Protein AF-A0A1F7UKI5-F1 (afdb_monomer_lite)

Organism: NCBI:txid1802399

Radius of gyration: 34.48 Å; chains: 1; bounding box: 55×86×120 Å

pLDDT: mean 73.41, std 18.31, range [25.02, 97.25]

Structure (mmCIF, N/CA/C/O backbone):
data_AF-A0A1F7UKI5-F1
#
_entry.id   AF-A0A1F7UKI5-F1
#
loop_
_atom_site.group_PDB
_atom_site.id
_atom_site.type_symbol
_atom_site.label_atom_id
_atom_site.label_alt_id
_atom_site.label_comp_id
_atom_site.label_asym_id
_atom_site.label_entity_id
_atom_site.label_seq_id
_atom_site.pdbx_PDB_ins_code
_atom_site.Cartn_x
_atom_site.Cartn_y
_atom_site.Cartn_z
_atom_site.occupancy
_atom_site.B_iso_or_equiv
_atom_site.auth_seq_id
_atom_site.auth_comp_id
_atom_site.auth_asym_id
_atom_site.auth_atom_id
_atom_site.pdbx_PDB_model_num
ATOM 1 N N . MET A 1 1 ? 14.943 -4.005 -34.426 1.00 71.12 1 MET A N 1
ATOM 2 C CA . MET A 1 1 ? 14.860 -2.541 -34.635 1.00 71.12 1 MET A CA 1
ATOM 3 C C . MET A 1 1 ? 14.715 -1.855 -33.288 1.00 71.12 1 MET A C 1
ATOM 5 O O . MET A 1 1 ? 13.998 -2.388 -32.448 1.00 71.12 1 MET A O 1
ATOM 9 N N . HIS A 1 2 ? 15.390 -0.723 -33.065 1.00 58.00 2 HIS A N 1
ATOM 10 C CA . HIS A 1 2 ? 15.486 -0.122 -31.724 1.00 58.00 2 HIS A CA 1
ATOM 11 C C . HIS A 1 2 ? 15.055 1.348 -31.638 1.00 58.00 2 HIS A C 1
ATOM 13 O O . HIS A 1 2 ? 14.663 1.791 -30.560 1.00 58.00 2 HIS A O 1
ATOM 19 N N . CYS A 1 3 ? 15.088 2.105 -32.736 1.00 73.44 3 CYS A N 1
ATOM 20 C CA . CYS A 1 3 ? 14.712 3.517 -32.735 1.00 73.44 3 CYS A CA 1
ATOM 21 C C . CYS A 1 3 ? 14.192 3.980 -34.103 1.00 73.44 3 CYS A C 1
ATOM 23 O O . CYS A 1 3 ? 14.232 3.236 -35.082 1.00 73.44 3 CYS A O 1
ATOM 25 N N . ARG A 1 4 ? 13.748 5.239 -34.177 1.00 69.25 4 ARG A N 1
ATOM 26 C CA . ARG A 1 4 ? 13.292 5.870 -35.424 1.00 69.25 4 ARG A CA 1
ATOM 27 C C . ARG A 1 4 ? 14.392 5.989 -36.481 1.00 69.25 4 ARG A C 1
ATOM 29 O O . ARG A 1 4 ? 14.111 5.874 -37.664 1.00 69.25 4 ARG A O 1
ATOM 36 N N . SER A 1 5 ? 15.652 6.137 -36.078 1.00 71.88 5 SER A N 1
ATOM 37 C CA . SER A 1 5 ? 16.771 6.100 -37.028 1.00 71.88 5 SER A CA 1
ATOM 38 C C . SER A 1 5 ? 16.918 4.720 -37.683 1.00 71.88 5 SER A C 1
ATOM 40 O O . SER A 1 5 ? 17.309 4.639 -38.841 1.00 71.88 5 SER A O 1
ATOM 42 N N . CYS A 1 6 ? 16.554 3.639 -36.980 1.00 80.69 6 CYS A N 1
ATOM 43 C CA . CYS A 1 6 ? 16.497 2.297 -37.562 1.00 80.69 6 CYS A CA 1
ATOM 44 C C . CYS A 1 6 ? 15.371 2.153 -38.595 1.00 80.69 6 CYS A C 1
ATOM 46 O O . CYS A 1 6 ? 15.552 1.409 -39.551 1.00 80.69 6 CYS A O 1
ATOM 48 N N . GLU A 1 7 ? 14.227 2.828 -38.398 1.00 82.31 7 GLU A N 1
ATOM 49 C CA . GLU A 1 7 ? 13.142 2.858 -39.397 1.00 82.31 7 GLU A CA 1
ATOM 50 C C . GLU A 1 7 ? 13.644 3.495 -40.686 1.00 82.31 7 GLU A C 1
ATOM 52 O O . GLU A 1 7 ? 13.570 2.864 -41.730 1.00 82.31 7 GLU A O 1
ATOM 57 N N . LEU A 1 8 ? 14.243 4.685 -40.590 1.00 82.81 8 LEU A N 1
ATOM 58 C CA . LEU A 1 8 ? 14.731 5.431 -41.752 1.00 82.81 8 LEU A CA 1
ATOM 59 C C . LEU A 1 8 ? 15.821 4.674 -42.525 1.00 82.81 8 LEU A C 1
ATOM 61 O O . LEU A 1 8 ? 15.802 4.662 -43.749 1.00 82.81 8 LEU A O 1
ATOM 65 N N . LEU A 1 9 ? 16.746 4.010 -41.820 1.00 86.25 9 LEU A N 1
ATOM 66 C CA . LEU A 1 9 ? 17.783 3.173 -42.441 1.00 86.25 9 LEU A CA 1
ATOM 67 C C . LEU A 1 9 ? 17.192 1.988 -43.217 1.00 86.25 9 LEU A C 1
ATOM 69 O O . LEU A 1 9 ? 17.659 1.668 -44.307 1.00 86.25 9 LEU A O 1
ATOM 73 N N . LEU A 1 10 ? 16.171 1.335 -42.658 1.00 88.06 10 LEU A N 1
ATOM 74 C CA . LEU A 1 10 ? 15.494 0.219 -43.317 1.00 88.06 10 LEU A CA 1
ATOM 75 C C . LEU A 1 10 ? 14.593 0.687 -44.464 1.00 88.06 10 LEU A C 1
ATOM 77 O O . LEU A 1 10 ? 14.540 0.018 -45.490 1.00 88.06 10 LEU A O 1
ATOM 81 N N . GLU A 1 11 ? 13.907 1.822 -44.317 1.00 89.56 11 GLU A N 1
ATOM 82 C CA . GLU A 1 11 ? 13.121 2.435 -45.393 1.00 89.56 11 GLU A CA 1
ATOM 83 C C . GLU A 1 11 ? 14.014 2.778 -46.585 1.00 89.56 11 GLU A C 1
ATOM 85 O O . GLU A 1 11 ? 13.708 2.369 -47.703 1.00 89.56 11 GLU A O 1
ATOM 90 N N . ASP A 1 12 ? 15.153 3.433 -46.342 1.00 88.00 12 ASP A N 1
ATOM 91 C CA . ASP A 1 12 ? 16.124 3.774 -47.383 1.00 88.00 12 ASP A CA 1
ATOM 92 C C . ASP A 1 12 ? 16.694 2.520 -48.066 1.00 88.00 12 ASP A C 1
ATOM 94 O O . ASP A 1 12 ? 16.680 2.426 -49.293 1.00 88.00 12 ASP A O 1
ATOM 98 N N . GLY A 1 13 ? 17.117 1.513 -47.293 1.00 88.88 13 GLY A N 1
ATOM 99 C CA . GLY A 1 13 ? 17.657 0.265 -47.839 1.00 88.88 13 GLY A CA 1
ATOM 100 C C . GLY A 1 13 ? 16.651 -0.515 -48.692 1.00 88.88 13 GLY A C 1
ATOM 101 O O . GLY A 1 13 ? 16.979 -0.948 -49.794 1.00 88.88 13 GLY A O 1
ATOM 102 N N . ILE A 1 14 ? 15.409 -0.665 -48.218 1.00 90.94 14 ILE A N 1
ATOM 103 C CA . ILE A 1 14 ? 14.365 -1.421 -48.931 1.00 90.94 14 ILE A CA 1
ATOM 104 C C . ILE A 1 14 ? 13.842 -0.632 -50.142 1.00 90.94 14 ILE A C 1
ATOM 106 O O . ILE A 1 14 ? 13.508 -1.239 -51.156 1.00 90.94 14 ILE A O 1
ATOM 110 N N . SER A 1 15 ? 13.808 0.705 -50.083 1.00 88.62 15 SER A N 1
ATOM 111 C CA . SER A 1 15 ? 13.348 1.548 -51.201 1.00 88.62 15 SER A CA 1
ATOM 112 C C . SER A 1 15 ? 14.218 1.442 -52.459 1.00 88.62 15 SER A C 1
ATOM 114 O O . SER A 1 15 ? 13.746 1.723 -53.557 1.00 88.62 15 SER A O 1
ATOM 116 N N . LYS A 1 16 ? 15.474 1.003 -52.310 1.00 89.88 16 LYS A N 1
ATOM 117 C CA . LYS A 1 16 ? 16.432 0.808 -53.409 1.00 89.88 16 LYS A CA 1
ATOM 118 C C . LYS A 1 16 ? 16.245 -0.518 -54.152 1.00 89.88 16 LYS A C 1
ATOM 120 O O . LYS A 1 16 ? 16.885 -0.727 -55.179 1.00 89.88 16 LYS A O 1
ATOM 125 N N . VAL A 1 17 ? 15.397 -1.417 -53.646 1.00 89.62 17 VAL A N 1
ATOM 126 C CA . VAL A 1 17 ? 15.111 -2.709 -54.283 1.00 89.62 17 VAL A CA 1
ATOM 127 C C . VAL A 1 17 ? 14.168 -2.509 -55.472 1.00 89.62 17 VAL A C 1
ATOM 129 O O . VAL A 1 17 ? 13.172 -1.790 -55.388 1.00 89.62 17 VAL A O 1
ATOM 132 N N . GLN A 1 18 ? 14.465 -3.166 -56.592 1.00 86.25 18 GLN A N 1
ATOM 133 C CA . GLN A 1 18 ? 13.689 -3.025 -57.821 1.00 86.25 18 GLN A CA 1
ATOM 134 C C . GLN A 1 18 ? 12.247 -3.541 -57.634 1.00 86.25 18 GLN A C 1
ATOM 136 O O . GLN A 1 18 ? 12.027 -4.615 -57.077 1.00 86.25 18 GLN A O 1
ATOM 141 N N . GLY A 1 19 ? 11.255 -2.762 -58.082 1.00 84.69 19 GLY A N 1
ATOM 142 C CA . GLY A 1 19 ? 9.823 -3.079 -57.940 1.00 84.69 19 GLY A CA 1
ATOM 143 C C . GLY A 1 19 ? 9.155 -2.510 -56.679 1.00 84.69 19 GLY A C 1
ATOM 144 O O . GLY A 1 19 ? 7.928 -2.530 -56.566 1.00 84.69 19 GLY A O 1
ATOM 145 N N . VAL A 1 20 ? 9.925 -1.938 -55.749 1.00 88.56 20 VAL A N 1
ATOM 146 C CA . VAL A 1 20 ? 9.392 -1.270 -54.554 1.00 88.56 20 VAL A CA 1
ATOM 147 C C . VAL A 1 20 ? 8.924 0.150 -54.897 1.00 88.56 20 VAL A C 1
ATOM 149 O O . VAL A 1 20 ? 9.695 0.961 -55.395 1.00 88.56 20 VAL A O 1
ATOM 152 N N . GLN A 1 21 ? 7.655 0.466 -54.619 1.00 87.12 21 GLN A N 1
ATOM 153 C CA . GLN A 1 21 ? 7.074 1.800 -54.848 1.00 87.12 21 GLN A CA 1
ATOM 154 C C . GLN A 1 21 ? 6.972 2.627 -53.568 1.00 87.12 21 GLN A C 1
ATOM 156 O O . GLN A 1 21 ? 7.162 3.837 -53.595 1.00 87.12 21 GLN A O 1
ATOM 161 N N . ASN A 1 22 ? 6.639 1.979 -52.451 1.00 86.56 22 ASN A N 1
ATOM 162 C CA . ASN A 1 22 ? 6.548 2.618 -51.145 1.00 86.56 22 ASN A CA 1
ATOM 163 C C . ASN A 1 22 ? 6.974 1.641 -50.055 1.00 86.56 22 ASN A C 1
ATOM 165 O O . ASN A 1 22 ? 6.627 0.461 -50.094 1.00 86.56 22 ASN A O 1
ATOM 169 N N . VAL A 1 23 ? 7.677 2.147 -49.047 1.00 89.19 23 VAL A N 1
ATOM 170 C CA . VAL A 1 23 ? 8.074 1.381 -47.865 1.00 89.19 23 VAL A CA 1
ATOM 171 C C . VAL A 1 23 ? 7.635 2.146 -46.629 1.00 89.19 23 VAL A C 1
ATOM 173 O O . VAL A 1 23 ? 7.843 3.351 -46.531 1.00 89.19 23 VAL A O 1
ATOM 176 N N . CYS A 1 24 ? 7.025 1.446 -45.681 1.00 86.69 24 CYS A N 1
ATOM 177 C CA . CYS A 1 24 ? 6.773 1.969 -44.344 1.00 86.69 24 CYS A CA 1
ATOM 178 C C . CYS A 1 24 ? 7.320 0.981 -43.321 1.00 86.69 24 CYS A C 1
ATOM 180 O O . CYS A 1 24 ? 6.844 -0.156 -43.238 1.00 86.69 24 CYS A O 1
ATOM 182 N N . VAL A 1 25 ? 8.298 1.408 -42.525 1.00 85.69 25 VAL A N 1
ATOM 183 C CA . VAL A 1 25 ? 8.902 0.586 -41.471 1.00 85.69 25 VAL A CA 1
ATOM 184 C C . VAL A 1 25 ? 8.472 1.111 -40.111 1.00 85.69 25 VAL A C 1
ATOM 186 O O . VAL A 1 25 ? 8.507 2.307 -39.844 1.00 85.69 25 VAL A O 1
ATOM 189 N N . SER A 1 26 ? 8.068 0.205 -39.219 1.00 79.75 26 SER A N 1
ATOM 190 C CA . SER A 1 26 ? 7.722 0.551 -37.842 1.00 79.75 26 SER A CA 1
ATOM 191 C C . SER A 1 26 ? 8.599 -0.197 -36.841 1.00 79.75 26 SER A C 1
ATOM 193 O O . SER A 1 26 ? 8.407 -1.396 -36.618 1.00 79.75 26 SER A O 1
ATOM 195 N N . TYR A 1 27 ? 9.496 0.510 -36.145 1.00 72.31 27 TYR A N 1
ATOM 196 C CA . TYR A 1 27 ? 10.305 -0.051 -35.057 1.00 72.31 27 TYR A CA 1
ATOM 197 C C . TYR A 1 27 ? 9.422 -0.495 -33.890 1.00 72.31 27 TYR A C 1
ATOM 199 O O . TYR A 1 27 ? 9.759 -1.454 -33.203 1.00 72.31 27 TYR A O 1
ATOM 207 N N . GLN A 1 28 ? 8.285 0.179 -33.671 1.00 65.56 28 GLN A N 1
ATOM 208 C CA . GLN A 1 28 ? 7.344 -0.170 -32.603 1.00 65.56 28 GLN A CA 1
ATOM 209 C C . GLN A 1 28 ? 6.647 -1.506 -32.861 1.00 65.56 28 GLN A C 1
ATOM 211 O O . GLN A 1 28 ? 6.388 -2.251 -31.918 1.00 65.56 28 GLN A O 1
ATOM 216 N N . LYS A 1 29 ? 6.322 -1.805 -34.125 1.00 72.62 29 LYS A N 1
ATOM 217 C CA . LYS A 1 29 ? 5.669 -3.066 -34.507 1.00 72.62 29 LYS A CA 1
ATOM 218 C C . LYS A 1 29 ? 6.661 -4.168 -34.867 1.00 72.62 29 LYS A C 1
ATOM 220 O O . LYS A 1 29 ? 6.288 -5.339 -34.810 1.00 72.62 29 LYS A O 1
ATOM 225 N N . GLY A 1 30 ? 7.897 -3.797 -35.200 1.00 77.06 30 GLY A N 1
ATOM 226 C CA . GLY A 1 30 ? 8.898 -4.710 -35.736 1.00 77.06 30 GLY A CA 1
ATOM 227 C C . GLY A 1 30 ? 8.561 -5.183 -37.152 1.00 77.06 30 GLY A C 1
ATOM 228 O O . GLY A 1 30 ? 8.946 -6.284 -37.523 1.00 77.06 30 GLY A O 1
ATOM 229 N N . GLU A 1 31 ? 7.810 -4.386 -37.916 1.00 84.31 31 GLU A N 1
ATOM 230 C CA . GLU A 1 31 ? 7.215 -4.772 -39.202 1.00 84.31 31 GLU A CA 1
ATOM 231 C C . GLU A 1 31 ? 7.584 -3.747 -40.286 1.00 84.31 31 GLU A C 1
ATOM 233 O O . GLU A 1 31 ? 7.613 -2.543 -40.019 1.00 84.31 31 GLU A O 1
ATOM 238 N N . ALA A 1 32 ? 7.841 -4.228 -41.505 1.00 86.62 32 ALA A N 1
ATOM 239 C CA . ALA A 1 32 ? 8.034 -3.417 -42.705 1.00 86.62 32 ALA A CA 1
ATOM 240 C C . ALA A 1 32 ? 6.927 -3.757 -43.709 1.00 86.62 32 ALA A C 1
ATOM 242 O O . ALA A 1 32 ? 6.717 -4.925 -44.032 1.00 86.62 32 ALA A O 1
ATOM 243 N N . THR A 1 33 ? 6.197 -2.745 -44.172 1.00 88.81 33 THR A N 1
ATOM 244 C CA . THR A 1 33 ? 5.166 -2.886 -45.207 1.00 88.81 33 THR A CA 1
ATOM 245 C C . THR A 1 33 ? 5.731 -2.367 -46.519 1.00 88.81 33 THR A C 1
ATOM 247 O O . THR A 1 33 ? 6.164 -1.218 -46.582 1.00 88.81 33 THR A O 1
ATOM 250 N N . ILE A 1 34 ? 5.734 -3.214 -47.546 1.00 90.38 34 ILE A N 1
ATOM 251 C CA . ILE A 1 34 ? 6.288 -2.911 -48.867 1.00 90.38 34 ILE A CA 1
ATOM 252 C C . ILE A 1 34 ? 5.126 -2.861 -49.857 1.00 90.38 34 ILE A C 1
ATOM 254 O O . ILE A 1 34 ? 4.447 -3.865 -50.067 1.00 90.38 34 ILE A O 1
ATOM 258 N N . GLY A 1 35 ? 4.884 -1.688 -50.434 1.00 86.81 35 GLY A N 1
ATOM 259 C CA . GLY A 1 35 ? 3.983 -1.497 -51.563 1.00 86.81 35 GLY A CA 1
ATOM 260 C C . GLY A 1 35 ? 4.751 -1.660 -52.869 1.00 86.81 35 GLY A C 1
ATOM 261 O O . GLY A 1 35 ? 5.783 -1.017 -53.063 1.00 86.81 35 GLY A O 1
ATOM 262 N N . TYR A 1 36 ? 4.249 -2.509 -53.756 1.00 89.19 36 TYR A N 1
ATOM 263 C CA . TYR A 1 36 ? 4.802 -2.755 -55.086 1.00 89.19 36 TYR A CA 1
ATOM 264 C C . TYR A 1 36 ? 3.686 -2.736 -56.135 1.00 89.19 36 TYR A C 1
ATOM 266 O O . TYR A 1 36 ? 2.509 -2.885 -55.801 1.00 89.19 36 TYR A O 1
ATOM 274 N N . GLY A 1 37 ? 4.070 -2.485 -57.387 1.00 81.56 37 GLY A N 1
ATOM 275 C CA . GLY A 1 37 ? 3.161 -2.412 -58.531 1.00 81.56 37 GLY A CA 1
ATOM 276 C C . GLY A 1 37 ? 2.878 -3.787 -59.133 1.00 81.56 37 GLY A C 1
ATOM 277 O O . GLY A 1 37 ? 2.582 -4.739 -58.418 1.00 81.56 37 GLY A O 1
ATOM 278 N N . GLN A 1 38 ? 2.972 -3.901 -60.461 1.00 76.50 38 GLN A N 1
ATOM 279 C CA . GLN A 1 38 ? 2.841 -5.199 -61.136 1.00 76.50 38 GLN A CA 1
ATOM 280 C C . GLN A 1 38 ? 4.095 -6.075 -61.002 1.00 76.50 38 GLN A C 1
ATOM 282 O O . GLN A 1 38 ? 3.977 -7.298 -60.968 1.00 76.50 38 GLN A O 1
ATOM 287 N N . ASP A 1 39 ? 5.270 -5.460 -60.847 1.00 81.44 39 ASP A N 1
ATOM 288 C CA . ASP A 1 39 ? 6.529 -6.170 -60.635 1.00 81.44 39 ASP A CA 1
ATOM 289 C C . ASP A 1 39 ? 6.742 -6.446 -59.146 1.00 81.44 39 ASP A C 1
ATOM 291 O O . ASP A 1 39 ? 6.969 -5.535 -58.345 1.00 81.44 39 ASP A O 1
ATOM 295 N N . VAL A 1 40 ? 6.650 -7.722 -58.767 1.00 83.38 40 VAL A N 1
ATOM 296 C CA . VAL A 1 40 ? 6.862 -8.161 -57.386 1.00 83.38 40 VAL A CA 1
ATOM 297 C C . VAL A 1 40 ? 8.363 -8.107 -57.070 1.00 83.38 40 VAL A C 1
ATOM 299 O O . VAL A 1 40 ? 9.138 -8.793 -57.740 1.00 83.38 40 VAL A O 1
ATOM 302 N N . PRO A 1 41 ? 8.797 -7.349 -56.045 1.00 85.50 41 PRO A N 1
ATOM 303 C CA . PRO A 1 41 ? 10.204 -7.264 -55.682 1.00 85.50 41 PRO A CA 1
ATOM 304 C C . PRO A 1 41 ? 10.739 -8.633 -55.256 1.00 85.50 41 PRO A C 1
ATOM 306 O O . PRO A 1 41 ? 10.079 -9.392 -54.536 1.00 85.50 41 PRO A O 1
ATOM 309 N N . SER A 1 42 ? 11.962 -8.949 -55.685 1.00 87.25 42 SER A N 1
ATOM 310 C CA . SER A 1 42 ? 12.609 -10.218 -55.360 1.00 87.25 42 SER A CA 1
ATOM 311 C C . SER A 1 42 ? 12.798 -10.351 -53.851 1.00 87.25 42 SER A C 1
ATOM 313 O O . SER A 1 42 ? 13.486 -9.555 -53.208 1.00 87.25 42 SER A O 1
ATOM 315 N N . ARG A 1 43 ? 12.228 -11.411 -53.268 1.00 84.44 43 ARG A N 1
ATOM 316 C CA . ARG A 1 43 ? 12.339 -11.699 -51.828 1.00 84.44 43 ARG A CA 1
ATOM 317 C C . ARG A 1 43 ? 13.797 -11.777 -51.357 1.00 84.44 43 ARG A C 1
ATOM 319 O O . ARG A 1 43 ? 14.095 -11.367 -50.240 1.00 84.44 43 ARG A O 1
ATOM 326 N N . LEU A 1 44 ? 14.687 -12.279 -52.212 1.00 85.75 44 LEU A N 1
ATOM 327 C CA . LEU A 1 44 ? 16.122 -12.420 -51.945 1.00 85.75 44 LEU A CA 1
ATOM 328 C C . LEU A 1 44 ? 16.836 -11.063 -51.859 1.00 85.75 44 LEU A C 1
ATOM 330 O O . LEU A 1 44 ? 17.737 -10.892 -51.041 1.00 85.75 44 LEU A O 1
ATOM 334 N N . GLU A 1 45 ? 16.423 -10.095 -52.675 1.00 86.75 45 GLU A N 1
ATOM 335 C CA . GLU A 1 45 ? 16.997 -8.745 -52.689 1.00 86.75 45 GLU A CA 1
ATOM 336 C C . GLU A 1 45 ? 16.499 -7.913 -51.511 1.00 86.75 45 GLU A C 1
ATOM 338 O O . GLU A 1 45 ? 17.293 -7.245 -50.852 1.00 86.75 45 GLU A O 1
ATOM 343 N N . VAL A 1 46 ? 15.211 -8.036 -51.174 1.00 88.06 46 VAL A N 1
ATOM 344 C CA . VAL A 1 46 ? 14.643 -7.434 -49.960 1.00 88.06 46 VAL A CA 1
ATOM 345 C C . VAL A 1 46 ? 15.334 -7.985 -48.710 1.00 88.06 46 VAL A C 1
ATOM 347 O O . VAL A 1 46 ? 15.700 -7.222 -47.819 1.00 88.06 46 VAL A O 1
ATOM 350 N N . GLU A 1 47 ? 15.561 -9.300 -48.636 1.00 88.88 47 GLU A N 1
ATOM 351 C CA . GLU A 1 47 ? 16.272 -9.899 -47.504 1.00 88.88 47 GLU A CA 1
ATOM 352 C C . GLU A 1 47 ? 17.728 -9.428 -47.418 1.00 88.88 47 GLU A C 1
ATOM 354 O O . GLU A 1 47 ? 18.208 -9.136 -46.321 1.00 88.88 47 GLU A O 1
ATOM 359 N N . ARG A 1 48 ? 18.417 -9.290 -48.556 1.00 88.94 48 ARG A N 1
ATOM 360 C CA . ARG A 1 48 ? 19.781 -8.751 -48.600 1.00 88.94 48 ARG A CA 1
ATOM 361 C C . ARG A 1 48 ? 19.836 -7.311 -48.089 1.00 88.94 48 ARG A C 1
ATOM 363 O O . ARG A 1 48 ? 20.648 -7.035 -47.214 1.00 88.94 48 ARG A O 1
ATOM 370 N N . ALA A 1 49 ? 18.938 -6.439 -48.549 1.00 88.69 49 ALA A N 1
ATOM 371 C CA . ALA A 1 49 ? 18.867 -5.048 -48.097 1.00 88.69 49 ALA A CA 1
ATOM 372 C C . ALA A 1 49 ? 18.615 -4.939 -46.580 1.00 88.69 49 ALA A C 1
ATOM 374 O O . ALA A 1 49 ? 19.213 -4.113 -45.890 1.00 88.69 49 ALA A O 1
ATOM 375 N N . ILE A 1 50 ? 17.770 -5.817 -46.029 1.00 88.69 50 ILE A N 1
ATOM 376 C CA . ILE A 1 50 ? 17.499 -5.883 -44.586 1.00 88.69 50 ILE A CA 1
ATOM 377 C C . ILE A 1 50 ? 18.733 -6.377 -43.808 1.00 88.69 50 ILE A C 1
ATOM 379 O O . ILE A 1 50 ? 19.046 -5.823 -42.750 1.00 88.69 50 ILE A O 1
ATOM 383 N N . ARG A 1 51 ? 19.462 -7.371 -44.337 1.00 88.94 51 ARG A N 1
ATOM 384 C CA . ARG A 1 51 ? 20.712 -7.887 -43.745 1.00 88.94 51 ARG A CA 1
ATOM 385 C C . ARG A 1 51 ? 21.845 -6.867 -43.783 1.00 88.94 51 ARG A C 1
ATOM 387 O O . ARG A 1 51 ? 22.554 -6.729 -42.791 1.00 88.94 51 ARG A O 1
ATOM 394 N N . GLU A 1 52 ? 21.985 -6.119 -44.873 1.00 86.94 52 GLU A N 1
ATOM 395 C CA . GLU A 1 52 ? 22.955 -5.021 -45.003 1.00 86.94 52 GLU A CA 1
ATOM 396 C C . GLU A 1 52 ? 22.669 -3.885 -44.011 1.00 86.94 52 GLU A C 1
ATOM 398 O O . GLU A 1 52 ? 23.595 -3.299 -43.454 1.00 86.94 52 GLU A O 1
ATOM 403 N N . ALA A 1 53 ? 21.393 -3.643 -43.696 1.00 83.31 53 ALA A N 1
ATOM 404 C CA . ALA A 1 53 ? 20.983 -2.735 -42.625 1.00 83.31 53 ALA A CA 1
ATOM 405 C C . ALA A 1 53 ? 21.193 -3.307 -41.202 1.00 83.31 53 ALA A C 1
ATOM 407 O O . ALA A 1 53 ? 20.880 -2.632 -40.217 1.00 83.31 53 ALA A O 1
ATOM 408 N N . GLY A 1 54 ? 21.713 -4.534 -41.070 1.00 80.38 54 GLY A N 1
ATOM 409 C CA . GLY A 1 54 ? 22.013 -5.192 -39.795 1.00 80.38 54 GLY A CA 1
ATOM 410 C C . GLY A 1 54 ? 20.822 -5.900 -39.138 1.00 80.38 54 GLY A C 1
ATOM 411 O O . GLY A 1 54 ? 20.829 -6.098 -37.921 1.00 80.38 54 GLY A O 1
ATOM 412 N N . TYR A 1 55 ? 19.789 -6.262 -39.905 1.00 84.88 55 TYR A N 1
ATOM 413 C CA . TYR A 1 55 ? 18.577 -6.919 -39.405 1.00 84.88 55 TYR A CA 1
ATOM 414 C C . TYR A 1 55 ? 18.306 -8.262 -40.095 1.00 84.88 55 TYR A C 1
ATOM 416 O O . TYR A 1 55 ? 18.828 -8.555 -41.164 1.00 84.88 55 TYR A O 1
ATOM 424 N N . GLU A 1 56 ? 17.445 -9.085 -39.495 1.00 82.06 56 GLU A N 1
ATOM 425 C CA . GLU A 1 56 ? 16.989 -10.349 -40.084 1.00 82.06 56 GLU A CA 1
ATOM 426 C C . GLU A 1 56 ? 15.461 -10.415 -40.131 1.00 82.06 56 GLU A C 1
ATOM 428 O O . GLU A 1 56 ? 14.766 -9.876 -39.263 1.00 82.06 56 GLU A O 1
ATOM 433 N N . ILE A 1 57 ? 14.934 -11.096 -41.150 1.00 82.75 57 ILE A N 1
ATOM 434 C CA . ILE A 1 57 ? 13.498 -11.333 -41.304 1.00 82.75 57 ILE A CA 1
ATOM 435 C C . ILE A 1 57 ? 13.098 -12.500 -40.398 1.00 82.75 57 ILE A C 1
ATOM 437 O O . ILE A 1 57 ? 13.557 -13.625 -40.575 1.00 82.75 57 ILE A O 1
ATOM 441 N N . GLY A 1 58 ? 12.204 -12.244 -39.445 1.00 73.94 58 GLY A N 1
ATOM 442 C CA . GLY A 1 58 ? 11.643 -13.264 -38.562 1.00 73.94 58 GLY A CA 1
ATOM 443 C C . GLY A 1 58 ? 10.125 -13.352 -38.680 1.00 73.94 58 GLY A C 1
ATOM 444 O O . GLY A 1 58 ? 9.445 -12.352 -38.899 1.00 73.94 58 GLY A O 1
ATOM 445 N N . VAL A 1 59 ? 9.569 -14.548 -38.480 1.00 64.44 59 VAL A N 1
ATOM 446 C CA . VAL A 1 59 ? 8.129 -14.699 -38.229 1.00 64.44 59 VAL A CA 1
ATOM 447 C C . VAL A 1 59 ? 7.873 -14.277 -36.787 1.00 64.44 59 VAL A C 1
ATOM 449 O O . VAL A 1 59 ? 8.537 -14.773 -35.874 1.00 64.44 59 VAL A O 1
ATOM 452 N N . LYS A 1 60 ? 6.917 -13.368 -36.565 1.00 58.69 60 LYS A N 1
ATOM 453 C CA . LYS A 1 60 ? 6.517 -12.918 -35.225 1.00 58.69 60 LYS A CA 1
ATOM 454 C C . LYS A 1 60 ? 5.985 -14.113 -34.433 1.00 58.69 60 LYS A C 1
ATOM 456 O O . LYS A 1 60 ? 4.808 -14.455 -34.520 1.00 58.69 60 LYS A O 1
ATOM 461 N N . GLN A 1 61 ? 6.856 -14.781 -33.679 1.00 55.97 61 GLN A N 1
ATOM 462 C CA . GLN A 1 61 ? 6.432 -15.822 -32.754 1.00 55.97 61 GLN A CA 1
ATOM 463 C C . GLN A 1 61 ? 5.472 -15.178 -31.751 1.00 55.97 61 GLN A C 1
ATOM 465 O O . GLN A 1 61 ? 5.806 -14.177 -31.114 1.00 55.97 61 GLN A O 1
ATOM 470 N N . LEU A 1 62 ? 4.255 -15.718 -31.642 1.00 56.72 62 LEU A N 1
ATOM 471 C CA . LEU A 1 62 ? 3.279 -15.290 -30.642 1.00 56.72 62 LEU A CA 1
ATOM 472 C C . LEU A 1 62 ? 3.954 -15.341 -29.270 1.00 56.72 62 LEU A C 1
ATOM 474 O O . LEU A 1 62 ? 4.321 -16.420 -28.806 1.00 56.72 62 LEU A O 1
ATOM 478 N N . ALA A 1 63 ? 4.131 -14.180 -28.635 1.00 60.91 63 ALA A N 1
ATOM 479 C CA . ALA A 1 63 ? 4.762 -14.099 -27.327 1.00 60.91 63 ALA A CA 1
ATOM 480 C C . ALA A 1 63 ? 4.046 -15.052 -26.355 1.00 60.91 63 ALA A C 1
ATOM 482 O O . ALA A 1 63 ? 2.838 -14.923 -26.100 1.00 60.91 63 ALA A O 1
ATOM 483 N N . THR A 1 64 ? 4.789 -16.041 -25.855 1.00 68.56 64 THR A N 1
ATOM 484 C CA . THR A 1 64 ? 4.275 -17.041 -24.922 1.00 68.56 64 THR A CA 1
ATOM 485 C C . THR A 1 64 ? 3.945 -16.379 -23.584 1.00 68.56 64 THR A C 1
ATOM 487 O O . THR A 1 64 ? 4.555 -15.384 -23.185 1.00 68.56 64 THR A O 1
ATOM 490 N N . TRP A 1 65 ? 2.944 -16.915 -22.878 1.00 69.69 65 TRP A N 1
ATOM 491 C CA . TRP A 1 65 ? 2.550 -16.409 -21.556 1.00 69.69 65 TRP A CA 1
ATOM 492 C C . TRP A 1 65 ? 3.660 -16.560 -20.513 1.00 69.69 65 TRP A C 1
ATOM 494 O O . TRP A 1 65 ? 3.795 -15.698 -19.647 1.00 69.69 65 TRP A O 1
ATOM 504 N N . PHE A 1 66 ? 4.476 -17.604 -20.644 1.00 79.88 66 PHE A N 1
ATOM 505 C CA . PHE A 1 66 ? 5.642 -17.873 -19.811 1.00 79.88 66 PHE A CA 1
ATOM 506 C C . PHE A 1 66 ? 6.893 -17.979 -20.685 1.00 79.88 66 PHE A C 1
ATOM 508 O O . PHE A 1 66 ? 6.836 -18.506 -21.803 1.00 79.88 66 PHE A O 1
ATOM 515 N N . SER A 1 67 ? 8.007 -17.444 -20.193 1.00 77.81 67 SER A N 1
ATOM 516 C CA . SER A 1 67 ? 9.312 -17.547 -20.837 1.00 77.81 67 SER A CA 1
ATOM 517 C C . SER A 1 67 ? 9.738 -19.009 -20.905 1.00 77.81 67 SER A C 1
ATOM 519 O O . SER A 1 67 ? 9.481 -19.783 -19.992 1.00 77.81 67 SER A O 1
ATOM 521 N N . ARG A 1 68 ? 10.396 -19.399 -21.995 1.00 77.81 68 ARG A N 1
ATOM 522 C CA . ARG A 1 68 ? 11.028 -20.722 -22.123 1.00 77.81 68 ARG A CA 1
ATOM 523 C C . ARG A 1 68 ? 12.511 -20.694 -21.752 1.00 77.81 68 ARG A C 1
ATOM 525 O O . ARG A 1 68 ? 13.170 -21.725 -21.808 1.00 77.81 68 ARG A O 1
ATOM 532 N N . ASN A 1 69 ? 13.046 -19.525 -21.396 1.00 78.31 69 ASN A N 1
ATOM 533 C CA . ASN A 1 69 ? 14.460 -19.367 -21.100 1.00 78.31 69 ASN A CA 1
ATOM 534 C C . ASN A 1 69 ? 14.762 -19.784 -19.645 1.00 78.31 69 ASN A C 1
ATOM 536 O O . ASN A 1 69 ? 14.269 -19.132 -18.720 1.00 78.31 69 ASN A O 1
ATOM 540 N N . PRO A 1 70 ? 15.598 -20.813 -19.405 1.00 82.38 70 PRO A N 1
ATOM 541 C CA . PRO A 1 70 ? 15.957 -21.242 -18.051 1.00 82.38 70 PRO A CA 1
ATOM 542 C C . PRO A 1 70 ? 16.671 -20.146 -17.244 1.00 82.38 70 PRO A C 1
ATOM 544 O O . PRO A 1 70 ? 16.608 -20.141 -16.014 1.00 82.38 70 PRO A O 1
ATOM 547 N N . HIS A 1 71 ? 17.298 -19.173 -17.914 1.00 79.62 71 HIS A N 1
ATOM 548 C CA . HIS A 1 71 ? 17.925 -18.032 -17.253 1.00 79.62 71 HIS A CA 1
ATOM 549 C C . HIS A 1 71 ? 16.911 -17.171 -16.479 1.00 79.62 71 HIS A C 1
ATOM 551 O O . HIS A 1 71 ? 17.238 -16.673 -15.403 1.00 79.62 71 HIS A O 1
ATOM 557 N N . ASP A 1 72 ? 15.683 -17.007 -16.979 1.00 81.31 72 ASP A N 1
ATOM 558 C CA . ASP A 1 72 ? 14.674 -16.157 -16.328 1.00 81.31 72 ASP A CA 1
ATOM 559 C C . ASP A 1 72 ? 14.194 -16.778 -15.006 1.00 81.31 72 ASP A C 1
ATOM 561 O O . ASP A 1 72 ? 14.037 -16.088 -14.000 1.00 81.31 72 ASP A O 1
ATOM 565 N N . TYR A 1 73 ? 14.054 -18.105 -14.971 1.00 86.62 73 TYR A N 1
ATOM 566 C CA . TYR A 1 73 ? 13.693 -18.842 -13.757 1.00 86.62 73 TYR A CA 1
ATOM 567 C C . TYR A 1 73 ? 14.830 -18.892 -12.736 1.00 86.62 73 TYR A C 1
ATOM 569 O O . TYR A 1 73 ? 14.573 -18.847 -11.534 1.00 86.62 73 TYR A O 1
ATOM 577 N N . ARG A 1 74 ? 16.089 -18.933 -13.191 1.00 87.44 74 ARG A N 1
ATOM 578 C CA . ARG A 1 74 ? 17.253 -18.828 -12.300 1.00 87.44 74 ARG A CA 1
ATOM 579 C C . ARG A 1 74 ? 17.300 -17.467 -11.603 1.00 87.44 74 ARG A C 1
ATOM 581 O O . ARG A 1 74 ? 17.539 -17.411 -10.399 1.00 87.44 74 ARG A O 1
ATOM 588 N N . GLU A 1 75 ? 17.047 -16.389 -12.342 1.00 85.88 75 GLU A N 1
ATOM 589 C CA . GLU A 1 75 ? 16.962 -15.034 -11.782 1.00 85.88 75 GLU A CA 1
ATOM 590 C C . GLU A 1 75 ? 15.791 -14.903 -10.797 1.00 85.88 75 GLU A C 1
ATOM 592 O O . GLU A 1 75 ? 15.954 -14.328 -9.722 1.00 85.88 75 GLU A O 1
ATOM 597 N N . LEU A 1 76 ? 14.639 -15.511 -11.103 1.00 88.75 76 LEU A N 1
ATOM 598 C CA . LEU A 1 76 ? 13.493 -15.553 -10.192 1.00 88.75 76 LEU A CA 1
ATOM 599 C C . LEU A 1 76 ? 13.792 -16.336 -8.901 1.00 88.75 76 LEU A C 1
ATOM 601 O O . LEU A 1 76 ? 13.423 -15.900 -7.811 1.00 88.75 76 LEU A O 1
ATOM 605 N N . GLY A 1 77 ? 14.479 -17.476 -9.008 1.00 91.06 77 GLY A N 1
ATOM 606 C CA . GLY A 1 77 ? 14.907 -18.263 -7.851 1.00 91.06 77 GLY A CA 1
ATOM 607 C C . GLY A 1 77 ? 15.872 -17.484 -6.956 1.00 91.06 77 GLY A C 1
ATOM 608 O O . GLY A 1 77 ? 15.703 -17.452 -5.738 1.00 91.06 77 GLY A O 1
ATOM 609 N N . LEU A 1 78 ? 16.836 -16.780 -7.554 1.00 91.50 78 LEU A N 1
ATOM 610 C CA . LEU A 1 78 ? 17.759 -15.912 -6.821 1.00 91.50 78 LEU A CA 1
ATOM 611 C C . LEU A 1 78 ? 17.024 -14.743 -6.145 1.00 91.50 78 LEU A C 1
ATOM 613 O O . LEU A 1 78 ? 17.268 -14.461 -4.974 1.00 91.50 78 LEU A O 1
ATOM 617 N N . ALA A 1 79 ? 16.086 -14.107 -6.851 1.00 88.69 79 ALA A N 1
ATOM 618 C CA . ALA A 1 79 ? 15.221 -13.065 -6.305 1.00 88.69 79 ALA A CA 1
ATOM 619 C C . ALA A 1 79 ? 14.440 -13.545 -5.070 1.00 88.69 79 ALA A C 1
ATOM 621 O O . ALA A 1 79 ? 14.354 -12.823 -4.077 1.00 88.69 79 ALA A O 1
ATOM 622 N N . PHE A 1 80 ? 13.912 -14.772 -5.098 1.00 92.50 80 PHE A N 1
ATOM 623 C CA . PHE A 1 80 ? 13.216 -15.367 -3.956 1.00 92.50 80 PHE A CA 1
ATOM 624 C C . PHE A 1 80 ? 14.142 -15.572 -2.747 1.00 92.50 80 PHE A C 1
ATOM 626 O O . PHE A 1 80 ? 13.775 -15.220 -1.626 1.00 92.50 80 PHE A O 1
ATOM 633 N N . VAL A 1 81 ? 15.363 -16.071 -2.970 1.00 93.94 81 VAL A N 1
ATOM 634 C CA . VAL A 1 81 ? 16.370 -16.244 -1.907 1.00 93.94 81 VAL A CA 1
ATOM 635 C C . VAL A 1 81 ? 16.776 -14.901 -1.297 1.00 93.94 81 VAL A C 1
ATOM 637 O O . VAL A 1 81 ? 16.829 -14.780 -0.075 1.00 93.94 81 VAL A O 1
ATOM 640 N N . ILE A 1 82 ? 17.004 -13.874 -2.125 1.00 91.00 82 ILE A N 1
ATOM 641 C CA . ILE A 1 82 ? 17.309 -12.514 -1.652 1.00 91.00 82 ILE A CA 1
ATOM 642 C C . ILE A 1 82 ? 16.160 -11.983 -0.793 1.00 91.00 82 ILE A C 1
ATOM 644 O O . ILE A 1 82 ? 16.393 -11.444 0.286 1.00 91.00 82 ILE A O 1
ATOM 648 N N . LEU A 1 83 ? 14.916 -12.159 -1.240 1.00 88.19 83 LEU A N 1
ATOM 649 C CA . LEU A 1 83 ? 13.742 -11.689 -0.511 1.00 88.19 83 LEU A CA 1
ATOM 650 C C . LEU A 1 83 ? 13.581 -12.397 0.842 1.00 88.19 83 LEU A C 1
ATOM 652 O O . LEU A 1 83 ? 13.283 -11.738 1.838 1.00 88.19 83 LEU A O 1
ATOM 656 N N . LEU A 1 84 ? 13.838 -13.708 0.906 1.00 90.69 84 LEU A N 1
ATOM 657 C CA . LEU A 1 84 ? 13.873 -14.455 2.166 1.00 90.69 84 LEU A CA 1
ATOM 658 C C . LEU A 1 84 ? 14.983 -13.958 3.098 1.00 90.69 84 LEU A C 1
ATOM 660 O O . LEU A 1 84 ? 14.723 -13.730 4.278 1.00 90.69 84 LEU A O 1
ATOM 664 N N . ALA A 1 85 ? 16.196 -13.747 2.583 1.00 91.69 85 ALA A N 1
ATOM 665 C CA . ALA A 1 85 ? 17.310 -13.231 3.375 1.00 91.69 85 ALA A CA 1
ATOM 666 C C . ALA A 1 85 ? 16.994 -11.844 3.960 1.00 91.69 85 ALA A C 1
ATOM 668 O O . ALA A 1 85 ? 17.196 -11.618 5.152 1.00 91.69 85 ALA A O 1
ATOM 669 N N . LEU A 1 86 ? 16.421 -10.944 3.151 1.00 85.88 86 LEU A N 1
ATOM 670 C CA . LEU A 1 86 ? 15.973 -9.625 3.602 1.00 85.88 86 LEU A CA 1
ATOM 671 C C . LEU A 1 86 ? 14.870 -9.721 4.661 1.00 85.88 86 LEU A C 1
ATOM 673 O O . LEU A 1 86 ? 14.905 -8.980 5.640 1.00 85.88 86 LEU A O 1
ATOM 677 N N . TYR A 1 87 ? 13.915 -10.641 4.500 1.00 86.12 87 TYR A N 1
ATOM 678 C CA . TYR A 1 87 ? 12.859 -10.873 5.486 1.00 86.12 87 TYR A CA 1
ATOM 679 C C . TYR A 1 87 ? 13.428 -11.324 6.839 1.00 86.12 87 TYR A C 1
ATOM 681 O O . TYR A 1 87 ? 13.086 -10.747 7.873 1.00 86.12 87 TYR A O 1
ATOM 689 N N . PHE A 1 88 ? 14.324 -12.315 6.846 1.00 87.88 88 PHE A N 1
ATOM 690 C CA . PHE A 1 88 ? 14.953 -12.789 8.080 1.00 87.88 88 PHE A CA 1
ATOM 691 C C . PHE A 1 88 ? 15.856 -11.728 8.717 1.00 87.88 88 PHE A C 1
ATOM 693 O O . PHE A 1 88 ? 15.828 -11.580 9.937 1.00 87.88 88 PHE A O 1
ATOM 700 N N . ALA A 1 89 ? 16.588 -10.943 7.921 1.00 86.81 89 ALA A N 1
ATOM 701 C CA . ALA A 1 89 ? 17.389 -9.828 8.422 1.00 86.81 89 ALA A CA 1
ATOM 702 C C . ALA A 1 89 ? 16.515 -8.735 9.061 1.00 86.81 89 ALA A C 1
ATOM 704 O O . ALA A 1 89 ? 16.783 -8.308 10.181 1.00 86.81 89 ALA A O 1
ATOM 705 N N . ALA A 1 90 ? 15.428 -8.328 8.397 1.00 79.44 90 ALA A N 1
ATOM 706 C CA . ALA A 1 90 ? 14.491 -7.339 8.930 1.00 79.44 90 ALA A CA 1
ATOM 707 C C . ALA A 1 90 ? 13.824 -7.814 10.230 1.00 79.44 90 ALA A C 1
ATOM 709 O O . ALA A 1 90 ? 13.642 -7.021 11.154 1.00 79.44 90 ALA A O 1
ATOM 710 N N . ARG A 1 91 ? 13.497 -9.112 10.316 1.00 81.62 91 ARG A N 1
ATOM 711 C CA . ARG A 1 91 ? 12.975 -9.740 11.535 1.00 81.62 91 ARG A CA 1
ATOM 712 C C . ARG A 1 91 ? 14.023 -9.781 12.651 1.00 81.62 91 ARG A C 1
ATOM 714 O O . ARG A 1 91 ? 13.693 -9.463 13.784 1.00 81.62 91 ARG A O 1
ATOM 721 N N . GLY A 1 92 ? 15.272 -10.134 12.339 1.00 82.12 92 GLY A N 1
ATOM 722 C CA . GLY A 1 92 ? 16.372 -10.168 13.310 1.00 82.12 92 GLY A CA 1
ATOM 723 C C . GLY A 1 92 ? 16.734 -8.791 13.874 1.00 82.12 92 GLY A C 1
ATOM 724 O O . GLY A 1 92 ? 17.109 -8.686 15.034 1.00 82.12 92 GLY A O 1
ATOM 725 N N . LEU A 1 93 ? 16.563 -7.732 13.078 1.00 82.38 93 LEU A N 1
ATOM 726 C CA . LEU A 1 93 ? 16.768 -6.341 13.495 1.00 82.38 93 LEU A CA 1
ATOM 727 C C . LEU A 1 93 ? 15.559 -5.730 14.232 1.00 82.38 93 LEU A C 1
ATOM 729 O O . LEU A 1 93 ? 15.616 -4.564 14.610 1.00 82.38 93 LEU A O 1
ATOM 733 N N . GLY A 1 94 ? 14.448 -6.463 14.393 1.00 71.12 94 GLY A N 1
ATOM 734 C CA . GLY A 1 94 ? 13.235 -5.963 15.056 1.00 71.12 94 GLY A CA 1
ATOM 735 C C . GLY A 1 94 ? 12.498 -4.843 14.304 1.00 71.12 94 GLY A C 1
ATOM 736 O O . GLY A 1 94 ? 11.568 -4.247 14.840 1.00 71.12 94 GLY A O 1
ATOM 737 N N . ILE A 1 95 ? 12.863 -4.557 13.046 1.00 69.25 95 ILE A N 1
ATOM 738 C CA . ILE A 1 95 ? 12.263 -3.475 12.238 1.00 69.25 95 ILE A CA 1
ATOM 739 C C . ILE A 1 95 ? 10.771 -3.739 11.976 1.00 69.25 95 ILE A C 1
ATOM 741 O O . ILE A 1 95 ? 9.982 -2.807 11.832 1.00 69.25 95 ILE A O 1
ATOM 745 N N . LEU A 1 96 ? 10.381 -5.016 11.927 1.00 63.88 96 LEU A N 1
ATOM 746 C CA . LEU A 1 96 ? 9.002 -5.445 11.686 1.00 63.88 96 LEU A CA 1
ATOM 747 C C . LEU A 1 96 ? 8.076 -5.251 12.901 1.00 63.88 96 LEU A C 1
ATOM 749 O O . LEU A 1 96 ? 6.861 -5.234 12.713 1.00 63.88 96 LEU A O 1
ATOM 753 N N . ASP A 1 97 ? 8.629 -5.068 14.104 1.00 59.16 97 ASP A N 1
ATOM 754 C CA . ASP A 1 97 ? 7.875 -4.968 15.363 1.00 59.16 97 ASP A CA 1
ATOM 755 C C . ASP A 1 97 ? 7.744 -3.521 15.881 1.00 59.16 97 ASP A C 1
ATOM 757 O O . ASP A 1 97 ? 7.111 -3.277 16.910 1.00 59.16 97 ASP A O 1
ATOM 761 N N . LEU A 1 98 ? 8.298 -2.536 15.161 1.00 58.53 98 LEU A N 1
ATOM 762 C CA . LEU A 1 98 ? 8.215 -1.111 15.499 1.00 58.53 98 LEU A CA 1
ATOM 763 C C . LEU A 1 98 ? 6.765 -0.601 15.403 1.00 58.53 98 LEU A C 1
ATOM 765 O O . LEU A 1 98 ? 6.315 -0.122 14.361 1.00 58.53 98 LEU A O 1
ATOM 769 N N . SER A 1 99 ? 6.030 -0.675 16.511 1.00 53.44 99 SER A N 1
ATOM 770 C CA . SER A 1 99 ? 4.728 -0.023 16.674 1.00 53.44 99 SER A CA 1
ATOM 771 C C . SER A 1 99 ? 4.913 1.346 17.320 1.00 53.44 99 SER A C 1
ATOM 773 O O . SER A 1 99 ? 5.285 1.457 18.483 1.00 53.44 99 SER A O 1
ATOM 775 N N . LEU A 1 100 ? 4.656 2.410 16.556 1.00 57.53 100 LEU A N 1
ATOM 776 C CA . LEU A 1 100 ? 4.629 3.774 17.080 1.00 57.53 100 LEU A CA 1
ATOM 777 C C . LEU A 1 100 ? 3.294 4.013 17.798 1.00 57.53 100 LEU A C 1
ATOM 779 O O . LEU A 1 100 ? 2.273 4.308 17.175 1.00 57.53 100 LEU A O 1
ATOM 783 N N . GLU A 1 101 ? 3.309 3.851 19.116 1.00 52.44 101 GLU A N 1
ATOM 784 C CA . GLU A 1 101 ? 2.144 3.969 19.989 1.00 52.44 101 GLU A CA 1
ATOM 785 C C . GLU A 1 101 ? 2.080 5.385 20.579 1.00 52.44 101 GLU A C 1
ATOM 787 O O . GLU A 1 101 ? 2.571 5.658 21.670 1.00 52.44 101 GLU A O 1
ATOM 792 N N . THR A 1 102 ? 1.530 6.344 19.823 1.00 54.78 102 THR A N 1
ATOM 793 C CA . THR A 1 102 ? 1.281 7.699 20.343 1.00 54.78 102 THR A CA 1
ATOM 794 C C . THR A 1 102 ? -0.188 8.098 20.190 1.00 54.78 102 THR A C 1
ATOM 796 O O . THR A 1 102 ? -0.860 7.796 19.207 1.00 54.78 102 THR A O 1
ATOM 799 N N . GLN A 1 103 ? -0.730 8.759 21.213 1.00 53.38 103 GLN A N 1
ATOM 800 C CA . GLN A 1 103 ? -2.156 9.107 21.311 1.00 53.38 103 GLN A CA 1
ATOM 801 C C . GLN A 1 103 ? -2.509 10.414 20.567 1.00 53.38 103 GLN A C 1
ATOM 803 O O . GLN A 1 103 ? -3.682 10.707 20.349 1.00 53.38 103 GLN A O 1
ATOM 808 N N . LYS A 1 104 ? -1.510 11.209 20.150 1.00 61.50 104 LYS A N 1
ATOM 809 C CA . LYS A 1 104 ? -1.688 12.456 19.385 1.00 61.50 104 LYS A CA 1
ATOM 810 C C . LYS A 1 104 ? -0.603 12.582 18.314 1.00 61.50 104 LYS A C 1
ATOM 812 O O . LYS A 1 104 ? 0.582 12.555 18.637 1.00 61.50 104 LYS A O 1
ATOM 817 N N . VAL A 1 105 ? -1.000 12.762 17.050 1.00 64.75 105 VAL A N 1
ATOM 818 C CA . VAL A 1 105 ? -0.057 13.100 15.970 1.00 64.75 105 VAL A CA 1
ATOM 819 C C . VAL A 1 105 ? 0.286 14.576 16.088 1.00 64.75 105 VAL A C 1
ATOM 821 O O . VAL A 1 105 ? -0.511 15.443 15.748 1.00 64.75 105 VAL A O 1
ATOM 824 N N . THR A 1 106 ? 1.480 14.884 16.569 1.00 82.25 106 THR A N 1
ATOM 825 C CA . THR A 1 106 ? 2.084 16.196 16.327 1.00 82.25 106 THR A CA 1
ATOM 826 C C . THR A 1 106 ? 2.650 16.241 14.904 1.00 82.25 106 THR A C 1
ATOM 828 O O . THR A 1 106 ? 2.931 15.205 14.303 1.00 82.25 106 THR A O 1
ATOM 831 N N . TYR A 1 107 ? 2.849 17.429 14.332 1.00 88.25 107 TYR A N 1
ATOM 832 C CA . TYR A 1 107 ? 3.408 17.565 12.978 1.00 88.25 107 TYR A CA 1
ATOM 833 C C . TYR A 1 107 ? 4.738 16.806 12.757 1.00 88.25 107 TYR A C 1
ATOM 835 O O . TYR A 1 107 ? 4.861 16.131 11.731 1.00 88.25 107 TYR A O 1
ATOM 843 N N . PRO A 1 108 ? 5.701 16.799 13.706 1.00 87.06 108 PRO A N 1
ATOM 844 C CA . PRO A 1 108 ? 6.903 15.970 13.588 1.00 87.06 108 PRO A CA 1
ATOM 845 C C . PRO A 1 108 ? 6.593 14.471 13.546 1.00 87.06 108 PRO A C 1
ATOM 847 O O . PRO A 1 108 ? 7.268 13.717 12.853 1.00 87.06 108 PRO A O 1
ATOM 850 N N . MET A 1 109 ? 5.536 14.032 14.232 1.00 83.88 109 MET A N 1
ATOM 851 C CA . MET A 1 109 ? 5.113 12.637 14.209 1.00 83.88 109 MET A CA 1
ATOM 852 C C . MET A 1 109 ? 4.601 12.224 12.826 1.00 83.88 109 MET A C 1
ATOM 854 O O . MET A 1 109 ? 4.921 11.133 12.370 1.00 83.88 109 MET A O 1
ATOM 858 N N . ALA A 1 110 ? 3.875 13.095 12.115 1.00 87.81 110 ALA A N 1
ATOM 859 C CA . ALA A 1 110 ? 3.457 12.820 10.736 1.00 87.81 110 ALA A CA 1
ATOM 860 C C . ALA A 1 110 ? 4.666 12.604 9.805 1.00 87.81 110 ALA A C 1
ATOM 862 O O . ALA A 1 110 ? 4.660 11.686 8.983 1.00 87.81 110 ALA A O 1
ATOM 863 N N . LEU A 1 111 ? 5.730 13.396 9.985 1.00 91.50 111 LEU A N 1
ATOM 864 C CA . LEU A 1 111 ? 6.994 13.244 9.259 1.00 91.50 111 LEU A CA 1
ATOM 865 C C . LEU A 1 111 ? 7.699 11.919 9.599 1.00 91.50 111 LEU A C 1
ATOM 867 O O . LEU A 1 111 ? 8.117 11.202 8.692 1.00 91.50 111 LEU A O 1
ATOM 871 N N . ILE A 1 112 ? 7.792 11.565 10.887 1.00 88.38 112 ILE A N 1
ATOM 872 C CA . ILE A 1 112 ? 8.407 10.309 11.355 1.00 88.38 112 ILE A CA 1
ATOM 873 C C . ILE A 1 112 ? 7.627 9.098 10.844 1.00 88.38 112 ILE A C 1
ATOM 875 O O . ILE A 1 112 ? 8.218 8.159 10.316 1.00 88.38 112 ILE A O 1
ATOM 879 N N . VAL A 1 113 ? 6.296 9.125 10.939 1.00 85.38 113 VAL A N 1
ATOM 880 C CA . VAL A 1 113 ? 5.446 8.068 10.383 1.00 85.38 113 VAL A CA 1
ATOM 881 C C . VAL A 1 113 ? 5.634 7.976 8.869 1.00 85.38 113 VAL A C 1
ATOM 883 O O . VAL A 1 113 ? 5.675 6.872 8.338 1.00 85.38 113 VAL A O 1
ATOM 886 N N . GLY A 1 114 ? 5.819 9.102 8.174 1.00 89.06 114 GLY A N 1
ATOM 887 C CA . GLY A 1 114 ? 6.209 9.123 6.765 1.00 89.06 114 GLY A CA 1
ATOM 888 C C . GLY A 1 114 ? 7.551 8.432 6.504 1.00 89.06 114 GLY A C 1
ATOM 889 O O . GLY A 1 114 ? 7.650 7.611 5.594 1.00 89.06 114 GLY A O 1
ATOM 890 N N . LEU A 1 115 ? 8.572 8.702 7.319 1.00 89.31 115 LEU A N 1
ATOM 891 C CA . LEU A 1 115 ? 9.890 8.069 7.203 1.00 89.31 115 LEU A CA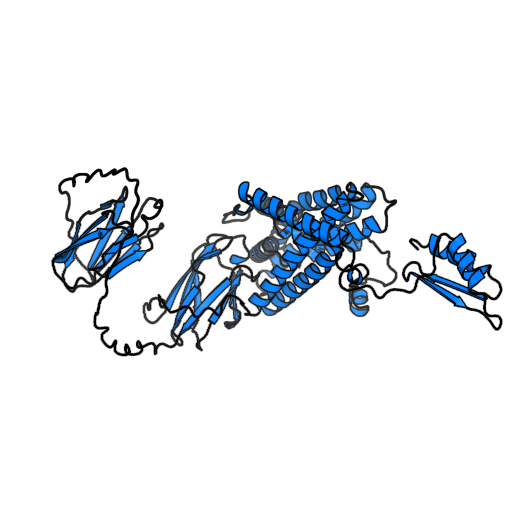 1
ATOM 892 C C . LEU A 1 115 ? 9.809 6.550 7.402 1.00 89.31 115 LEU A C 1
ATOM 894 O O . LEU A 1 115 ? 10.303 5.790 6.570 1.00 89.31 115 LEU A O 1
ATOM 898 N N . VAL A 1 116 ? 9.114 6.106 8.453 1.00 84.12 116 VAL A N 1
ATOM 899 C CA . VAL A 1 116 ? 8.881 4.680 8.731 1.00 84.12 116 VAL A CA 1
ATOM 900 C C . VAL A 1 116 ? 8.061 4.037 7.612 1.00 84.12 116 VAL A C 1
ATOM 902 O O . VAL A 1 116 ? 8.422 2.975 7.104 1.00 84.12 116 VAL A O 1
ATOM 905 N N . ALA A 1 117 ? 7.002 4.703 7.145 1.00 83.00 117 ALA A N 1
ATOM 906 C CA . ALA A 1 117 ? 6.196 4.231 6.024 1.00 83.00 117 ALA A CA 1
ATOM 907 C C . ALA A 1 117 ? 7.030 4.083 4.741 1.00 83.00 117 ALA A C 1
ATOM 909 O O . ALA A 1 117 ? 6.816 3.127 3.992 1.00 83.00 117 ALA A O 1
ATOM 910 N N . GLY A 1 118 ? 7.999 4.978 4.521 1.00 82.94 118 GLY A N 1
ATOM 911 C CA . GLY A 1 118 ? 8.953 4.937 3.413 1.00 82.94 118 GLY A CA 1
ATOM 912 C C . GLY A 1 118 ? 9.930 3.757 3.456 1.00 82.94 118 GLY A C 1
ATOM 913 O O . GLY A 1 118 ? 10.488 3.415 2.423 1.00 82.94 118 GLY A O 1
ATOM 914 N N . ILE A 1 119 ? 10.110 3.103 4.606 1.00 81.06 119 ILE A N 1
ATOM 915 C CA . ILE A 1 119 ? 10.952 1.899 4.760 1.00 81.06 119 ILE A CA 1
ATOM 916 C C . ILE A 1 119 ? 10.084 0.625 4.874 1.00 81.06 119 ILE A C 1
ATOM 918 O O . ILE A 1 119 ? 10.563 -0.495 4.715 1.00 81.06 119 ILE A O 1
ATOM 922 N N . SER A 1 120 ? 8.778 0.788 5.101 1.00 77.38 120 SER A N 1
ATOM 923 C CA . SER A 1 120 ? 7.811 -0.300 5.271 1.00 77.38 120 SER A CA 1
ATOM 924 C C . SER A 1 120 ? 7.353 -0.952 3.953 1.00 77.38 120 SER A C 1
ATOM 926 O O . SER A 1 120 ? 7.749 -0.583 2.847 1.00 77.38 120 SER A O 1
ATOM 928 N N . THR A 1 121 ? 6.391 -1.872 4.052 1.00 71.75 121 THR A N 1
ATOM 929 C CA . THR A 1 121 ? 5.694 -2.488 2.909 1.00 71.75 121 THR A CA 1
ATOM 930 C C . THR A 1 121 ? 4.960 -1.487 2.009 1.00 71.75 121 THR A C 1
ATOM 932 O O . THR A 1 121 ? 4.767 -1.757 0.823 1.00 71.75 121 THR A O 1
ATOM 935 N N . CYS A 1 122 ? 4.607 -0.298 2.514 1.00 72.81 122 CYS A N 1
ATOM 936 C CA . CYS A 1 122 ? 4.039 0.779 1.693 1.00 72.81 122 CYS A CA 1
ATOM 937 C C . CYS A 1 122 ? 5.018 1.249 0.614 1.00 72.81 122 CYS A C 1
ATOM 939 O O . CYS A 1 122 ? 4.606 1.759 -0.430 1.00 72.81 122 CYS A O 1
ATOM 941 N N . MET A 1 123 ? 6.310 1.022 0.841 1.00 74.00 123 MET A N 1
ATOM 942 C CA . MET A 1 123 ? 7.336 1.311 -0.131 1.00 74.00 123 MET A CA 1
ATOM 943 C C . MET A 1 123 ? 7.429 0.279 -1.243 1.00 74.00 123 MET A C 1
ATOM 945 O O . MET A 1 123 ? 7.716 0.646 -2.376 1.00 74.00 123 MET A O 1
ATOM 949 N N . ALA A 1 124 ? 7.103 -0.987 -0.979 1.00 67.75 124 ALA A N 1
ATOM 950 C CA . ALA A 1 124 ? 6.998 -1.978 -2.046 1.00 67.75 124 ALA A CA 1
ATOM 951 C C . ALA A 1 124 ? 5.923 -1.566 -3.070 1.00 67.75 124 ALA A C 1
ATOM 953 O O . ALA A 1 124 ? 6.126 -1.711 -4.273 1.00 67.75 124 ALA A O 1
ATOM 954 N N . LEU A 1 125 ? 4.822 -0.959 -2.604 1.00 70.94 125 LEU A N 1
ATOM 955 C CA . LEU A 1 125 ? 3.764 -0.398 -3.452 1.00 70.94 125 LEU A CA 1
ATOM 956 C C . LEU A 1 125 ? 4.238 0.789 -4.293 1.00 70.94 125 LEU A C 1
ATOM 958 O O . LEU A 1 125 ? 4.260 0.735 -5.524 1.00 70.94 125 LEU A O 1
ATOM 962 N N . VAL A 1 126 ? 4.570 1.892 -3.617 1.00 79.81 126 VAL A N 1
ATOM 963 C CA . VAL A 1 126 ? 4.840 3.177 -4.274 1.00 79.81 126 VAL A CA 1
ATOM 964 C C . VAL A 1 126 ? 6.200 3.140 -4.971 1.00 79.81 126 VAL A C 1
ATOM 966 O O . VAL A 1 126 ? 6.328 3.633 -6.089 1.00 79.81 126 VAL A O 1
ATOM 969 N N . GLY A 1 127 ? 7.180 2.481 -4.349 1.00 75.94 127 GLY A N 1
ATOM 970 C CA . GLY A 1 127 ? 8.485 2.151 -4.912 1.00 75.94 127 GLY A CA 1
ATOM 971 C C . GLY A 1 127 ? 8.376 1.245 -6.138 1.00 75.94 127 GLY A C 1
ATOM 972 O O . GLY A 1 127 ? 8.975 1.543 -7.161 1.00 75.94 127 GLY A O 1
ATOM 973 N N . GLY A 1 128 ? 7.556 0.190 -6.104 1.00 69.81 128 GLY A N 1
ATOM 974 C CA . GLY A 1 128 ? 7.322 -0.669 -7.270 1.00 69.81 128 GLY A CA 1
ATOM 975 C C . GLY A 1 128 ? 6.685 0.072 -8.451 1.00 69.81 128 GLY A C 1
ATOM 976 O O . GLY A 1 128 ? 7.095 -0.117 -9.596 1.00 69.81 128 GLY A O 1
ATOM 977 N N . LEU A 1 129 ? 5.725 0.963 -8.180 1.00 71.31 129 LEU A N 1
ATOM 978 C CA . LEU A 1 129 ? 5.078 1.787 -9.205 1.00 71.31 129 LEU A CA 1
ATOM 979 C C . LEU A 1 129 ? 6.047 2.800 -9.829 1.00 71.31 129 LEU A C 1
ATOM 981 O O . LEU A 1 129 ? 6.142 2.876 -11.056 1.00 71.31 129 LEU A O 1
ATOM 985 N N . ILE A 1 130 ? 6.776 3.563 -9.003 1.00 76.44 130 ILE A N 1
ATOM 986 C CA . ILE A 1 130 ? 7.748 4.547 -9.498 1.00 76.44 130 ILE A CA 1
ATOM 987 C C . ILE A 1 130 ? 8.868 3.850 -10.272 1.00 76.44 130 ILE A C 1
ATOM 989 O O . ILE A 1 130 ? 9.236 4.333 -11.337 1.00 76.44 130 ILE A O 1
ATOM 993 N N . LEU A 1 131 ? 9.325 2.685 -9.797 1.00 68.38 131 LEU A N 1
ATOM 994 C CA . LEU A 1 131 ? 10.318 1.847 -10.464 1.00 68.38 131 LEU A CA 1
ATOM 995 C C . LEU A 1 131 ? 9.814 1.294 -11.790 1.00 68.38 131 LEU A C 1
ATOM 997 O O . LEU A 1 131 ? 10.546 1.316 -12.764 1.00 68.38 131 LEU A O 1
ATOM 1001 N N . GLY A 1 132 ? 8.570 0.825 -11.871 1.00 64.81 132 GLY A N 1
ATOM 1002 C CA . GLY A 1 132 ? 8.011 0.330 -13.129 1.00 64.81 132 GLY A CA 1
ATOM 1003 C C . GLY A 1 132 ? 7.935 1.412 -14.208 1.00 64.81 132 GLY A C 1
ATOM 1004 O O . GLY A 1 132 ? 8.223 1.155 -15.378 1.00 64.81 132 GLY A O 1
ATOM 1005 N N . VAL A 1 133 ? 7.586 2.640 -13.816 1.00 65.94 133 VAL A N 1
ATOM 1006 C CA . VAL A 1 133 ? 7.553 3.791 -14.728 1.00 65.94 133 VAL A CA 1
ATOM 1007 C C . VAL A 1 133 ? 8.971 4.258 -15.080 1.00 65.94 133 VAL A C 1
ATOM 1009 O O . VAL A 1 133 ? 9.244 4.544 -16.247 1.00 65.94 133 VAL A O 1
ATOM 1012 N N . SER A 1 134 ? 9.885 4.311 -14.108 1.00 65.38 134 SER A N 1
ATOM 1013 C CA . SER A 1 134 ? 11.247 4.809 -14.313 1.00 65.38 134 SER A CA 1
ATOM 1014 C C . SER A 1 134 ? 12.158 3.810 -15.017 1.00 65.38 134 SER A C 1
ATOM 1016 O O . SER A 1 134 ? 12.912 4.220 -15.892 1.00 65.38 134 SER A O 1
ATOM 1018 N N . ALA A 1 135 ? 12.053 2.513 -14.723 1.00 62.06 135 ALA A N 1
ATOM 1019 C CA . ALA A 1 135 ? 12.774 1.448 -15.417 1.00 62.06 135 ALA A CA 1
ATOM 1020 C C . ALA A 1 135 ? 12.430 1.462 -16.904 1.00 62.06 135 ALA A C 1
ATOM 1022 O O . ALA A 1 135 ? 13.323 1.486 -17.742 1.00 62.06 135 ALA A O 1
ATOM 1023 N N . ARG A 1 136 ? 11.140 1.590 -17.241 1.00 62.97 136 ARG A N 1
ATOM 1024 C CA . ARG A 1 136 ? 10.691 1.719 -18.631 1.00 62.97 136 ARG A CA 1
ATOM 1025 C C . ARG A 1 136 ? 11.232 2.981 -19.305 1.00 62.97 136 ARG A C 1
ATOM 1027 O O . ARG A 1 136 ? 11.557 2.959 -20.490 1.00 62.97 136 ARG A O 1
ATOM 1034 N N . HIS A 1 137 ? 11.324 4.087 -18.566 1.00 66.31 137 HIS A N 1
ATOM 1035 C CA . HIS A 1 137 ? 11.919 5.321 -19.073 1.00 66.31 137 HIS A CA 1
ATOM 1036 C C . HIS A 1 137 ? 13.434 5.173 -19.295 1.00 66.31 137 HIS A C 1
ATOM 1038 O O . HIS A 1 137 ? 13.930 5.580 -20.343 1.00 66.31 137 HIS A O 1
ATOM 1044 N N . ALA A 1 138 ? 14.147 4.547 -18.356 1.00 64.62 138 ALA A N 1
ATOM 1045 C CA . ALA A 1 138 ? 15.588 4.324 -18.402 1.00 64.62 138 ALA A CA 1
ATOM 1046 C C . ALA A 1 138 ? 16.001 3.299 -19.473 1.00 64.62 138 ALA A C 1
ATOM 1048 O O . ALA A 1 138 ? 17.000 3.518 -20.152 1.00 64.62 138 ALA A O 1
ATOM 1049 N N . GLU A 1 139 ? 15.223 2.229 -19.666 1.00 60.50 139 GLU A N 1
ATOM 1050 C CA . GLU A 1 139 ? 15.426 1.222 -20.720 1.00 60.50 139 GLU A CA 1
ATOM 1051 C C . GLU A 1 139 ? 15.257 1.813 -22.121 1.00 60.50 139 GLU A C 1
ATOM 1053 O O . GLU A 1 139 ? 15.990 1.450 -23.037 1.00 60.50 139 GLU A O 1
ATOM 1058 N N . ARG A 1 140 ? 14.310 2.743 -22.297 1.00 59.12 140 ARG A N 1
ATOM 1059 C CA . ARG A 1 140 ? 14.049 3.392 -23.592 1.00 59.12 140 ARG A CA 1
ATOM 1060 C C . ARG A 1 140 ? 14.963 4.579 -23.893 1.00 59.12 140 ARG A C 1
ATOM 1062 O O . ARG A 1 140 ? 15.048 4.984 -25.046 1.00 59.12 140 ARG A O 1
ATOM 1069 N N . HIS A 1 141 ? 15.648 5.115 -22.882 1.00 65.94 141 HIS A N 1
ATOM 1070 C CA . HIS A 1 141 ? 16.623 6.200 -23.027 1.00 65.94 141 HIS A CA 1
ATOM 1071 C C . HIS A 1 141 ? 17.989 5.771 -22.457 1.00 65.94 141 HIS A C 1
ATOM 1073 O O . HIS A 1 141 ? 18.456 6.346 -21.465 1.00 65.94 141 HIS A O 1
ATOM 1079 N N . PRO A 1 142 ? 18.647 4.753 -23.052 1.00 59.28 142 PRO A N 1
ATOM 1080 C CA . PRO A 1 142 ? 19.927 4.244 -22.560 1.00 59.28 142 PRO A CA 1
ATOM 1081 C C . PRO A 1 142 ? 21.017 5.330 -22.547 1.00 59.28 142 PRO A C 1
ATOM 1083 O O . PRO A 1 142 ? 21.774 5.393 -21.575 1.00 59.28 142 PRO A O 1
ATOM 1086 N N . GLU A 1 143 ? 20.987 6.243 -23.524 1.00 63.44 143 GLU A N 1
ATOM 1087 C CA . GLU A 1 143 ? 21.903 7.385 -23.715 1.00 63.44 143 GLU A CA 1
ATOM 1088 C C . GLU A 1 143 ? 21.752 8.513 -22.669 1.00 63.44 143 GLU A C 1
ATOM 1090 O O . GLU A 1 143 ? 22.598 9.400 -22.575 1.00 63.44 143 GLU A O 1
ATOM 1095 N N . ALA A 1 144 ? 20.664 8.531 -21.887 1.00 66.81 144 ALA A N 1
ATOM 1096 C CA . ALA A 1 144 ? 20.390 9.636 -20.968 1.00 66.81 144 ALA A CA 1
ATOM 1097 C C . ALA A 1 144 ? 21.348 9.638 -19.761 1.00 66.81 144 ALA A C 1
ATOM 1099 O O . ALA A 1 144 ? 21.654 8.588 -19.177 1.00 66.81 144 ALA A O 1
ATOM 1100 N N . THR A 1 145 ? 21.782 10.833 -19.348 1.00 77.25 145 THR A N 1
ATOM 1101 C CA . THR A 1 145 ? 22.664 11.013 -18.184 1.00 77.25 145 THR A CA 1
ATOM 1102 C C . THR A 1 145 ? 21.967 10.588 -16.889 1.00 77.25 145 THR A C 1
ATOM 1104 O O . THR A 1 145 ? 20.736 10.616 -16.790 1.00 77.25 145 THR A O 1
ATOM 1107 N N . SER A 1 146 ? 22.735 10.222 -15.856 1.00 73.94 146 SER A N 1
ATOM 1108 C CA . SER A 1 146 ? 22.177 9.806 -14.556 1.00 73.94 146 SER A CA 1
ATOM 1109 C C . SER A 1 146 ? 21.209 10.849 -13.977 1.00 73.94 146 SER A C 1
ATOM 1111 O O . SER A 1 146 ? 20.170 10.493 -13.426 1.00 73.94 146 SER A O 1
ATOM 1113 N N . TRP A 1 147 ? 21.483 12.141 -14.195 1.00 78.25 147 TRP A N 1
ATOM 1114 C CA . TRP A 1 147 ? 20.603 13.239 -13.784 1.00 78.25 147 TRP A CA 1
ATOM 1115 C C . TRP A 1 147 ? 19.281 13.287 -14.562 1.00 78.25 147 TRP A C 1
ATOM 1117 O O . TRP A 1 147 ? 18.214 13.481 -13.977 1.00 78.25 147 TRP A O 1
ATOM 1127 N N . GLN A 1 148 ? 19.317 13.060 -15.879 1.00 77.94 148 GLN A N 1
ATOM 1128 C CA . GLN A 1 148 ? 18.106 12.989 -16.702 1.00 77.94 148 GLN A CA 1
ATOM 1129 C C . GLN A 1 148 ? 17.229 11.796 -16.307 1.00 77.94 148 GLN A C 1
ATOM 1131 O O . GLN A 1 148 ? 16.010 11.942 -16.232 1.00 77.94 148 GLN A O 1
ATOM 1136 N N . LYS A 1 149 ? 17.848 10.658 -15.968 1.00 75.12 149 LYS A N 1
ATOM 1137 C CA . LYS A 1 149 ? 17.158 9.466 -15.449 1.00 75.12 149 LYS A CA 1
ATOM 1138 C C . LYS A 1 149 ? 16.581 9.685 -14.045 1.00 75.12 149 LYS A C 1
ATOM 1140 O O . LYS A 1 149 ? 15.552 9.102 -13.719 1.00 75.12 149 LYS A O 1
ATOM 1145 N N . PHE A 1 150 ? 17.183 10.563 -13.239 1.00 82.06 150 PHE A N 1
ATOM 1146 C CA . PHE A 1 150 ? 16.706 10.902 -11.895 1.00 82.06 150 PHE A CA 1
ATOM 1147 C C . PHE A 1 150 ? 15.564 11.933 -11.880 1.00 82.06 150 PHE A C 1
ATOM 1149 O O . PHE A 1 150 ? 14.669 11.867 -11.036 1.00 82.06 150 PHE A O 1
ATOM 1156 N N . ARG A 1 151 ? 15.539 12.863 -12.843 1.00 83.88 151 ARG A N 1
ATOM 1157 C CA . ARG A 1 151 ? 14.545 13.949 -12.940 1.00 83.88 151 ARG A CA 1
ATOM 1158 C C . ARG A 1 151 ? 13.074 13.489 -12.794 1.00 83.88 151 ARG A C 1
ATOM 1160 O O . ARG A 1 151 ? 12.348 14.155 -12.054 1.00 83.88 151 ARG A O 1
ATOM 1167 N N . PRO A 1 152 ? 12.609 12.371 -13.394 1.00 80.06 152 PRO A N 1
ATOM 1168 C CA . PRO A 1 152 ? 11.270 11.814 -13.153 1.00 80.06 152 PRO A CA 1
ATOM 1169 C C . PRO A 1 152 ? 10.917 11.602 -11.680 1.00 80.06 152 PRO A C 1
ATOM 1171 O O . PRO A 1 152 ? 9.795 11.900 -11.271 1.00 80.06 152 PRO A O 1
ATOM 1174 N N . HIS A 1 153 ? 11.872 11.137 -10.874 1.00 83.50 153 HIS A N 1
ATOM 1175 C CA . HIS A 1 153 ? 11.660 10.846 -9.459 1.00 83.50 153 HIS A CA 1
ATOM 1176 C C . HIS A 1 153 ? 11.450 12.118 -8.639 1.00 83.50 153 HIS A C 1
ATOM 1178 O O . HIS A 1 153 ? 10.633 12.130 -7.716 1.00 83.50 153 HIS A O 1
ATOM 1184 N N . LEU A 1 154 ? 12.136 13.203 -9.005 1.00 88.94 154 LEU A N 1
ATOM 1185 C CA . LEU A 1 154 ? 11.976 14.492 -8.343 1.00 88.94 154 LEU A CA 1
ATOM 1186 C C . LEU A 1 154 ? 10.580 15.070 -8.601 1.00 88.94 154 LEU A C 1
ATOM 1188 O O . LEU A 1 154 ? 9.858 15.368 -7.654 1.00 88.94 154 LEU A O 1
ATOM 1192 N N . TYR A 1 155 ? 10.157 15.150 -9.868 1.00 89.50 155 TYR A N 1
ATOM 1193 C CA . TYR A 1 155 ? 8.819 15.648 -10.215 1.00 89.50 155 TYR A CA 1
ATOM 1194 C C . TYR A 1 155 ? 7.707 14.771 -9.637 1.00 89.50 155 TYR A C 1
ATOM 1196 O O . TYR A 1 155 ? 6.694 15.296 -9.180 1.00 89.50 155 TYR A O 1
ATOM 1204 N N . PHE A 1 156 ? 7.899 13.451 -9.599 1.00 89.56 156 PHE A N 1
ATOM 1205 C CA . PHE A 1 156 ? 6.967 12.544 -8.938 1.00 89.56 156 PHE A CA 1
ATOM 1206 C C . PHE A 1 156 ? 6.801 12.877 -7.450 1.00 89.56 156 PHE A C 1
ATOM 1208 O O . PHE A 1 156 ? 5.674 13.038 -6.987 1.00 89.56 156 PHE A O 1
ATOM 1215 N N . ASN A 1 157 ? 7.899 13.027 -6.701 1.00 92.50 157 ASN A N 1
ATOM 1216 C CA . ASN A 1 157 ? 7.830 13.326 -5.268 1.00 92.50 157 ASN A CA 1
ATOM 1217 C C . ASN A 1 157 ? 7.293 14.734 -4.990 1.00 92.50 157 ASN A C 1
ATOM 1219 O O . ASN A 1 157 ? 6.490 14.897 -4.077 1.00 92.50 157 ASN A O 1
ATOM 1223 N N . VAL A 1 158 ? 7.644 15.733 -5.806 1.00 94.12 158 VAL A N 1
ATOM 1224 C CA . VAL A 1 158 ? 7.066 17.084 -5.700 1.00 94.12 158 VAL A CA 1
ATOM 1225 C C . VAL A 1 158 ? 5.554 17.039 -5.920 1.00 94.12 158 VAL A C 1
ATOM 1227 O O . VAL A 1 158 ? 4.795 17.563 -5.107 1.00 94.12 158 VAL A O 1
ATOM 1230 N N . GLY A 1 159 ? 5.099 16.364 -6.979 1.00 93.44 159 GLY A N 1
ATOM 1231 C CA . GLY A 1 159 ? 3.671 16.180 -7.232 1.00 93.44 159 GLY A CA 1
ATOM 1232 C C . GLY A 1 159 ? 2.970 15.407 -6.117 1.00 93.44 159 GLY A C 1
ATOM 1233 O O . GLY A 1 159 ? 1.853 15.751 -5.744 1.00 93.44 159 GLY A O 1
ATOM 1234 N N . ARG A 1 160 ? 3.642 14.414 -5.527 1.00 93.88 160 ARG A N 1
ATOM 1235 C CA . ARG A 1 160 ? 3.137 13.657 -4.379 1.00 93.88 160 ARG A CA 1
ATOM 1236 C C . ARG A 1 160 ? 2.974 14.532 -3.140 1.00 93.88 160 ARG A C 1
ATOM 1238 O O . ARG A 1 160 ? 1.902 14.515 -2.555 1.00 93.88 160 ARG A O 1
ATOM 1245 N N . ILE A 1 161 ? 3.978 15.324 -2.766 1.00 96.81 161 ILE A N 1
ATOM 1246 C CA . ILE A 1 161 ? 3.919 16.199 -1.583 1.00 96.81 161 ILE A CA 1
ATOM 1247 C C . ILE A 1 161 ? 2.815 17.248 -1.743 1.00 96.81 161 ILE A C 1
ATOM 1249 O O . ILE A 1 161 ? 1.955 17.372 -0.873 1.00 96.81 161 ILE A O 1
ATOM 1253 N N . LEU A 1 162 ? 2.790 17.953 -2.879 1.00 96.88 162 LEU A N 1
ATOM 1254 C CA . LEU A 1 162 ? 1.779 18.979 -3.149 1.00 96.88 162 LEU A CA 1
ATOM 1255 C C . LEU A 1 162 ? 0.373 18.379 -3.272 1.00 96.88 162 LEU A C 1
ATOM 1257 O O . LEU A 1 162 ? -0.583 18.926 -2.729 1.00 96.88 162 LEU A O 1
ATOM 1261 N N . GLY A 1 163 ? 0.246 17.232 -3.944 1.00 96.06 163 GLY A N 1
ATOM 1262 C CA . GLY A 1 163 ? -1.019 16.519 -4.088 1.00 96.06 163 GLY A CA 1
ATOM 1263 C C . GLY A 1 163 ? -1.560 16.017 -2.753 1.00 96.06 163 GLY A C 1
ATOM 1264 O O . GLY A 1 163 ? -2.739 16.201 -2.469 1.00 96.06 163 GLY A O 1
ATOM 1265 N N . TYR A 1 164 ? -0.706 15.442 -1.903 1.00 96.19 164 TYR A N 1
ATOM 1266 C CA . TYR A 1 164 ? -1.095 14.982 -0.571 1.00 96.19 164 TYR A CA 1
ATOM 1267 C C . TYR A 1 164 ? -1.486 16.143 0.336 1.00 96.19 164 TYR A C 1
ATOM 1269 O O . TYR A 1 164 ? -2.470 16.018 1.056 1.00 96.19 164 TYR A O 1
ATOM 1277 N N . ALA A 1 165 ? -0.774 17.271 0.281 1.00 97.25 165 ALA A N 1
ATOM 1278 C CA . ALA A 1 165 ? -1.154 18.464 1.029 1.00 97.25 165 ALA A CA 1
ATOM 1279 C C . ALA A 1 165 ? -2.521 19.003 0.567 1.00 97.25 165 ALA A C 1
ATOM 1281 O O . ALA A 1 165 ? -3.416 19.198 1.383 1.00 97.25 165 ALA A O 1
ATOM 1282 N N . ALA A 1 166 ? -2.732 19.171 -0.741 1.00 96.81 166 ALA A N 1
ATOM 1283 C CA . ALA A 1 166 ? -3.995 19.682 -1.271 1.00 96.81 166 ALA A CA 1
ATOM 1284 C C . ALA A 1 166 ? -5.183 18.745 -0.977 1.00 96.81 166 ALA A C 1
ATOM 1286 O O . ALA A 1 166 ? -6.210 19.180 -0.457 1.00 96.81 166 ALA A O 1
ATOM 1287 N N . LEU A 1 167 ? -5.037 17.446 -1.268 1.00 94.62 167 LEU A N 1
ATOM 1288 C CA . LEU A 1 167 ? -6.085 16.447 -1.033 1.00 94.62 167 LEU A CA 1
ATOM 1289 C C . LEU A 1 167 ? -6.302 16.186 0.463 1.00 94.62 167 LEU A C 1
ATOM 1291 O O . LEU A 1 167 ? -7.434 15.980 0.889 1.00 94.62 167 LEU A O 1
ATOM 1295 N N . GLY A 1 168 ? -5.243 16.237 1.273 1.00 94.31 168 GLY A N 1
ATOM 1296 C CA . GLY A 1 168 ? -5.320 16.139 2.729 1.00 94.31 168 GLY A CA 1
ATOM 1297 C C . GLY A 1 168 ? -6.065 17.310 3.356 1.00 94.31 168 GLY A C 1
ATOM 1298 O O . GLY A 1 168 ? -6.904 17.100 4.228 1.00 94.31 168 GLY A O 1
ATOM 1299 N N . GLY A 1 169 ? -5.828 18.532 2.874 1.00 94.38 169 GLY A N 1
ATOM 1300 C CA . GLY A 1 169 ? -6.597 19.694 3.307 1.00 94.38 169 GLY A CA 1
ATOM 1301 C C . GLY A 1 169 ? -8.063 19.597 2.902 1.00 94.38 169 GLY A C 1
ATOM 1302 O O . GLY A 1 169 ? -8.948 19.857 3.717 1.00 94.38 169 GLY A O 1
ATOM 1303 N N . LEU A 1 170 ? -8.342 19.131 1.681 1.00 93.62 170 LEU A N 1
ATOM 1304 C CA . LEU A 1 170 ? -9.712 18.875 1.243 1.00 93.62 170 LEU A CA 1
ATOM 1305 C C . LEU A 1 170 ? -10.409 17.848 2.152 1.00 93.62 170 LEU A C 1
ATOM 1307 O O . LEU A 1 170 ? -11.531 18.090 2.589 1.00 93.62 170 LEU A O 1
ATOM 1311 N N . LEU A 1 171 ? -9.736 16.746 2.501 1.00 90.69 171 LEU A N 1
ATOM 1312 C CA . LEU A 1 171 ? -10.254 15.772 3.468 1.00 90.69 171 LEU A CA 1
ATOM 1313 C C . LEU A 1 171 ? -10.488 16.377 4.859 1.00 90.69 171 LEU A C 1
ATOM 1315 O O . LEU A 1 171 ? -11.474 16.022 5.498 1.00 90.69 171 LEU A O 1
ATOM 1319 N N . GLY A 1 172 ? -9.624 17.293 5.306 1.00 90.19 172 GLY A N 1
ATOM 1320 C CA . GLY A 1 172 ? -9.784 18.001 6.576 1.00 90.19 172 GLY A CA 1
ATOM 1321 C C . GLY A 1 172 ? -11.061 18.840 6.635 1.00 90.19 172 GLY A C 1
ATOM 1322 O O . GLY A 1 172 ? -11.765 18.791 7.638 1.00 90.19 172 GLY A O 1
ATOM 1323 N N . ILE A 1 173 ? -11.422 19.541 5.551 1.00 90.44 173 ILE A N 1
ATOM 1324 C CA . ILE A 1 173 ? -12.709 20.264 5.464 1.00 90.44 173 ILE A CA 1
ATOM 1325 C C . ILE A 1 173 ? -13.884 19.281 5.365 1.00 90.44 173 ILE A C 1
ATOM 1327 O O . ILE A 1 173 ? -14.923 19.473 5.992 1.00 90.44 173 ILE A O 1
ATOM 1331 N N . LEU A 1 174 ? -13.734 18.209 4.582 1.00 86.00 174 LEU A N 1
ATOM 1332 C CA . LEU A 1 174 ? -14.788 17.215 4.348 1.00 86.00 174 LEU A CA 1
ATOM 1333 C C . LEU A 1 174 ? -15.009 16.255 5.535 1.00 86.00 174 LEU A C 1
ATOM 1335 O O . LEU A 1 174 ? -15.848 15.354 5.439 1.00 86.00 174 LEU A O 1
ATOM 1339 N N . GLY A 1 175 ? -14.296 16.474 6.647 1.00 66.88 175 GLY A N 1
ATOM 1340 C CA . GLY A 1 175 ? -14.143 15.620 7.828 1.00 66.88 175 GLY A CA 1
ATOM 1341 C C . GLY A 1 175 ? -15.413 15.103 8.521 1.00 66.88 175 GLY A C 1
ATOM 1342 O O . GLY A 1 175 ? -15.326 14.230 9.382 1.00 66.88 175 GLY A O 1
ATOM 1343 N N . GLY A 1 176 ? -16.597 15.593 8.140 1.00 61.28 176 GLY A N 1
ATOM 1344 C CA . GLY A 1 176 ? -17.903 15.153 8.649 1.00 61.28 176 GLY A CA 1
ATOM 1345 C C . GLY A 1 176 ? -18.804 14.411 7.648 1.00 61.28 176 GLY A C 1
ATOM 1346 O O . GLY A 1 176 ? -19.766 13.774 8.073 1.00 61.28 176 GLY A O 1
ATOM 1347 N N . PHE A 1 177 ? -18.515 14.449 6.340 1.00 58.34 177 PHE A N 1
ATOM 1348 C CA . PHE A 1 177 ? -19.455 14.006 5.290 1.00 58.34 177 PHE A CA 1
ATOM 1349 C C . PHE A 1 177 ? -18.997 12.776 4.492 1.00 58.34 177 PHE A C 1
ATOM 1351 O O . PHE A 1 177 ? -19.823 12.076 3.905 1.00 58.34 177 PHE A O 1
ATOM 1358 N N . LEU A 1 178 ? -17.697 12.467 4.474 1.00 61.09 178 LEU A N 1
ATOM 1359 C CA . LEU A 1 178 ? -17.155 11.356 3.687 1.00 61.09 178 LEU A CA 1
ATOM 1360 C C . LEU A 1 178 ? -17.139 10.041 4.478 1.00 61.09 178 LEU A C 1
ATOM 1362 O O . LEU A 1 178 ? -16.146 9.681 5.107 1.00 61.09 178 LEU A O 1
ATOM 1366 N N . LYS A 1 179 ? -18.227 9.270 4.388 1.00 60.41 179 LYS A N 1
ATOM 1367 C CA . LYS A 1 179 ? -18.196 7.830 4.686 1.00 60.41 179 LYS A CA 1
ATOM 1368 C C . LYS A 1 179 ? -17.862 7.077 3.399 1.00 60.41 179 LYS A C 1
ATOM 1370 O O . LYS A 1 179 ? -18.737 6.869 2.562 1.00 60.41 179 LYS A O 1
ATOM 1375 N N . LEU A 1 180 ? -16.601 6.680 3.221 1.00 65.44 180 LEU A N 1
ATOM 1376 C CA . LEU A 1 180 ? -16.227 5.777 2.127 1.00 65.44 180 LEU A CA 1
ATOM 1377 C C . LEU A 1 180 ? -16.949 4.440 2.326 1.00 65.44 180 LEU A C 1
ATOM 1379 O O . LEU A 1 180 ? -16.829 3.817 3.381 1.00 65.44 180 LEU A O 1
ATOM 1383 N N . SER A 1 181 ? -17.724 4.011 1.328 1.00 73.50 181 SER A N 1
ATOM 1384 C CA . SER A 1 181 ? -18.433 2.736 1.410 1.00 73.50 181 SER A CA 1
ATOM 1385 C C . SER A 1 181 ? -17.442 1.573 1.349 1.00 73.50 181 SER A C 1
ATOM 1387 O O . SER A 1 181 ? -16.440 1.616 0.629 1.00 73.50 181 SER A O 1
ATOM 1389 N N . ASN A 1 182 ? -17.746 0.492 2.069 1.00 72.00 182 ASN A N 1
ATOM 1390 C CA . ASN A 1 182 ? -16.927 -0.724 2.040 1.00 72.00 182 ASN A CA 1
ATOM 1391 C C . ASN A 1 182 ? -16.822 -1.290 0.612 1.00 72.00 182 ASN A C 1
ATOM 1393 O O . ASN A 1 182 ? -15.771 -1.785 0.215 1.00 72.00 182 ASN A O 1
ATOM 1397 N N . THR A 1 183 ? -17.880 -1.140 -0.190 1.00 79.44 183 THR A N 1
ATOM 1398 C CA . THR A 1 183 ? -17.913 -1.523 -1.605 1.00 79.44 183 THR A CA 1
ATOM 1399 C C . THR A 1 183 ? -16.900 -0.736 -2.438 1.00 79.44 183 THR A C 1
ATOM 1401 O O . THR A 1 183 ? -16.175 -1.322 -3.240 1.00 79.44 183 THR A O 1
ATOM 1404 N N . MET A 1 184 ? -16.794 0.581 -2.233 1.00 77.56 184 MET A N 1
ATOM 1405 C CA . MET A 1 184 ? -15.813 1.411 -2.938 1.00 77.56 184 MET A CA 1
ATOM 1406 C C . MET A 1 184 ? -14.379 1.037 -2.544 1.00 77.56 184 MET A C 1
ATOM 1408 O O . MET A 1 184 ? -13.518 0.910 -3.415 1.00 77.56 184 MET A O 1
ATOM 1412 N N . LEU A 1 185 ? -14.129 0.797 -1.251 1.00 74.94 185 LEU A N 1
ATOM 1413 C CA . LEU A 1 185 ? -12.825 0.342 -0.758 1.00 74.94 185 LEU A CA 1
ATOM 1414 C C . LEU A 1 185 ? -12.443 -1.033 -1.322 1.00 74.94 185 LEU A C 1
ATOM 1416 O O . LEU A 1 185 ? -11.287 -1.238 -1.694 1.00 74.94 185 LEU A O 1
ATOM 1420 N N . MET A 1 186 ? -13.405 -1.951 -1.439 1.00 82.56 186 MET A N 1
ATOM 1421 C CA . MET A 1 186 ? -13.214 -3.267 -2.049 1.00 82.56 186 MET A CA 1
ATOM 1422 C C . MET A 1 186 ? -12.777 -3.145 -3.514 1.00 82.56 186 MET A C 1
ATOM 1424 O O . MET A 1 186 ? -11.735 -3.689 -3.880 1.00 82.56 186 MET A O 1
ATOM 1428 N N . PHE A 1 187 ? -13.527 -2.411 -4.347 1.00 85.06 187 PHE A N 1
ATOM 1429 C CA . PHE A 1 187 ? -13.192 -2.239 -5.766 1.00 85.06 187 PHE A CA 1
ATOM 1430 C C . PHE A 1 187 ? -11.849 -1.537 -5.964 1.00 85.06 187 PHE A C 1
ATOM 1432 O O . PHE A 1 187 ? -11.054 -1.964 -6.799 1.00 85.06 187 PHE A O 1
ATOM 1439 N N . LEU A 1 188 ? -11.565 -0.499 -5.174 1.00 79.19 188 LEU A N 1
ATOM 1440 C CA . LEU A 1 188 ? -10.298 0.224 -5.241 1.00 79.19 188 LEU A CA 1
ATOM 1441 C C . LEU A 1 188 ? -9.112 -0.669 -4.844 1.00 79.19 188 LEU A C 1
ATOM 1443 O O . LEU A 1 188 ? -8.104 -0.707 -5.549 1.00 79.19 188 LEU A O 1
ATOM 1447 N N . THR A 1 189 ? -9.243 -1.432 -3.754 1.00 80.31 189 THR A N 1
ATOM 1448 C CA . THR A 1 189 ? -8.197 -2.361 -3.290 1.00 80.31 189 THR A CA 1
ATOM 1449 C C . THR A 1 189 ? -7.972 -3.492 -4.289 1.00 80.31 189 THR A C 1
ATOM 1451 O O . THR A 1 189 ? -6.823 -3.834 -4.574 1.00 80.31 189 THR A O 1
ATOM 1454 N N . LEU A 1 190 ? -9.045 -4.021 -4.887 1.00 89.00 190 LEU A N 1
ATOM 1455 C CA . LEU A 1 190 ? -8.958 -5.030 -5.940 1.00 89.00 190 LEU A CA 1
ATOM 1456 C C . LEU A 1 190 ? -8.252 -4.480 -7.183 1.00 89.00 190 LEU A C 1
ATOM 1458 O O . LEU A 1 190 ? -7.328 -5.114 -7.688 1.00 89.00 190 LEU A O 1
ATOM 1462 N N . ALA A 1 191 ? -8.647 -3.294 -7.652 1.00 83.94 191 ALA A N 1
ATOM 1463 C CA . ALA A 1 191 ? -8.054 -2.663 -8.826 1.00 83.94 191 ALA A CA 1
ATOM 1464 C C . ALA A 1 191 ? -6.546 -2.440 -8.641 1.00 83.94 191 ALA A C 1
ATOM 1466 O O . ALA A 1 191 ? -5.754 -2.805 -9.511 1.00 83.94 191 ALA A O 1
ATOM 1467 N N . VAL A 1 192 ? -6.132 -1.913 -7.483 1.00 79.75 192 VAL A N 1
ATOM 1468 C CA . VAL A 1 192 ? -4.710 -1.714 -7.167 1.00 79.75 192 VAL A CA 1
ATOM 1469 C C . VAL A 1 192 ? -3.976 -3.051 -7.063 1.00 79.75 192 VAL A C 1
ATOM 1471 O O . VAL A 1 192 ? -2.906 -3.193 -7.652 1.00 79.75 192 VAL A O 1
ATOM 1474 N N . GLY A 1 193 ? -4.558 -4.052 -6.395 1.00 84.31 193 GLY A N 1
ATOM 1475 C CA . GLY A 1 193 ? -3.990 -5.400 -6.309 1.00 84.31 193 GLY A CA 1
ATOM 1476 C C . GLY A 1 193 ? -3.756 -6.037 -7.683 1.00 84.31 193 GLY A C 1
ATOM 1477 O O . GLY A 1 193 ? -2.677 -6.564 -7.941 1.00 84.31 193 GLY A O 1
ATOM 1478 N N . VAL A 1 194 ? -4.712 -5.919 -8.609 1.00 87.19 194 VAL A N 1
ATOM 1479 C CA . VAL A 1 194 ? -4.581 -6.439 -9.982 1.00 87.19 194 VAL A CA 1
ATOM 1480 C C . VAL A 1 194 ? -3.488 -5.705 -10.759 1.00 87.19 194 VAL A C 1
ATOM 1482 O O . VAL A 1 194 ? -2.636 -6.349 -11.374 1.00 87.19 194 VAL A O 1
ATOM 1485 N N . VAL A 1 195 ? -3.461 -4.367 -10.710 1.00 81.31 195 VAL A N 1
ATOM 1486 C CA . VAL A 1 195 ? -2.419 -3.567 -11.382 1.00 81.31 195 VAL A CA 1
ATOM 1487 C C . VAL A 1 195 ? -1.029 -3.956 -10.883 1.00 81.31 195 VAL A C 1
ATOM 1489 O O . VAL A 1 195 ? -0.104 -4.110 -11.680 1.00 81.31 195 VAL A O 1
ATOM 1492 N N . MET A 1 196 ? -0.886 -4.171 -9.578 1.00 81.44 196 MET A N 1
ATOM 1493 C CA . MET A 1 196 ? 0.356 -4.630 -8.974 1.00 81.44 196 MET A CA 1
ATOM 1494 C C . MET A 1 196 ? 0.779 -6.023 -9.413 1.00 81.44 196 MET A C 1
ATOM 1496 O O . MET A 1 196 ? 1.950 -6.222 -9.713 1.00 81.44 196 MET A O 1
ATOM 1500 N N . VAL A 1 197 ? -0.147 -6.982 -9.459 1.00 86.12 197 VAL A N 1
ATOM 1501 C CA . VAL A 1 197 ? 0.147 -8.338 -9.940 1.00 86.12 197 VAL A CA 1
ATOM 1502 C C . VAL A 1 197 ? 0.677 -8.272 -11.372 1.00 86.12 197 VAL A C 1
ATOM 1504 O O . VAL A 1 197 ? 1.710 -8.863 -11.679 1.00 86.12 197 VAL A O 1
ATOM 1507 N N . VAL A 1 198 ? 0.026 -7.483 -12.231 1.00 83.44 198 VAL A N 1
ATOM 1508 C CA . VAL A 1 198 ? 0.451 -7.289 -13.623 1.00 83.44 198 VAL A CA 1
ATOM 1509 C C . VAL A 1 198 ? 1.817 -6.601 -13.705 1.00 83.44 198 VAL A C 1
ATOM 1511 O O . VAL A 1 198 ? 2.665 -7.025 -14.490 1.00 83.44 198 VAL A O 1
ATOM 1514 N N . LEU A 1 199 ? 2.054 -5.548 -12.916 1.00 77.88 199 LEU A N 1
ATOM 1515 C CA . LEU A 1 199 ? 3.323 -4.816 -12.925 1.00 77.88 199 LEU A CA 1
ATOM 1516 C C . LEU A 1 199 ? 4.475 -5.658 -12.366 1.00 77.88 199 LEU A C 1
ATOM 1518 O O . LEU A 1 199 ? 5.545 -5.700 -12.967 1.00 77.88 199 LEU A O 1
ATOM 1522 N N . GLY A 1 200 ? 4.246 -6.367 -11.262 1.00 82.81 200 GLY A N 1
ATOM 1523 C CA . GLY A 1 200 ? 5.208 -7.288 -10.669 1.00 82.81 200 GLY A CA 1
ATOM 1524 C C . GLY A 1 200 ? 5.593 -8.389 -11.652 1.00 82.81 200 GLY A C 1
ATOM 1525 O O . GLY A 1 200 ? 6.775 -8.583 -11.922 1.00 82.81 200 GLY A O 1
ATOM 1526 N N . LEU A 1 201 ? 4.606 -9.020 -12.299 1.00 86.12 201 LEU A N 1
ATOM 1527 C CA . LEU A 1 201 ? 4.856 -10.056 -13.302 1.00 86.12 201 LEU A CA 1
ATOM 1528 C C . LEU A 1 201 ? 5.660 -9.531 -14.505 1.00 86.12 201 LEU A C 1
ATOM 1530 O O . LEU A 1 201 ? 6.545 -10.230 -14.995 1.00 86.12 201 LEU A O 1
ATOM 1534 N N . LYS A 1 202 ? 5.440 -8.283 -14.940 1.00 81.38 202 LYS A N 1
ATOM 1535 C CA . LYS A 1 202 ? 6.285 -7.642 -15.968 1.00 81.38 202 LYS A CA 1
ATOM 1536 C C . LYS A 1 202 ? 7.727 -7.473 -15.517 1.00 81.38 202 LYS A C 1
ATOM 1538 O O . LYS A 1 202 ? 8.638 -7.832 -16.258 1.00 81.38 202 LYS A O 1
ATOM 1543 N N . LEU A 1 203 ? 7.924 -6.951 -14.308 1.00 78.94 203 LEU A N 1
ATOM 1544 C CA . LEU A 1 203 ? 9.248 -6.685 -13.745 1.00 78.94 203 LEU A CA 1
ATOM 1545 C C . LEU A 1 203 ? 10.045 -7.971 -13.477 1.00 78.94 203 LEU A C 1
ATOM 1547 O O . LEU A 1 203 ? 11.267 -7.950 -13.578 1.00 78.94 203 LEU A O 1
ATOM 1551 N N . THR A 1 204 ? 9.377 -9.104 -13.220 1.00 83.50 204 THR A N 1
ATOM 1552 C CA . THR A 1 204 ? 10.062 -10.408 -13.108 1.00 83.50 204 THR A CA 1
ATOM 1553 C C . THR A 1 204 ? 10.667 -10.906 -14.423 1.00 83.50 204 THR A C 1
ATOM 1555 O O . THR A 1 204 ? 11.516 -11.790 -14.400 1.00 83.50 204 THR A O 1
ATOM 1558 N N . GLY A 1 205 ? 10.233 -10.389 -15.579 1.00 78.19 205 GLY A N 1
ATOM 1559 C CA . GLY A 1 205 ? 10.699 -10.842 -16.893 1.00 78.19 205 GLY A CA 1
ATOM 1560 C C . GLY A 1 205 ? 10.166 -12.213 -17.338 1.00 78.19 205 GLY A C 1
ATOM 1561 O O . GLY A 1 205 ? 10.412 -12.605 -18.476 1.00 78.19 205 GLY A O 1
ATOM 1562 N N . VAL A 1 206 ? 9.387 -12.903 -16.493 1.00 83.25 206 VAL A N 1
ATOM 1563 C CA . VAL A 1 206 ? 8.898 -14.278 -16.711 1.00 83.25 206 VAL A CA 1
ATOM 1564 C C . VAL A 1 206 ? 7.805 -14.360 -17.776 1.00 83.25 206 VAL A C 1
ATOM 1566 O O . VAL A 1 206 ? 7.623 -15.416 -18.372 1.00 83.25 206 VAL A O 1
ATOM 1569 N N . SER A 1 207 ? 7.078 -13.271 -18.045 1.00 79.25 207 SER A N 1
ATOM 1570 C CA . SER A 1 207 ? 6.012 -13.246 -19.053 1.00 79.25 207 SER A CA 1
ATOM 1571 C C . SER A 1 207 ? 6.372 -12.345 -20.244 1.00 79.25 207 SER A C 1
ATOM 1573 O O . SER A 1 207 ? 6.144 -11.131 -20.188 1.00 79.25 207 SER A O 1
ATOM 1575 N N . PRO A 1 208 ? 6.903 -12.913 -21.349 1.00 71.19 208 PRO A N 1
ATOM 1576 C CA . PRO A 1 208 ? 7.215 -12.169 -22.570 1.00 71.19 208 PRO A CA 1
ATOM 1577 C C . PRO A 1 208 ? 6.004 -11.430 -23.144 1.00 71.19 208 PRO A C 1
ATOM 1579 O O . PRO A 1 208 ? 6.131 -10.297 -23.592 1.00 71.19 208 PRO A O 1
ATOM 1582 N N . ARG A 1 209 ? 4.808 -12.026 -23.060 1.00 71.88 209 ARG A N 1
ATOM 1583 C CA . ARG A 1 209 ? 3.558 -11.415 -23.539 1.00 71.88 209 ARG A CA 1
ATOM 1584 C C . ARG A 1 209 ? 3.192 -10.125 -22.803 1.00 71.88 209 ARG A C 1
ATOM 1586 O O . ARG A 1 209 ? 2.560 -9.241 -23.375 1.00 71.88 209 ARG A O 1
ATOM 1593 N N . LEU A 1 210 ? 3.565 -10.018 -21.529 1.00 71.88 210 LEU A N 1
ATOM 1594 C CA . LEU A 1 210 ? 3.271 -8.848 -20.711 1.00 71.88 210 LEU A CA 1
ATOM 1595 C C . LEU A 1 210 ? 4.326 -7.739 -20.855 1.00 71.88 210 LEU A C 1
ATOM 1597 O O . LEU A 1 210 ? 4.001 -6.6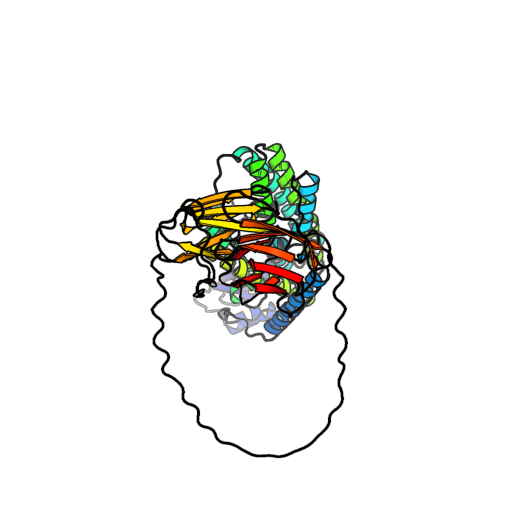01 -20.518 1.00 71.88 210 LEU A O 1
ATOM 1601 N N . LYS A 1 211 ? 5.533 -8.015 -21.380 1.00 64.06 211 LYS A N 1
ATOM 1602 C CA . LYS A 1 211 ? 6.584 -6.990 -21.575 1.00 64.06 211 LYS A CA 1
ATOM 1603 C C . LYS A 1 211 ? 6.088 -5.793 -22.391 1.00 64.06 211 LYS A C 1
ATOM 1605 O O . LYS A 1 211 ? 6.306 -4.654 -21.986 1.00 64.06 211 LYS A O 1
ATOM 1610 N N . ASP A 1 212 ? 5.336 -6.052 -23.458 1.00 56.16 212 ASP A N 1
ATOM 1611 C CA . ASP A 1 212 ? 4.856 -5.010 -24.376 1.00 56.16 212 ASP A CA 1
ATOM 1612 C C . ASP A 1 212 ? 3.427 -4.541 -24.092 1.00 56.16 212 ASP A C 1
ATOM 1614 O O . ASP A 1 212 ? 2.937 -3.596 -24.712 1.00 56.16 212 ASP A O 1
ATOM 1618 N N . ALA A 1 213 ? 2.740 -5.163 -23.131 1.00 58.69 213 ALA A N 1
ATOM 1619 C CA . ALA A 1 213 ? 1.390 -4.764 -22.770 1.00 58.69 213 ALA A CA 1
ATOM 1620 C C . ALA A 1 213 ? 1.425 -3.381 -22.097 1.00 58.69 213 ALA A C 1
ATOM 1622 O O . ALA A 1 213 ? 1.672 -3.264 -20.900 1.00 58.69 213 ALA A O 1
ATOM 1623 N N . SER A 1 214 ? 1.165 -2.295 -22.815 1.00 51.53 214 SER A N 1
ATOM 1624 C CA . SER A 1 214 ? 0.857 -1.011 -22.188 1.00 51.53 214 SER A CA 1
ATOM 1625 C C . SER A 1 214 ? -0.620 -1.005 -21.808 1.00 51.53 214 SER A C 1
ATOM 1627 O O . SER A 1 214 ? -1.489 -0.983 -22.673 1.00 51.53 214 SER A O 1
ATOM 1629 N N . PHE A 1 215 ? -0.925 -1.022 -20.507 1.00 48.88 215 PHE A N 1
ATOM 1630 C CA . PHE A 1 215 ? -2.285 -0.762 -20.031 1.00 48.88 215 PHE A CA 1
ATOM 1631 C C . PHE A 1 215 ? -2.548 0.739 -20.209 1.00 48.88 215 PHE A C 1
ATOM 1633 O O . PHE A 1 215 ? -2.360 1.538 -19.296 1.00 48.88 215 PHE A O 1
ATOM 1640 N N . THR A 1 216 ? -2.820 1.155 -21.443 1.00 46.88 216 THR A N 1
ATOM 1641 C CA . THR A 1 216 ? -3.142 2.544 -21.766 1.00 46.88 216 THR A CA 1
ATOM 1642 C C . THR A 1 216 ? -4.589 2.812 -21.396 1.00 46.88 216 THR A C 1
ATOM 1644 O O . THR A 1 216 ? -5.450 1.972 -21.666 1.00 46.88 216 THR A O 1
ATOM 1647 N N . LEU A 1 217 ? -4.870 3.981 -20.813 1.00 49.44 217 LEU A N 1
ATOM 1648 C CA . LEU A 1 217 ? -6.247 4.398 -20.560 1.00 49.44 217 LEU A CA 1
ATOM 1649 C C . LEU A 1 217 ? -7.060 4.328 -21.867 1.00 49.44 217 LEU A C 1
ATOM 1651 O O . LEU A 1 217 ? -6.555 4.751 -22.914 1.00 49.44 217 LEU A O 1
ATOM 1655 N N . PRO A 1 218 ? -8.311 3.832 -21.829 1.00 50.81 218 PRO A N 1
ATOM 1656 C CA . PRO A 1 218 ? -9.186 3.878 -22.991 1.00 50.81 218 PRO A CA 1
ATOM 1657 C C . PRO A 1 218 ? -9.316 5.325 -23.480 1.00 50.81 218 PRO A C 1
ATOM 1659 O O . PRO A 1 218 ? -9.333 6.265 -22.683 1.00 50.81 218 PRO A O 1
ATOM 1662 N N . ALA A 1 219 ? -9.403 5.512 -24.800 1.00 51.78 219 ALA A N 1
ATOM 1663 C CA . ALA A 1 219 ? -9.302 6.826 -25.446 1.00 51.78 219 ALA A CA 1
ATOM 1664 C C . ALA A 1 219 ? -10.319 7.864 -24.932 1.00 51.78 219 ALA A C 1
ATOM 1666 O O . ALA A 1 219 ? -10.098 9.066 -25.070 1.00 51.78 219 ALA A O 1
ATOM 1667 N N . SER A 1 220 ? -11.434 7.416 -24.358 1.00 50.97 220 SER A N 1
ATOM 1668 C CA . SER A 1 220 ? -12.458 8.254 -23.725 1.00 50.97 220 SER A CA 1
ATOM 1669 C C . SER A 1 220 ? -11.982 8.826 -22.386 1.00 50.97 220 SER A C 1
ATOM 1671 O O . SER A 1 220 ? -12.113 10.020 -22.138 1.00 50.97 220 SER A O 1
ATOM 1673 N N . LEU A 1 221 ? -11.354 7.990 -21.555 1.00 50.47 221 LEU A N 1
ATOM 1674 C CA . LEU A 1 221 ? -10.832 8.381 -20.247 1.00 50.47 221 LEU A CA 1
ATOM 1675 C C . LEU A 1 221 ? -9.544 9.204 -20.403 1.00 50.47 221 LEU A C 1
ATOM 1677 O O . LEU A 1 221 ? -9.362 10.203 -19.719 1.00 50.47 221 LEU A O 1
ATOM 1681 N N . ALA A 1 222 ? -8.695 8.854 -21.375 1.00 54.72 222 ALA A N 1
ATOM 1682 C CA . ALA A 1 222 ? -7.519 9.646 -21.731 1.00 54.72 222 ALA A CA 1
ATOM 1683 C C . ALA A 1 222 ? -7.895 11.074 -22.173 1.00 54.72 222 ALA A C 1
ATOM 1685 O O . ALA A 1 222 ? -7.285 12.031 -21.705 1.00 54.72 222 ALA A O 1
ATOM 1686 N N . ARG A 1 223 ? -8.948 11.236 -22.990 1.00 57.62 223 ARG A N 1
ATOM 1687 C CA . ARG A 1 223 ? -9.472 12.559 -23.376 1.00 57.62 223 ARG A CA 1
ATOM 1688 C C . ARG A 1 223 ? -10.075 13.329 -22.200 1.00 57.62 223 ARG A C 1
ATOM 1690 O O . ARG A 1 223 ? -9.814 14.521 -22.093 1.00 57.62 223 ARG A O 1
ATOM 1697 N N . LEU A 1 224 ? -10.803 12.658 -21.303 1.00 53.75 224 LEU A N 1
ATOM 1698 C CA . LEU A 1 224 ? -11.363 13.272 -20.091 1.00 53.75 224 LEU A CA 1
ATOM 1699 C C . LEU A 1 224 ? -10.268 13.835 -19.167 1.00 53.75 224 LEU A C 1
ATOM 1701 O O . LEU A 1 224 ? -10.421 14.916 -18.612 1.00 53.75 224 LEU A O 1
ATOM 1705 N N . PHE A 1 225 ? -9.137 13.133 -19.048 1.00 51.56 225 PHE A N 1
ATOM 1706 C CA . PHE A 1 225 ? -7.964 13.591 -18.293 1.00 51.56 225 PHE A CA 1
ATOM 1707 C C . PHE A 1 225 ? -7.019 14.507 -19.099 1.00 51.56 225 PHE A C 1
ATOM 1709 O O . PHE A 1 225 ? -5.934 14.838 -18.620 1.00 51.56 225 PHE A O 1
ATOM 1716 N N . GLY A 1 226 ? -7.398 14.926 -20.314 1.00 46.94 226 GLY A N 1
ATOM 1717 C CA . GLY A 1 226 ? -6.594 15.820 -21.157 1.00 46.94 226 GLY A CA 1
ATOM 1718 C C . GLY A 1 226 ? -5.296 15.200 -21.690 1.00 46.94 226 GLY A C 1
ATOM 1719 O O . GLY A 1 226 ? -4.388 15.921 -22.100 1.00 46.94 226 GLY A O 1
ATOM 1720 N N . ILE A 1 227 ? -5.187 13.870 -21.677 1.00 49.00 227 ILE A N 1
ATOM 1721 C CA . ILE A 1 227 ? -4.047 13.112 -22.191 1.00 49.00 227 ILE A CA 1
ATOM 1722 C C . ILE A 1 227 ? -4.279 12.889 -23.688 1.00 49.00 227 ILE A C 1
ATOM 1724 O O . ILE A 1 227 ? -4.985 11.968 -24.106 1.00 49.00 227 ILE A O 1
ATOM 1728 N N . SER A 1 228 ? -3.703 13.763 -24.511 1.00 43.00 228 SER A N 1
ATOM 1729 C CA . SER A 1 228 ? -3.783 13.633 -25.966 1.00 43.00 228 SER A CA 1
ATOM 1730 C C . SER A 1 228 ? -2.912 12.471 -26.449 1.00 43.00 228 SER A C 1
ATOM 1732 O O . SER A 1 228 ? -1.770 12.318 -26.016 1.00 43.00 228 SER A O 1
ATOM 1734 N N . ARG A 1 229 ? -3.422 11.677 -27.402 1.00 42.03 229 ARG A N 1
ATOM 1735 C CA . ARG A 1 229 ? -2.763 10.484 -27.989 1.00 42.03 229 ARG A CA 1
ATOM 1736 C C . ARG A 1 229 ? -1.399 10.787 -28.642 1.00 42.03 229 ARG A C 1
ATOM 1738 O O . ARG A 1 229 ? -0.674 9.865 -28.991 1.00 42.03 229 ARG A O 1
ATOM 1745 N N . HIS A 1 230 ? -1.069 12.073 -28.786 1.00 39.16 230 HIS A N 1
ATOM 1746 C CA . HIS A 1 230 ? 0.126 12.602 -29.439 1.00 39.16 230 HIS A CA 1
ATOM 1747 C C . HIS A 1 230 ? 1.176 13.197 -28.475 1.00 39.16 230 HIS A C 1
ATOM 1749 O O . HIS A 1 230 ? 2.179 13.755 -28.922 1.00 39.16 230 HIS A O 1
ATOM 1755 N N . GLN A 1 231 ? 0.954 13.133 -27.159 1.00 37.53 231 GLN A N 1
ATOM 1756 C CA . GLN A 1 231 ? 1.808 13.814 -26.188 1.00 37.53 231 GLN A CA 1
ATOM 1757 C C . GLN A 1 231 ? 3.013 12.945 -25.799 1.00 37.53 231 GLN A C 1
ATOM 1759 O O . GLN A 1 231 ? 2.861 11.761 -25.508 1.00 37.53 231 GLN A O 1
ATOM 1764 N N . LYS A 1 232 ? 4.208 13.556 -25.821 1.00 42.09 232 LYS A N 1
ATOM 1765 C CA . LYS A 1 232 ? 5.514 12.952 -25.505 1.00 42.09 232 LYS A CA 1
ATOM 1766 C C . LYS A 1 232 ? 5.420 11.921 -24.374 1.00 42.09 232 LYS A C 1
ATOM 1768 O O . LYS A 1 232 ? 4.905 12.215 -23.298 1.00 42.09 232 LYS A O 1
ATOM 1773 N N . GLU A 1 233 ? 6.009 10.756 -24.641 1.00 52.41 233 GLU A N 1
ATOM 1774 C CA . GLU A 1 233 ? 6.050 9.514 -23.846 1.00 52.41 233 GLU A CA 1
ATOM 1775 C C . GLU A 1 233 ? 6.523 9.680 -22.383 1.00 52.41 233 GLU A C 1
ATOM 1777 O O . GLU A 1 233 ? 6.402 8.764 -21.572 1.00 52.41 233 GLU A O 1
ATOM 1782 N N . TYR A 1 234 ? 7.014 10.868 -22.026 1.00 56.47 234 TYR A N 1
ATOM 1783 C CA . TYR A 1 234 ? 7.271 11.337 -20.673 1.00 56.47 234 TYR A CA 1
ATOM 1784 C C . TYR A 1 234 ? 7.028 12.859 -20.604 1.00 56.47 234 TYR A C 1
ATOM 1786 O O . TYR A 1 234 ? 7.537 13.623 -21.426 1.00 56.47 234 TYR A O 1
ATOM 1794 N N . SER A 1 235 ? 6.260 13.310 -19.607 1.00 68.44 235 SER A N 1
ATOM 1795 C CA . SER A 1 235 ? 6.049 14.730 -19.296 1.00 68.44 235 SER A CA 1
ATOM 1796 C C . SER A 1 235 ? 6.185 14.947 -17.794 1.00 68.44 235 SER A C 1
ATOM 1798 O O . SER A 1 235 ? 5.654 14.164 -17.003 1.00 68.44 235 SER A O 1
ATOM 1800 N N . HIS A 1 236 ? 6.841 16.039 -17.393 1.00 78.88 236 HIS A N 1
ATOM 1801 C CA . HIS A 1 236 ? 6.939 16.453 -15.989 1.00 78.88 236 HIS A CA 1
ATOM 1802 C C . HIS A 1 236 ? 5.563 16.505 -15.316 1.00 78.88 236 HIS A C 1
ATOM 1804 O O . HIS A 1 236 ? 5.408 16.042 -14.188 1.00 78.88 236 HIS A O 1
ATOM 1810 N N . ARG A 1 237 ? 4.539 16.956 -16.053 1.00 78.69 237 ARG A N 1
ATOM 1811 C CA . ARG A 1 237 ? 3.152 16.988 -15.580 1.00 78.69 237 ARG A CA 1
ATOM 1812 C C . ARG A 1 237 ? 2.615 15.586 -15.288 1.00 78.69 237 ARG A C 1
ATOM 1814 O O . ARG A 1 237 ? 1.985 15.387 -14.258 1.00 78.69 237 ARG A O 1
ATOM 1821 N N . SER A 1 238 ? 2.910 14.609 -16.147 1.00 76.19 238 SER A N 1
ATOM 1822 C CA . SER A 1 238 ? 2.498 13.214 -15.943 1.00 76.19 238 SER A CA 1
ATOM 1823 C C . SER A 1 238 ? 3.164 12.604 -14.709 1.00 76.19 238 SER A C 1
ATOM 1825 O O . SER A 1 238 ? 2.495 11.920 -13.937 1.00 76.19 238 SER A O 1
ATOM 1827 N N . ALA A 1 239 ? 4.458 12.862 -14.494 1.00 82.56 239 ALA A N 1
ATOM 1828 C CA . ALA A 1 239 ? 5.171 12.388 -13.307 1.00 82.56 239 ALA A CA 1
ATOM 1829 C C . ALA A 1 239 ? 4.580 12.995 -12.024 1.00 82.56 239 ALA A C 1
ATOM 1831 O O . ALA A 1 239 ? 4.263 12.259 -11.090 1.00 82.56 239 ALA A O 1
ATOM 1832 N N . MET A 1 240 ? 4.340 14.312 -12.017 1.00 87.81 240 MET A N 1
ATOM 1833 C CA . MET A 1 240 ? 3.706 15.006 -10.891 1.00 87.81 240 MET A CA 1
ATOM 1834 C C . MET A 1 240 ? 2.295 14.482 -10.606 1.00 87.81 240 MET A C 1
ATOM 1836 O O . MET A 1 240 ? 1.971 14.196 -9.457 1.00 87.81 240 MET A O 1
ATOM 1840 N N . MET A 1 241 ? 1.464 14.315 -11.641 1.00 86.38 241 MET A N 1
ATOM 1841 C CA . MET A 1 241 ? 0.103 13.793 -11.492 1.00 86.38 241 MET A CA 1
ATOM 1842 C C . MET A 1 241 ? 0.097 12.358 -10.974 1.00 86.38 241 MET A C 1
ATOM 1844 O O . MET A 1 241 ? -0.687 12.041 -10.088 1.00 86.38 241 MET A O 1
ATOM 1848 N N . THR A 1 242 ? 0.992 11.502 -11.473 1.00 82.56 242 THR A N 1
ATOM 1849 C CA . THR A 1 242 ? 1.114 10.122 -10.978 1.00 82.56 242 THR A CA 1
ATOM 1850 C C . THR A 1 242 ? 1.512 10.117 -9.501 1.00 82.56 242 THR A C 1
ATOM 1852 O O . THR A 1 242 ? 0.944 9.358 -8.723 1.00 82.56 242 THR A O 1
ATOM 1855 N N . GLY A 1 243 ? 2.421 11.014 -9.098 1.00 88.75 243 GLY A N 1
ATOM 1856 C CA . GLY A 1 243 ? 2.783 11.235 -7.699 1.00 88.75 243 GLY A CA 1
ATOM 1857 C C . GLY A 1 243 ? 1.592 11.665 -6.843 1.00 88.75 243 GLY A C 1
ATOM 1858 O O . GLY A 1 243 ? 1.320 11.037 -5.822 1.00 88.75 243 GLY A O 1
ATOM 1859 N N . ALA A 1 244 ? 0.836 12.676 -7.273 1.00 90.88 244 ALA A N 1
ATOM 1860 C CA . ALA A 1 244 ? -0.361 13.149 -6.571 1.00 90.88 244 ALA A CA 1
ATOM 1861 C C . ALA A 1 244 ? -1.432 12.053 -6.442 1.00 90.88 244 ALA A C 1
ATOM 1863 O O . ALA A 1 244 ? -1.992 11.849 -5.367 1.00 90.88 244 ALA A O 1
ATOM 1864 N N . LEU A 1 245 ? -1.665 11.289 -7.513 1.00 87.69 245 LEU A N 1
ATOM 1865 C CA . LEU A 1 245 ? -2.630 10.188 -7.542 1.00 87.69 245 LEU A CA 1
ATOM 1866 C C . LEU A 1 245 ? -2.250 9.030 -6.618 1.00 87.69 245 LEU A C 1
ATOM 1868 O O . LEU A 1 245 ? -3.124 8.233 -6.275 1.00 87.69 245 LEU A O 1
ATOM 1872 N N . THR A 1 246 ? -0.998 8.961 -6.142 1.00 87.44 246 THR A N 1
ATOM 1873 C CA . THR A 1 246 ? -0.640 7.968 -5.120 1.00 87.44 246 THR A CA 1
ATOM 1874 C C . THR A 1 246 ? -1.379 8.137 -3.802 1.00 87.44 246 THR A C 1
ATOM 1876 O O . THR A 1 246 ? -1.476 7.181 -3.038 1.00 87.44 246 THR A O 1
ATOM 1879 N N . PHE A 1 247 ? -2.005 9.295 -3.591 1.00 88.75 247 PHE A N 1
ATOM 1880 C CA . PHE A 1 247 ? -2.920 9.533 -2.484 1.00 88.75 247 PHE A CA 1
ATOM 1881 C C . PHE A 1 247 ? -4.057 8.507 -2.447 1.00 88.75 247 PHE A C 1
ATOM 1883 O O . PHE A 1 247 ? -4.459 8.069 -1.377 1.00 88.75 247 PHE A O 1
ATOM 1890 N N . PHE A 1 248 ? -4.549 8.064 -3.603 1.00 84.50 248 PHE A N 1
ATOM 1891 C CA . PHE A 1 248 ? -5.656 7.111 -3.677 1.00 84.50 248 PHE A CA 1
ATOM 1892 C C . PHE A 1 248 ? -5.210 5.646 -3.588 1.00 84.50 248 PHE A C 1
ATOM 1894 O O . PHE A 1 248 ? -6.051 4.752 -3.677 1.00 84.50 248 PHE A O 1
ATOM 1901 N N . LEU A 1 249 ? -3.910 5.365 -3.413 1.00 82.38 249 LEU A N 1
ATOM 1902 C CA . LEU A 1 249 ? -3.456 3.991 -3.214 1.00 82.38 249 LEU A CA 1
ATOM 1903 C C . LEU A 1 249 ? -3.786 3.530 -1.781 1.00 82.38 249 LEU A C 1
ATOM 1905 O O . LEU A 1 249 ? -3.355 4.165 -0.816 1.00 82.38 249 LEU A O 1
ATOM 1909 N N . PRO A 1 250 ? -4.497 2.398 -1.613 1.00 72.25 250 PRO A N 1
ATOM 1910 C CA . PRO A 1 250 ? -4.857 1.866 -0.309 1.00 72.25 250 PRO A CA 1
ATOM 1911 C C . PRO A 1 250 ? -3.622 1.251 0.360 1.00 72.25 250 PRO A C 1
ATOM 1913 O O . PRO A 1 250 ? -3.324 0.070 0.197 1.00 72.25 250 PRO A O 1
ATOM 1916 N N . CYS A 1 251 ? -2.879 2.064 1.111 1.00 81.88 251 CYS A N 1
ATOM 1917 C CA . CYS A 1 251 ? -1.791 1.602 1.966 1.00 81.88 251 CYS A CA 1
ATOM 1918 C C . CYS A 1 251 ? -2.054 2.013 3.419 1.00 81.88 251 CYS A C 1
ATOM 1920 O O . CYS A 1 251 ? -2.567 3.101 3.671 1.00 81.88 251 CYS A O 1
ATOM 1922 N N . GLY A 1 252 ? -1.741 1.142 4.382 1.00 75.56 252 GLY A N 1
ATOM 1923 C CA . GLY A 1 252 ? -2.239 1.277 5.759 1.00 75.56 252 GLY A CA 1
ATOM 1924 C C . GLY A 1 252 ? -1.812 2.560 6.450 1.00 75.56 252 GLY A C 1
ATOM 1925 O O . GLY A 1 252 ? -2.631 3.210 7.089 1.00 75.56 252 GLY A O 1
ATOM 1926 N N . PHE A 1 253 ? -0.560 2.970 6.245 1.00 82.88 253 PHE A N 1
ATOM 1927 C CA . PHE A 1 253 ? -0.048 4.232 6.772 1.00 82.88 253 PHE A CA 1
ATOM 1928 C C . PHE A 1 253 ? -0.709 5.451 6.112 1.00 82.88 253 PHE A C 1
ATOM 1930 O O . PHE A 1 253 ? -1.072 6.393 6.811 1.00 82.88 253 PHE A O 1
ATOM 1937 N N . THR A 1 254 ? -0.929 5.425 4.789 1.00 86.38 254 THR A N 1
ATOM 1938 C CA . THR A 1 254 ? -1.622 6.531 4.098 1.00 86.38 254 THR A CA 1
ATOM 1939 C C . THR A 1 254 ? -3.089 6.590 4.518 1.00 86.38 254 THR A C 1
ATOM 1941 O O . THR A 1 254 ? -3.576 7.676 4.796 1.00 86.38 254 THR A O 1
ATOM 1944 N N . GLN A 1 255 ? -3.776 5.450 4.656 1.00 82.69 255 GLN A N 1
ATOM 1945 C CA . GLN A 1 255 ? -5.159 5.396 5.143 1.00 82.69 255 GLN A CA 1
ATOM 1946 C C . GLN A 1 255 ? -5.283 5.923 6.576 1.00 82.69 255 GLN A C 1
ATOM 1948 O O . GLN A 1 255 ? -6.170 6.727 6.847 1.00 82.69 255 GLN A O 1
ATOM 1953 N N . ALA A 1 256 ? -4.384 5.525 7.481 1.00 80.56 256 ALA A N 1
ATOM 1954 C CA . ALA A 1 256 ? -4.379 6.027 8.854 1.00 80.56 256 ALA A CA 1
ATOM 1955 C C . ALA A 1 256 ? -4.193 7.553 8.893 1.00 80.56 256 ALA A C 1
ATOM 1957 O O . ALA A 1 256 ? -4.927 8.248 9.592 1.00 80.56 256 ALA A O 1
ATOM 1958 N N . MET A 1 257 ? -3.272 8.088 8.084 1.00 87.38 257 MET A N 1
ATOM 1959 C CA . MET A 1 257 ? -3.049 9.534 7.996 1.00 87.38 257 MET A CA 1
ATOM 1960 C C . MET A 1 257 ? -4.188 10.279 7.293 1.00 87.38 257 MET A C 1
ATOM 1962 O O . MET A 1 257 ? -4.512 11.391 7.695 1.00 87.38 257 MET A O 1
ATOM 1966 N N . GLN A 1 258 ? -4.856 9.669 6.312 1.00 87.81 258 GLN A N 1
ATOM 1967 C CA . GLN A 1 258 ? -6.065 10.220 5.685 1.00 87.81 258 GLN A CA 1
ATOM 1968 C C . GLN A 1 258 ? -7.221 10.307 6.675 1.00 87.81 258 GLN A C 1
ATOM 1970 O O . GLN A 1 258 ? -7.887 11.334 6.748 1.00 87.81 258 GLN A O 1
ATOM 1975 N N . ILE A 1 259 ? -7.443 9.251 7.460 1.00 81.12 259 ILE A N 1
ATOM 1976 C CA . ILE A 1 259 ? -8.461 9.230 8.516 1.00 81.12 259 ILE A CA 1
ATOM 1977 C C . ILE A 1 259 ? -8.127 10.265 9.593 1.00 81.12 259 ILE A C 1
ATOM 1979 O O . ILE A 1 259 ? -9.011 10.998 10.035 1.00 81.12 259 ILE A O 1
ATOM 1983 N N . TYR A 1 260 ? -6.854 10.382 9.979 1.00 83.50 260 TYR A N 1
ATOM 1984 C CA . TYR A 1 260 ? -6.427 11.427 10.900 1.00 83.50 260 TYR A CA 1
ATOM 1985 C C . TYR A 1 260 ? -6.667 12.825 10.311 1.00 83.50 260 TYR A C 1
ATOM 1987 O O . TYR A 1 260 ? -7.249 13.666 10.989 1.00 83.50 260 TYR A O 1
ATOM 1995 N N . ALA A 1 261 ? -6.318 13.063 9.042 1.00 88.94 261 ALA A N 1
ATOM 1996 C CA . ALA A 1 261 ? -6.572 14.328 8.352 1.00 88.94 261 ALA A CA 1
ATOM 1997 C C . ALA A 1 261 ? -8.065 14.690 8.351 1.00 88.94 261 ALA A C 1
ATOM 1999 O O . ALA A 1 261 ? -8.403 15.814 8.710 1.00 88.94 261 ALA A O 1
ATOM 2000 N N . ILE A 1 262 ? -8.958 13.736 8.064 1.00 86.75 262 ILE A N 1
ATOM 2001 C CA . ILE A 1 262 ? -10.421 13.888 8.199 1.00 86.75 262 ILE A CA 1
ATOM 2002 C C . ILE A 1 262 ? -10.793 14.328 9.624 1.00 86.75 262 ILE A C 1
ATOM 2004 O O . ILE A 1 262 ? -11.580 15.254 9.798 1.00 86.75 262 ILE A O 1
ATOM 2008 N N . SER A 1 263 ? -10.194 13.716 10.650 1.00 82.31 263 SER A N 1
ATOM 2009 C CA . SER A 1 263 ? -10.488 14.043 12.052 1.00 82.31 263 SER A CA 1
ATOM 2010 C C . SER A 1 263 ? -10.011 15.429 12.506 1.00 82.31 263 SER A C 1
ATOM 2012 O O . SER A 1 263 ? -10.478 15.911 13.535 1.00 82.31 263 SER A O 1
ATOM 2014 N N . THR A 1 264 ? -9.118 16.088 11.753 1.00 86.25 264 THR A N 1
ATOM 2015 C CA . THR A 1 264 ? -8.634 17.439 12.096 1.00 86.25 264 THR A CA 1
ATOM 2016 C C . THR A 1 264 ? -9.688 18.527 11.900 1.00 86.25 264 THR A C 1
ATOM 2018 O O . THR A 1 264 ? -9.584 19.589 12.507 1.00 86.25 264 THR A O 1
ATOM 2021 N N . GLY A 1 265 ? -10.690 18.301 11.039 1.00 86.38 265 GLY A N 1
ATOM 2022 C CA . GLY A 1 265 ? -11.742 19.284 10.751 1.00 86.38 265 GLY A CA 1
ATOM 2023 C C . GLY A 1 265 ? -11.251 20.597 10.118 1.00 86.38 265 GLY A C 1
ATOM 2024 O O . GLY A 1 265 ? -12.013 21.558 10.039 1.00 86.38 265 GLY A O 1
ATOM 2025 N N . SER A 1 266 ? -9.982 20.680 9.695 1.00 90.19 266 SER A N 1
ATOM 2026 C CA . SER A 1 266 ? -9.348 21.905 9.200 1.00 90.19 266 SER A CA 1
ATOM 2027 C C . SER A 1 266 ? -8.534 21.636 7.941 1.00 90.19 266 SER A C 1
ATOM 2029 O O . SER A 1 266 ? -7.730 20.703 7.892 1.00 90.19 266 SER A O 1
ATOM 2031 N N . PHE A 1 267 ? -8.689 22.502 6.934 1.00 93.94 267 PHE A N 1
ATOM 2032 C CA . PHE A 1 267 ? -7.909 22.430 5.697 1.00 93.94 267 PHE A CA 1
ATOM 2033 C C . PHE A 1 267 ? -6.407 22.469 5.959 1.00 93.94 267 PHE A C 1
ATOM 2035 O O . PHE A 1 267 ? -5.650 21.655 5.440 1.00 93.94 267 PHE A O 1
ATOM 2042 N N . VAL A 1 268 ? -5.964 23.419 6.782 1.00 95.50 268 VAL A N 1
ATOM 2043 C CA . VAL A 1 268 ? -4.537 23.653 7.016 1.00 95.50 268 VAL A CA 1
ATOM 2044 C C . VAL A 1 268 ? -3.927 22.484 7.782 1.00 95.50 268 VAL A C 1
ATOM 2046 O O . VAL A 1 268 ? -2.859 22.002 7.414 1.00 95.50 268 VAL A O 1
ATOM 2049 N N . GLN A 1 269 ? -4.621 21.977 8.805 1.00 92.12 269 GLN A N 1
ATOM 2050 C CA . GLN A 1 269 ? -4.129 20.842 9.588 1.00 92.12 269 GLN A CA 1
ATOM 2051 C C . GLN A 1 269 ? -4.085 19.560 8.748 1.00 92.12 269 GLN A C 1
ATOM 2053 O O . GLN A 1 269 ? -3.054 18.887 8.726 1.00 92.12 269 GLN A O 1
ATOM 2058 N N . GLY A 1 270 ? -5.147 19.261 7.992 1.00 92.94 270 GLY A N 1
ATOM 2059 C CA . GLY A 1 270 ? -5.170 18.124 7.072 1.00 92.94 270 GLY A CA 1
ATOM 2060 C C . GLY A 1 270 ? -4.082 18.209 5.995 1.00 92.94 270 GLY A C 1
ATOM 2061 O O . GLY A 1 270 ? -3.422 17.208 5.701 1.00 92.94 270 GLY A O 1
ATOM 2062 N N . ALA A 1 271 ? -3.832 19.407 5.453 1.00 96.00 271 ALA A N 1
ATOM 2063 C CA . ALA A 1 271 ? -2.788 19.638 4.459 1.00 96.00 271 ALA A CA 1
ATOM 2064 C C . ALA A 1 271 ? -1.380 19.446 5.032 1.00 96.00 271 ALA A C 1
ATOM 2066 O O . ALA A 1 271 ? -0.551 18.779 4.411 1.00 96.00 271 ALA A O 1
ATOM 2067 N N . LEU A 1 272 ? -1.113 19.982 6.226 1.00 95.62 272 LEU A N 1
ATOM 2068 C CA . LEU A 1 272 ? 0.181 19.841 6.894 1.00 95.62 272 LEU A CA 1
ATOM 2069 C C . LEU A 1 272 ? 0.474 18.387 7.255 1.00 95.62 272 LEU A C 1
ATOM 2071 O O . LEU A 1 272 ? 1.570 17.910 6.972 1.00 95.62 272 LEU A O 1
ATOM 2075 N N . VAL A 1 273 ? -0.494 17.662 7.822 1.00 93.56 273 VAL A N 1
ATOM 2076 C CA . VAL A 1 273 ? -0.313 16.246 8.173 1.00 93.56 273 VAL A CA 1
ATOM 2077 C C . VAL A 1 273 ? 0.052 15.430 6.937 1.00 93.56 273 VAL A C 1
ATOM 2079 O O . VAL A 1 273 ? 1.059 14.723 6.937 1.00 93.56 273 VAL A O 1
ATOM 2082 N N . MET A 1 274 ? -0.742 15.534 5.871 1.00 95.50 274 MET A N 1
ATOM 2083 C CA . MET A 1 274 ? -0.539 14.715 4.676 1.00 95.50 274 MET A CA 1
ATOM 2084 C C . MET A 1 274 ? 0.689 15.151 3.873 1.00 95.50 274 MET A C 1
ATOM 2086 O O . MET A 1 274 ? 1.396 14.301 3.328 1.00 95.50 274 MET A O 1
ATOM 2090 N N . GLY A 1 275 ? 0.982 16.452 3.836 1.00 97.12 275 GLY A N 1
ATOM 2091 C CA . GLY A 1 275 ? 2.185 17.000 3.214 1.00 97.12 275 GLY A CA 1
ATOM 2092 C C . GLY A 1 275 ? 3.462 16.553 3.925 1.00 97.12 275 GLY A C 1
ATOM 2093 O O . GLY A 1 275 ? 4.385 16.075 3.267 1.00 97.12 275 GLY A O 1
ATOM 2094 N N . LEU A 1 276 ? 3.505 16.630 5.260 1.00 96.50 276 LEU A N 1
ATOM 2095 C CA . LEU A 1 276 ? 4.647 16.171 6.060 1.00 96.50 276 LEU A CA 1
ATOM 2096 C C . LEU A 1 276 ? 4.809 14.652 6.010 1.00 96.50 276 LEU A C 1
ATOM 2098 O O . LEU A 1 276 ? 5.931 14.167 5.901 1.00 96.50 276 LEU A O 1
ATOM 2102 N N . PHE A 1 277 ? 3.710 13.898 6.005 1.00 94.50 277 PHE A N 1
ATOM 2103 C CA . PHE A 1 277 ? 3.751 12.457 5.769 1.00 94.50 277 PHE A CA 1
ATOM 2104 C C . PHE A 1 277 ? 4.381 12.125 4.406 1.00 94.50 277 PHE A C 1
ATOM 2106 O O . PHE A 1 277 ? 5.309 11.317 4.323 1.00 94.50 277 PHE A O 1
ATOM 2113 N N . ALA A 1 278 ? 3.932 12.780 3.329 1.00 95.06 278 ALA A N 1
ATOM 2114 C CA . ALA A 1 278 ? 4.501 12.586 1.997 1.00 95.06 278 ALA A CA 1
ATOM 2115 C C . ALA A 1 278 ? 5.979 13.004 1.939 1.00 95.06 278 ALA A C 1
ATOM 2117 O O . ALA A 1 278 ? 6.794 12.277 1.365 1.00 95.06 278 ALA A O 1
ATOM 2118 N N . LEU A 1 279 ? 6.339 14.116 2.587 1.00 95.94 279 LEU A N 1
ATOM 2119 C CA . LEU A 1 279 ? 7.719 14.579 2.712 1.00 95.94 279 LEU A CA 1
ATOM 2120 C C . LEU A 1 279 ? 8.591 13.548 3.440 1.00 95.94 279 LEU A C 1
ATOM 2122 O O . LEU A 1 279 ? 9.686 13.252 2.977 1.00 95.94 279 LEU A O 1
ATOM 2126 N N . GLY A 1 280 ? 8.086 12.936 4.513 1.00 93.94 280 GLY A N 1
ATOM 2127 C CA . GLY A 1 280 ? 8.793 11.898 5.267 1.00 93.94 280 GLY A CA 1
ATOM 2128 C C . GLY A 1 280 ? 9.079 10.646 4.439 1.00 93.94 280 GLY A C 1
ATOM 2129 O O . GLY A 1 280 ? 10.129 10.032 4.589 1.00 93.94 280 GLY A O 1
ATOM 2130 N N . THR A 1 281 ? 8.194 10.296 3.501 1.00 92.38 281 THR A N 1
ATOM 2131 C CA . THR A 1 281 ? 8.419 9.158 2.587 1.00 92.38 281 THR A CA 1
ATOM 2132 C C . THR A 1 281 ? 9.371 9.472 1.421 1.00 92.38 281 THR A C 1
ATOM 2134 O O . THR A 1 281 ? 9.828 8.552 0.737 1.00 92.38 281 THR A O 1
ATOM 2137 N N . ALA A 1 282 ? 9.661 10.752 1.155 1.00 93.12 282 ALA A N 1
ATOM 2138 C CA . ALA A 1 282 ? 10.424 11.179 -0.018 1.00 93.12 282 ALA A CA 1
ATOM 2139 C C . ALA A 1 282 ? 11.898 10.721 -0.011 1.00 93.12 282 ALA A C 1
ATOM 2141 O O . ALA A 1 282 ? 12.341 10.250 -1.061 1.00 93.12 282 ALA A O 1
ATOM 2142 N N . PRO A 1 283 ? 12.654 10.771 1.111 1.00 92.00 283 PRO A N 1
ATOM 2143 C CA . PRO A 1 283 ? 14.035 10.291 1.154 1.00 92.00 283 PRO A CA 1
ATOM 2144 C C . PRO A 1 283 ? 14.166 8.852 0.662 1.00 92.00 283 PRO A C 1
ATOM 2146 O O . PRO A 1 283 ? 14.971 8.576 -0.220 1.00 92.00 283 PRO A O 1
ATOM 2149 N N . ALA A 1 284 ? 13.309 7.946 1.138 1.00 88.19 284 ALA A N 1
ATOM 2150 C CA . ALA A 1 284 ? 13.341 6.555 0.708 1.00 88.19 284 ALA A CA 1
ATOM 2151 C C . ALA A 1 284 ? 13.033 6.404 -0.798 1.00 88.19 284 ALA A C 1
ATOM 2153 O O . ALA A 1 284 ? 13.663 5.596 -1.481 1.00 88.19 284 ALA A O 1
ATOM 2154 N N . LEU A 1 285 ? 12.098 7.194 -1.350 1.00 86.88 285 LEU A N 1
ATOM 2155 C CA . LEU A 1 285 ? 11.690 7.080 -2.763 1.00 86.88 285 LEU A CA 1
ATOM 2156 C C . LEU A 1 285 ? 12.762 7.627 -3.696 1.00 86.88 285 LEU A C 1
ATOM 2158 O O . LEU A 1 285 ? 13.002 7.069 -4.769 1.00 86.88 285 LEU A O 1
ATOM 2162 N N . LEU A 1 286 ? 13.395 8.722 -3.288 1.00 88.25 286 LEU A N 1
ATOM 2163 C CA . LEU A 1 286 ? 14.509 9.315 -4.009 1.00 88.25 286 LEU A CA 1
ATOM 2164 C C . LEU A 1 286 ? 15.732 8.393 -3.962 1.00 88.25 286 LEU A C 1
ATOM 2166 O O . LEU A 1 286 ? 16.367 8.211 -4.997 1.00 88.25 286 LEU A O 1
ATOM 2170 N N . SER A 1 287 ? 16.004 7.725 -2.836 1.00 85.56 287 SER A N 1
ATOM 2171 C CA . SER A 1 287 ? 17.083 6.732 -2.734 1.00 85.56 287 SER A CA 1
ATOM 2172 C C . SER A 1 287 ? 16.917 5.585 -3.730 1.00 85.56 287 SER A C 1
ATOM 2174 O O . SER A 1 287 ? 17.873 5.216 -4.410 1.00 85.56 287 SER A O 1
ATOM 2176 N N . ILE A 1 288 ? 15.695 5.062 -3.887 1.00 79.31 288 ILE A N 1
ATOM 2177 C CA . ILE A 1 288 ? 15.397 4.021 -4.882 1.00 79.31 288 ILE A CA 1
ATOM 2178 C C . ILE A 1 288 ? 15.649 4.532 -6.310 1.00 79.31 288 ILE A C 1
ATOM 2180 O O . ILE A 1 288 ? 16.277 3.837 -7.109 1.00 79.31 288 ILE A O 1
ATOM 2184 N N . GLY A 1 289 ? 15.209 5.755 -6.625 1.00 74.44 289 GLY A N 1
ATOM 2185 C CA . GLY A 1 289 ? 15.453 6.373 -7.933 1.00 74.44 289 GLY A CA 1
ATOM 2186 C C . GLY A 1 289 ? 16.942 6.584 -8.231 1.00 74.44 289 GLY A C 1
ATOM 2187 O O . GLY A 1 289 ? 17.407 6.275 -9.330 1.00 74.44 289 GLY A O 1
ATOM 2188 N N . GLY A 1 290 ? 17.707 7.037 -7.233 1.00 78.31 290 GLY A N 1
ATOM 2189 C CA . GLY A 1 290 ? 19.161 7.185 -7.315 1.00 78.31 290 GLY A CA 1
ATOM 2190 C C . GLY A 1 290 ? 19.856 5.848 -7.563 1.00 78.31 290 GLY A C 1
ATOM 2191 O O . GLY A 1 290 ? 20.660 5.733 -8.489 1.00 78.31 290 GLY A O 1
ATOM 2192 N N . LEU A 1 291 ? 19.465 4.807 -6.826 1.00 78.94 291 LEU A N 1
ATOM 2193 C CA . LEU A 1 291 ? 20.007 3.461 -6.986 1.00 78.94 291 LEU A CA 1
ATOM 2194 C C . LEU A 1 291 ? 19.747 2.908 -8.399 1.00 78.94 291 LEU A C 1
ATOM 2196 O O . LEU A 1 291 ? 20.654 2.385 -9.041 1.00 78.94 291 LEU A O 1
ATOM 2200 N N . THR A 1 292 ? 18.549 3.106 -8.955 1.00 73.31 292 THR A N 1
ATOM 2201 C CA . THR A 1 292 ? 18.273 2.678 -10.339 1.00 73.31 292 THR A CA 1
ATOM 2202 C C . THR A 1 292 ? 18.990 3.468 -11.419 1.00 73.31 292 THR A C 1
ATOM 2204 O O . THR A 1 292 ? 19.140 2.966 -12.530 1.00 73.31 292 THR A O 1
ATOM 2207 N N . SER A 1 293 ? 19.462 4.678 -11.119 1.00 71.81 293 SER A N 1
ATOM 2208 C CA . SER A 1 293 ? 20.227 5.466 -12.088 1.00 71.81 293 SER A CA 1
ATOM 2209 C C . SER A 1 293 ? 21.658 4.942 -12.284 1.00 71.81 293 SER A C 1
ATOM 2211 O O . SER A 1 293 ? 22.258 5.196 -13.330 1.00 71.81 293 SER A O 1
ATOM 2213 N N . VAL A 1 294 ? 22.189 4.192 -11.306 1.00 76.25 294 VAL A N 1
ATOM 2214 C CA . VAL A 1 294 ? 23.573 3.682 -11.306 1.00 76.25 294 VAL A CA 1
ATOM 2215 C C . VAL A 1 294 ? 23.692 2.195 -11.644 1.00 76.25 294 VAL A C 1
ATOM 2217 O O . VAL A 1 294 ? 24.725 1.773 -12.165 1.00 76.25 294 VAL A O 1
ATOM 2220 N N . ILE A 1 295 ? 22.656 1.388 -11.394 1.00 77.31 295 ILE A N 1
ATOM 2221 C CA . ILE A 1 295 ? 22.704 -0.058 -11.643 1.00 77.31 295 ILE A CA 1
ATOM 2222 C C . ILE A 1 295 ? 22.585 -0.359 -13.151 1.00 77.31 295 ILE A C 1
ATOM 2224 O O . ILE A 1 295 ? 21.673 0.116 -13.825 1.00 77.31 295 ILE A O 1
ATOM 2228 N N . LYS A 1 296 ? 23.478 -1.209 -13.682 1.00 78.75 296 LYS A N 1
ATOM 2229 C CA . LYS A 1 296 ? 23.493 -1.645 -15.093 1.00 78.75 296 LYS A CA 1
ATOM 2230 C C . LYS A 1 296 ? 23.664 -3.166 -15.224 1.00 78.75 296 LYS A C 1
ATOM 2232 O O . LYS A 1 296 ? 24.091 -3.846 -14.290 1.00 78.75 296 LYS A O 1
ATOM 2237 N N . GLY A 1 297 ? 23.338 -3.704 -16.402 1.00 78.94 297 GLY A N 1
ATOM 2238 C CA . GLY A 1 297 ? 23.632 -5.092 -16.779 1.00 78.94 297 GLY A CA 1
ATOM 2239 C C . GLY A 1 297 ? 22.932 -6.147 -15.911 1.00 78.94 297 GLY A C 1
ATOM 2240 O O . GLY A 1 297 ? 21.746 -6.033 -15.601 1.00 78.94 297 GLY A O 1
ATOM 2241 N N . ALA A 1 298 ? 23.667 -7.191 -15.516 1.00 79.56 298 ALA A N 1
ATOM 2242 C CA . ALA A 1 298 ? 23.120 -8.322 -14.759 1.00 79.56 298 ALA A CA 1
ATOM 2243 C C . ALA A 1 298 ? 22.571 -7.924 -13.375 1.00 79.56 298 ALA A C 1
ATOM 2245 O O . ALA A 1 298 ? 21.581 -8.491 -12.916 1.00 79.56 298 ALA A O 1
ATOM 2246 N N . VAL A 1 299 ? 23.167 -6.914 -12.730 1.00 81.12 299 VAL A N 1
ATOM 2247 C CA . VAL A 1 299 ? 22.699 -6.407 -11.429 1.00 81.12 299 VAL A CA 1
ATOM 2248 C C . VAL A 1 299 ? 21.335 -5.724 -11.573 1.00 81.12 299 VAL A C 1
ATOM 2250 O O . VAL A 1 299 ? 20.472 -5.913 -10.719 1.00 81.12 299 VAL A O 1
ATOM 2253 N N . ALA A 1 300 ? 21.093 -5.011 -12.681 1.00 77.81 300 ALA A N 1
ATOM 2254 C CA . ALA A 1 300 ? 19.793 -4.391 -12.962 1.00 77.81 300 ALA A CA 1
ATOM 2255 C C . ALA A 1 300 ? 18.705 -5.455 -13.123 1.00 77.81 300 ALA A C 1
ATOM 2257 O O . ALA A 1 300 ? 17.642 -5.353 -12.516 1.00 77.81 300 ALA A O 1
ATOM 2258 N N . ARG A 1 301 ? 19.000 -6.520 -13.881 1.00 78.50 301 ARG A N 1
ATOM 2259 C CA . ARG A 1 301 ? 18.077 -7.644 -14.085 1.00 78.50 301 ARG A CA 1
ATOM 2260 C C . ARG A 1 301 ? 17.684 -8.302 -12.759 1.00 78.50 301 ARG A C 1
ATOM 2262 O O . ARG A 1 301 ? 16.496 -8.470 -12.505 1.00 78.50 301 ARG A O 1
ATOM 2269 N N . ARG A 1 302 ? 18.662 -8.593 -11.894 1.00 83.75 302 ARG A N 1
ATOM 2270 C CA . ARG A 1 302 ? 18.441 -9.149 -10.543 1.00 83.75 302 ARG A CA 1
ATOM 2271 C C . ARG A 1 302 ? 17.599 -8.235 -9.667 1.00 83.75 302 ARG A C 1
ATOM 2273 O O . ARG A 1 302 ? 16.664 -8.689 -9.007 1.00 83.75 302 ARG A O 1
ATOM 2280 N N . PHE A 1 303 ? 17.927 -6.946 -9.664 1.00 82.69 303 PHE A N 1
ATOM 2281 C CA . PHE A 1 303 ? 17.213 -5.940 -8.890 1.00 82.69 303 PHE A CA 1
ATOM 2282 C C . PHE A 1 303 ? 15.738 -5.867 -9.306 1.00 82.69 303 PHE A C 1
ATOM 2284 O O . PHE A 1 303 ? 14.858 -6.018 -8.460 1.00 82.69 303 PHE A O 1
ATOM 2291 N N . TYR A 1 304 ? 15.455 -5.725 -10.605 1.00 80.94 304 TYR A N 1
ATOM 2292 C CA . TYR A 1 304 ? 14.081 -5.662 -11.108 1.00 80.94 304 TYR A CA 1
ATOM 2293 C C . TYR A 1 304 ? 13.318 -6.974 -10.924 1.00 80.94 304 TYR A C 1
ATOM 2295 O O . TYR A 1 304 ? 12.140 -6.924 -10.581 1.00 80.94 304 TYR A O 1
ATOM 2303 N N . ALA A 1 305 ? 13.976 -8.132 -11.048 1.00 84.38 305 ALA A N 1
ATOM 2304 C CA . ALA A 1 305 ? 13.355 -9.419 -10.744 1.00 84.38 305 ALA A CA 1
ATOM 2305 C C . ALA A 1 305 ? 12.960 -9.533 -9.262 1.00 84.38 305 ALA A C 1
ATOM 2307 O O . ALA A 1 305 ? 11.850 -9.963 -8.950 1.00 84.38 305 ALA A O 1
ATOM 2308 N N . THR A 1 306 ? 13.829 -9.078 -8.352 1.00 85.31 306 THR A N 1
ATOM 2309 C CA . THR A 1 306 ? 13.578 -9.076 -6.899 1.00 85.31 306 THR A CA 1
ATOM 2310 C C . THR A 1 306 ? 12.440 -8.131 -6.525 1.00 85.31 306 THR A C 1
ATOM 2312 O O . THR A 1 306 ? 11.499 -8.534 -5.840 1.00 85.31 306 THR A O 1
ATOM 2315 N N . VAL A 1 307 ? 12.476 -6.892 -7.023 1.00 82.44 307 VAL A N 1
ATOM 2316 C CA . VAL A 1 307 ? 11.396 -5.915 -6.817 1.00 82.44 307 VAL A CA 1
ATOM 2317 C C . VAL A 1 307 ? 10.094 -6.413 -7.444 1.00 82.44 307 VAL A C 1
ATOM 2319 O O . VAL A 1 307 ? 9.045 -6.347 -6.810 1.00 82.44 307 VAL A O 1
ATOM 2322 N N . GLY A 1 308 ? 10.146 -6.944 -8.665 1.00 83.50 308 GLY A N 1
ATOM 2323 C CA . GLY A 1 308 ? 8.989 -7.477 -9.375 1.00 83.50 308 GLY A CA 1
ATOM 2324 C C . GLY A 1 308 ? 8.321 -8.623 -8.626 1.00 83.50 308 GLY A C 1
ATOM 2325 O O . GLY A 1 308 ? 7.099 -8.625 -8.485 1.00 83.50 308 GLY A O 1
ATOM 2326 N N . LEU A 1 309 ? 9.114 -9.546 -8.075 1.00 88.56 309 LEU A N 1
ATOM 2327 C CA . LEU A 1 309 ? 8.618 -10.637 -7.242 1.00 88.56 309 LEU A CA 1
ATOM 2328 C C . LEU A 1 309 ? 7.978 -10.111 -5.949 1.00 88.56 309 LEU A C 1
ATOM 2330 O O . LEU A 1 309 ? 6.871 -10.525 -5.612 1.00 88.56 309 LEU A O 1
ATOM 2334 N N . ALA A 1 310 ? 8.614 -9.159 -5.261 1.00 85.00 310 ALA A N 1
ATOM 2335 C CA . ALA A 1 310 ? 8.048 -8.536 -4.062 1.00 85.00 310 ALA A CA 1
ATOM 2336 C C . ALA A 1 310 ? 6.697 -7.853 -4.348 1.00 85.00 310 ALA A C 1
ATOM 2338 O O . ALA A 1 310 ? 5.716 -8.071 -3.636 1.00 85.00 310 ALA A O 1
ATOM 2339 N N . VAL A 1 311 ? 6.632 -7.062 -5.425 1.00 82.12 311 VAL A N 1
ATOM 2340 C CA . VAL A 1 311 ? 5.423 -6.362 -5.889 1.00 82.12 311 VAL A CA 1
ATOM 2341 C C . VAL A 1 311 ? 4.334 -7.358 -6.282 1.00 82.12 311 VAL A C 1
ATOM 2343 O O . VAL A 1 311 ? 3.176 -7.159 -5.928 1.00 82.12 311 VAL A O 1
ATOM 2346 N N . PHE A 1 312 ? 4.686 -8.446 -6.968 1.00 87.62 312 PHE A N 1
ATOM 2347 C CA . PHE A 1 312 ? 3.748 -9.503 -7.339 1.00 87.62 312 PHE A CA 1
ATOM 2348 C C . PHE A 1 312 ? 3.137 -10.179 -6.104 1.00 87.62 312 PHE A C 1
ATOM 2350 O O . PHE A 1 312 ? 1.912 -10.251 -5.993 1.00 87.62 312 PHE A O 1
ATOM 2357 N N . LEU A 1 313 ? 3.969 -10.605 -5.145 1.00 88.50 313 LEU A N 1
ATOM 2358 C CA . LEU A 1 313 ? 3.514 -11.237 -3.901 1.00 88.50 313 LEU A CA 1
ATOM 2359 C C . LEU A 1 313 ? 2.620 -10.295 -3.083 1.00 88.50 313 LEU A C 1
ATOM 2361 O O . LEU A 1 313 ? 1.568 -10.705 -2.591 1.00 88.50 313 LEU A O 1
ATOM 2365 N N . PHE A 1 314 ? 2.990 -9.015 -2.988 1.00 83.06 314 PHE A N 1
ATOM 2366 C CA . PHE A 1 314 ? 2.170 -8.015 -2.307 1.00 83.06 314 PHE A CA 1
ATOM 2367 C C . PHE A 1 314 ? 0.865 -7.716 -3.060 1.00 83.06 314 PHE A C 1
ATOM 2369 O O . PHE A 1 314 ? -0.183 -7.546 -2.443 1.00 83.06 314 PHE A O 1
ATOM 2376 N N . GLY A 1 315 ? 0.894 -7.704 -4.394 1.00 85.12 315 GLY A N 1
ATOM 2377 C CA . GLY A 1 315 ? -0.299 -7.586 -5.229 1.00 85.12 315 GLY A CA 1
ATOM 2378 C C . GLY A 1 315 ? -1.280 -8.730 -4.978 1.00 85.12 315 GLY A C 1
ATOM 2379 O O . GLY A 1 315 ? -2.458 -8.482 -4.728 1.00 85.12 315 GLY A O 1
ATOM 2380 N N . MET A 1 316 ? -0.793 -9.975 -4.943 1.00 89.19 316 MET A N 1
ATOM 2381 C CA . MET A 1 316 ? -1.606 -11.145 -4.591 1.00 89.19 316 MET A CA 1
ATOM 2382 C C . MET A 1 316 ? -2.188 -11.037 -3.177 1.00 89.19 316 MET A C 1
ATOM 2384 O O . MET A 1 316 ? -3.366 -11.329 -2.966 1.00 89.19 316 MET A O 1
ATOM 2388 N N . PHE A 1 317 ? -1.388 -10.570 -2.217 1.00 85.12 317 PHE A N 1
ATOM 2389 C CA . PHE A 1 317 ? -1.846 -10.310 -0.855 1.00 85.12 317 PHE A CA 1
ATOM 2390 C C . PHE A 1 317 ? -2.967 -9.257 -0.815 1.00 85.12 317 PHE A C 1
ATOM 2392 O O . PHE A 1 317 ? -3.992 -9.469 -0.167 1.00 85.12 317 PHE A O 1
ATOM 2399 N N . ASN A 1 318 ? -2.832 -8.166 -1.576 1.00 84.12 318 ASN A N 1
ATOM 2400 C CA . ASN A 1 318 ? -3.853 -7.125 -1.708 1.00 84.12 318 ASN A CA 1
ATOM 2401 C C . ASN A 1 318 ? -5.143 -7.619 -2.377 1.00 84.12 318 ASN A C 1
ATOM 2403 O O . ASN A 1 318 ? -6.233 -7.234 -1.959 1.00 84.12 318 ASN A O 1
ATOM 2407 N N . VAL A 1 319 ? -5.051 -8.501 -3.375 1.00 88.44 319 VAL A N 1
ATOM 2408 C CA . VAL A 1 319 ? -6.235 -9.154 -3.959 1.00 88.44 319 VAL A CA 1
ATOM 2409 C C . VAL A 1 319 ? -6.939 -10.021 -2.905 1.00 88.44 319 VAL A C 1
ATOM 2411 O O . VAL A 1 319 ? -8.158 -9.942 -2.757 1.00 88.44 319 VAL A O 1
ATOM 2414 N N . GLY A 1 320 ? -6.183 -10.774 -2.098 1.00 87.56 320 GLY A N 1
ATOM 2415 C CA . GLY A 1 320 ? -6.716 -11.521 -0.948 1.00 87.56 320 GLY A CA 1
ATOM 2416 C C . GLY A 1 320 ? -7.408 -10.638 0.096 1.00 87.56 320 GLY A C 1
ATOM 2417 O O . GLY A 1 320 ? -8.430 -11.001 0.680 1.00 87.56 320 GLY A O 1
ATOM 2418 N N . ASN A 1 321 ? -6.871 -9.448 0.317 1.00 84.06 321 ASN A N 1
ATOM 2419 C CA . ASN A 1 321 ? -7.439 -8.432 1.193 1.00 84.06 321 ASN A CA 1
ATOM 2420 C C . ASN A 1 321 ? -8.737 -7.824 0.645 1.00 84.06 321 ASN A C 1
ATOM 2422 O O . ASN A 1 321 ? -9.700 -7.672 1.394 1.00 84.06 321 ASN A O 1
ATOM 2426 N N . ALA A 1 322 ? -8.807 -7.560 -0.661 1.00 86.00 322 ALA A N 1
ATOM 2427 C CA . ALA A 1 322 ? -10.031 -7.100 -1.309 1.00 86.00 322 ALA A CA 1
ATOM 2428 C C . ALA A 1 322 ? -11.159 -8.142 -1.216 1.00 86.00 322 ALA A C 1
ATOM 2430 O O . ALA A 1 322 ? -12.294 -7.790 -0.902 1.00 86.00 322 ALA A O 1
ATOM 2431 N N . MET A 1 323 ? -10.844 -9.430 -1.402 1.00 85.00 323 MET A N 1
ATOM 2432 C CA . MET A 1 323 ? -11.812 -10.520 -1.210 1.00 85.00 323 MET A CA 1
ATOM 2433 C C . MET A 1 323 ? -12.336 -10.581 0.230 1.00 85.00 323 MET A C 1
ATOM 2435 O O . MET A 1 323 ? -13.522 -10.812 0.450 1.00 85.00 323 MET A O 1
ATOM 2439 N N . ALA A 1 324 ? -11.485 -10.300 1.216 1.00 80.81 324 ALA A N 1
ATOM 2440 C CA . ALA A 1 324 ? -11.905 -10.260 2.611 1.00 80.81 324 ALA A CA 1
ATOM 2441 C C . ALA A 1 324 ? -12.831 -9.083 2.933 1.00 80.81 324 ALA A C 1
ATOM 2443 O O . ALA A 1 324 ? -13.804 -9.265 3.660 1.00 80.81 324 ALA A O 1
ATOM 2444 N N . LEU A 1 325 ? -12.583 -7.909 2.345 1.00 81.06 325 LEU A N 1
ATOM 2445 C CA . LEU A 1 325 ? -13.506 -6.769 2.418 1.00 81.06 325 LEU A CA 1
ATOM 2446 C C . LEU A 1 325 ? -14.859 -7.078 1.757 1.00 81.06 325 LEU A C 1
ATOM 2448 O O . LEU A 1 325 ? -15.880 -6.541 2.180 1.00 81.06 325 LEU A O 1
ATOM 2452 N N . ALA A 1 326 ? -14.874 -7.975 0.768 1.00 81.50 326 ALA A N 1
ATOM 2453 C CA . ALA A 1 326 ? -16.091 -8.509 0.159 1.00 81.50 326 ALA A CA 1
ATOM 2454 C C . ALA A 1 326 ? -16.796 -9.580 1.023 1.00 81.50 326 ALA A C 1
ATOM 2456 O O . ALA A 1 326 ? -17.862 -10.060 0.650 1.00 81.50 326 ALA A O 1
ATOM 2457 N N . GLY A 1 327 ? -16.218 -9.967 2.167 1.00 74.00 327 GLY A N 1
ATOM 2458 C CA . GLY A 1 327 ? -16.746 -11.002 3.060 1.00 74.00 327 GLY A CA 1
ATOM 2459 C C . GLY A 1 327 ? -16.235 -12.420 2.779 1.00 74.00 327 GLY A C 1
ATOM 2460 O O . GLY A 1 327 ? -16.569 -13.338 3.526 1.00 74.00 327 GLY A O 1
ATOM 2461 N N . PHE A 1 328 ? -15.387 -12.623 1.764 1.00 72.50 328 PHE A N 1
ATOM 2462 C CA . PHE A 1 328 ? -14.773 -13.923 1.481 1.00 72.50 328 PHE A CA 1
ATOM 2463 C C . PHE A 1 328 ? -13.497 -14.103 2.304 1.00 72.50 328 PHE A C 1
ATOM 2465 O O . PHE A 1 328 ? -12.463 -13.491 2.030 1.00 72.50 328 PHE A O 1
ATOM 2472 N N . ASN A 1 329 ? -13.547 -14.973 3.312 1.00 66.38 329 ASN A N 1
ATOM 2473 C CA . ASN A 1 329 ? -12.394 -15.284 4.149 1.00 66.38 329 ASN A CA 1
ATOM 2474 C C . ASN A 1 329 ? -12.033 -16.780 4.013 1.00 66.38 329 ASN A C 1
ATOM 2476 O O . ASN A 1 329 ? -12.667 -17.626 4.647 1.00 66.38 329 ASN A O 1
ATOM 2480 N N . PRO A 1 330 ? -11.038 -17.145 3.176 1.00 54.81 330 PRO A N 1
ATOM 2481 C CA . PRO A 1 330 ? -10.777 -18.542 2.804 1.00 54.81 330 PRO A CA 1
ATOM 2482 C C . PRO A 1 330 ? -10.301 -19.423 3.971 1.00 54.81 330 PRO A C 1
ATOM 2484 O O . PRO A 1 330 ? -10.275 -20.641 3.846 1.00 54.81 330 PRO A O 1
ATOM 2487 N N . LYS A 1 331 ? -9.943 -18.831 5.121 1.00 54.62 331 LYS A N 1
ATOM 2488 C CA . LYS A 1 331 ? -9.501 -19.553 6.326 1.00 54.62 331 LYS A CA 1
ATOM 2489 C C . LYS A 1 331 ? -10.616 -19.815 7.352 1.00 54.62 331 LYS A C 1
ATOM 2491 O O . LYS A 1 331 ? -10.319 -20.351 8.416 1.00 54.62 331 LYS A O 1
ATOM 2496 N N . THR A 1 332 ? -11.870 -19.453 7.067 1.00 49.69 332 THR A N 1
ATOM 2497 C CA . THR A 1 332 ? -12.944 -19.423 8.084 1.00 49.69 332 THR A CA 1
ATOM 2498 C C . THR A 1 332 ? -13.970 -20.556 7.962 1.00 49.69 332 THR A C 1
ATOM 2500 O O . THR A 1 332 ? -14.852 -20.662 8.804 1.00 49.69 332 THR A O 1
ATOM 2503 N N . VAL A 1 333 ? -13.818 -21.490 7.015 1.00 42.75 333 VAL A N 1
ATOM 2504 C CA . VAL A 1 333 ? -14.542 -22.779 7.066 1.00 42.75 333 VAL A CA 1
ATOM 2505 C C . VAL A 1 333 ? -13.710 -23.797 7.852 1.00 42.75 333 VAL A C 1
ATOM 2507 O O . VAL A 1 333 ? -13.316 -24.845 7.355 1.00 42.75 333 VAL A O 1
ATOM 2510 N N . ARG A 1 334 ? -13.373 -23.466 9.100 1.00 40.12 334 ARG A N 1
ATOM 2511 C CA . ARG A 1 334 ? -13.040 -24.484 10.099 1.00 40.12 334 ARG A CA 1
ATOM 2512 C C . ARG A 1 334 ? -14.247 -24.566 11.008 1.00 40.12 334 ARG A C 1
ATOM 2514 O O . ARG A 1 334 ? -14.582 -23.586 11.662 1.00 40.12 334 ARG A O 1
ATOM 2521 N N . THR A 1 335 ? -14.889 -25.726 11.036 1.00 34.53 335 THR A N 1
ATOM 2522 C CA . THR A 1 335 ? -15.899 -26.084 12.028 1.00 34.53 335 THR A CA 1
ATOM 2523 C C . THR A 1 335 ? -15.232 -26.022 13.403 1.00 34.53 335 THR A C 1
ATOM 2525 O O . THR A 1 335 ? -14.618 -26.987 13.855 1.00 34.53 335 THR A O 1
ATOM 2528 N N . VAL A 1 336 ? -15.244 -24.849 14.038 1.00 40.34 336 VAL A N 1
ATOM 2529 C CA . VAL A 1 336 ? -14.780 -24.691 15.414 1.00 40.34 336 VAL A CA 1
ATOM 2530 C C . VAL A 1 336 ? -15.815 -25.400 16.275 1.00 40.34 336 VAL A C 1
ATOM 2532 O O . VAL A 1 336 ? -16.953 -24.950 16.394 1.00 40.34 336 VAL A O 1
ATOM 2535 N N . ARG A 1 337 ? -15.442 -26.555 16.834 1.00 36.50 337 ARG A N 1
ATOM 2536 C CA . ARG A 1 337 ? -16.223 -27.200 17.890 1.00 36.50 337 ARG A CA 1
ATOM 2537 C C . ARG A 1 337 ? -16.253 -26.211 19.056 1.00 36.50 337 ARG A C 1
ATOM 2539 O O . ARG A 1 337 ? -15.195 -25.830 19.549 1.00 36.50 337 ARG A O 1
ATOM 2546 N N . ALA A 1 338 ? -17.449 -25.738 19.399 1.00 36.53 338 ALA A N 1
ATOM 2547 C CA . ALA A 1 338 ? -17.659 -24.702 20.398 1.00 36.53 338 ALA A CA 1
ATOM 2548 C C . ALA A 1 338 ? -16.976 -25.082 21.716 1.00 36.53 338 ALA A C 1
ATOM 2550 O O . ALA A 1 338 ? -17.315 -26.105 22.306 1.00 36.53 338 ALA A O 1
ATOM 2551 N N . THR A 1 339 ? -16.028 -24.264 22.169 1.00 37.62 339 THR A N 1
ATOM 2552 C CA . THR A 1 339 ? -15.460 -24.406 23.514 1.00 37.62 339 THR A CA 1
ATOM 2553 C C . THR A 1 339 ? -15.895 -23.311 24.469 1.00 37.62 339 THR A C 1
ATOM 2555 O O . THR A 1 339 ? -15.947 -23.611 25.646 1.00 37.62 339 THR A O 1
ATOM 2558 N N . ASN A 1 340 ? -16.313 -22.119 24.019 1.00 48.78 340 ASN A N 1
ATOM 2559 C CA . ASN A 1 340 ? -16.941 -21.119 24.894 1.00 48.78 340 ASN A CA 1
ATOM 2560 C C . ASN A 1 340 ? -17.917 -20.228 24.106 1.00 48.78 340 ASN A C 1
ATOM 2562 O O . ASN A 1 340 ? -17.530 -19.579 23.131 1.00 48.78 340 ASN A O 1
ATOM 2566 N N . VAL A 1 341 ? -19.190 -20.223 24.512 1.00 54.00 341 VAL A N 1
ATOM 2567 C CA . VAL A 1 341 ? -20.213 -19.272 24.044 1.00 54.00 341 VAL A CA 1
ATOM 2568 C C . VAL A 1 341 ? -20.050 -17.987 24.854 1.00 54.00 341 VAL A C 1
ATOM 2570 O O . VAL A 1 341 ? -19.833 -18.076 26.057 1.00 54.00 341 VAL A O 1
ATOM 2573 N N . ALA A 1 342 ? -20.130 -16.818 24.211 1.00 58.53 342 ALA A N 1
ATOM 2574 C CA . ALA A 1 342 ? -20.019 -15.524 24.888 1.00 58.53 342 ALA A CA 1
ATOM 2575 C C . ALA A 1 342 ? -20.958 -15.422 26.109 1.00 58.53 342 ALA A C 1
ATOM 2577 O O . ALA A 1 342 ? -22.116 -15.847 26.036 1.00 58.53 342 ALA A O 1
ATOM 2578 N N . ASP A 1 343 ? -20.458 -14.852 27.211 1.00 56.72 343 ASP A N 1
ATOM 2579 C CA . ASP A 1 343 ? -21.194 -14.718 28.471 1.00 56.72 343 ASP A CA 1
ATOM 2580 C C . ASP A 1 343 ? -22.510 -13.953 28.260 1.00 56.72 343 ASP A C 1
ATOM 2582 O O . ASP A 1 343 ? -22.520 -12.839 27.725 1.00 56.72 343 ASP A O 1
ATOM 2586 N N . LEU A 1 344 ? -23.629 -14.536 28.706 1.00 59.62 344 LEU A N 1
ATOM 2587 C CA . LEU A 1 344 ? -24.899 -13.820 28.816 1.00 59.62 344 LEU A CA 1
ATOM 2588 C C . LEU A 1 344 ? -24.884 -12.983 30.096 1.00 59.62 344 LEU A C 1
ATOM 2590 O O . LEU A 1 344 ? -24.990 -13.517 31.198 1.00 59.62 344 LEU A O 1
ATOM 2594 N N . VAL A 1 345 ? -24.807 -11.665 29.944 1.00 58.62 345 VAL A N 1
ATOM 2595 C CA . VAL A 1 345 ? -24.952 -10.703 31.039 1.00 58.62 345 VAL A CA 1
ATOM 2596 C C . VAL A 1 345 ? -26.201 -9.875 30.753 1.00 58.62 345 VAL A C 1
ATOM 2598 O O . VAL A 1 345 ? -26.262 -9.169 29.750 1.00 58.62 345 VAL A O 1
ATOM 2601 N N . ASN A 1 346 ? -27.224 -9.978 31.608 1.00 57.19 346 ASN A N 1
ATOM 2602 C CA . ASN A 1 346 ? -28.483 -9.223 31.488 1.00 57.19 346 ASN A CA 1
ATOM 2603 C C . ASN A 1 346 ? -29.202 -9.377 30.126 1.00 57.19 346 ASN A C 1
ATOM 2605 O O . ASN A 1 346 ? -29.725 -8.409 29.583 1.00 57.19 346 ASN A O 1
ATOM 2609 N N . GLY A 1 347 ? -29.205 -10.583 29.542 1.00 68.69 347 GLY A N 1
ATOM 2610 C CA . GLY A 1 347 ? -29.855 -10.847 28.246 1.00 68.69 347 GLY A CA 1
ATOM 2611 C C . GLY A 1 347 ? -29.057 -10.398 27.013 1.00 68.69 347 GLY A C 1
ATOM 2612 O O . GLY A 1 347 ? -29.549 -10.525 25.894 1.00 68.69 347 GLY A O 1
ATOM 2613 N N . VAL A 1 348 ? -27.822 -9.918 27.201 1.00 75.88 348 VAL A N 1
ATOM 2614 C CA . VAL A 1 348 ? -26.905 -9.485 26.138 1.00 75.88 348 VAL A CA 1
ATOM 2615 C C . VAL A 1 348 ? -25.634 -10.337 26.174 1.00 75.88 348 VAL A C 1
ATOM 2617 O O . VAL A 1 348 ? -25.108 -10.643 27.241 1.00 75.88 348 VAL A O 1
ATOM 2620 N N . GLN A 1 349 ? -25.128 -10.723 25.005 1.00 81.44 349 GLN A N 1
ATOM 2621 C CA . GLN A 1 349 ? -23.882 -11.476 24.855 1.00 81.44 349 GLN A CA 1
ATOM 2622 C C . GLN A 1 349 ? -22.698 -10.510 24.846 1.00 81.44 349 GLN A C 1
ATOM 2624 O O . GLN A 1 349 ? -22.524 -9.758 23.882 1.00 81.44 349 GLN A O 1
ATOM 2629 N N . LEU A 1 350 ? -21.891 -10.504 25.908 1.00 80.88 350 LEU A N 1
ATOM 2630 C CA . LEU A 1 350 ? -20.735 -9.614 26.006 1.00 80.88 350 LEU A CA 1
ATOM 2631 C C . LEU A 1 350 ? -19.514 -10.254 25.338 1.00 80.88 350 LEU A C 1
ATOM 2633 O O . LEU A 1 350 ? -19.090 -11.348 25.700 1.00 80.88 350 LEU A O 1
ATOM 2637 N N . VAL A 1 351 ? -18.916 -9.543 24.385 1.00 82.69 351 VAL A N 1
ATOM 2638 C CA . VAL A 1 351 ? -17.714 -9.988 23.675 1.00 82.69 351 VAL A CA 1
ATOM 2639 C C . VAL A 1 351 ? -16.626 -8.932 23.800 1.00 82.69 351 VAL A C 1
ATOM 2641 O O . VAL A 1 351 ? -16.881 -7.763 23.522 1.00 82.69 351 VAL A O 1
ATOM 2644 N N . ARG A 1 352 ? -15.409 -9.330 24.188 1.00 81.75 352 ARG A N 1
ATOM 2645 C CA . ARG A 1 352 ? -14.260 -8.424 24.341 1.00 81.75 352 ARG A CA 1
ATOM 2646 C C . ARG A 1 352 ? -13.166 -8.722 23.319 1.00 81.75 352 ARG A C 1
ATOM 2648 O O . ARG A 1 352 ? -12.823 -9.879 23.096 1.00 81.75 352 ARG A O 1
ATOM 2655 N N . MET A 1 353 ? -12.619 -7.670 22.717 1.00 84.94 353 MET A N 1
ATOM 2656 C CA . MET A 1 353 ? -11.493 -7.725 21.785 1.00 84.94 353 MET A CA 1
ATOM 2657 C C . MET A 1 353 ? -10.511 -6.594 22.075 1.00 84.94 353 MET A C 1
ATOM 2659 O O . MET A 1 353 ? -10.919 -5.466 22.315 1.00 84.94 353 MET A O 1
ATOM 2663 N N . THR A 1 354 ? -9.224 -6.866 21.944 1.00 83.31 354 THR A N 1
ATOM 2664 C CA . THR A 1 354 ? -8.158 -5.871 21.903 1.00 83.31 354 THR A CA 1
ATOM 2665 C C . THR A 1 354 ? -7.674 -5.699 20.468 1.00 83.31 354 THR A C 1
ATOM 2667 O O . THR A 1 354 ? -7.375 -6.666 19.762 1.00 83.31 354 THR A O 1
ATOM 2670 N N . GLN A 1 355 ? -7.590 -4.451 20.028 1.00 86.00 355 GLN A N 1
ATOM 2671 C CA . GLN A 1 355 ? -7.032 -4.054 18.749 1.00 86.00 355 GLN A CA 1
ATOM 2672 C C . GLN A 1 355 ? -5.614 -3.511 18.958 1.00 86.00 355 GLN A C 1
ATOM 2674 O O . GLN A 1 355 ? -5.427 -2.445 19.541 1.00 86.00 355 GLN A O 1
ATOM 2679 N N . LYS A 1 356 ? -4.628 -4.241 18.427 1.00 81.88 356 LYS A N 1
ATOM 2680 C CA . LYS A 1 356 ? -3.210 -3.860 18.378 1.00 81.88 356 LYS A CA 1
ATOM 2681 C C . LYS A 1 356 ? -2.834 -3.361 16.986 1.00 81.88 356 LYS A C 1
ATOM 2683 O O . LYS A 1 356 ? -3.534 -3.648 16.011 1.00 81.88 356 LYS A O 1
ATOM 2688 N N . ALA A 1 357 ? -1.682 -2.702 16.862 1.00 72.19 357 ALA A N 1
ATOM 2689 C CA . ALA A 1 357 ? -1.186 -2.177 15.583 1.00 72.19 357 ALA A CA 1
ATOM 2690 C C . ALA A 1 357 ? -1.121 -3.237 14.468 1.00 72.19 357 ALA A C 1
ATOM 2692 O O . ALA A 1 357 ? -1.353 -2.926 13.296 1.00 72.19 357 ALA A O 1
ATOM 2693 N N . ALA A 1 358 ? -0.848 -4.492 14.846 1.00 73.75 358 ALA A N 1
ATOM 2694 C CA . ALA A 1 358 ? -0.729 -5.607 13.919 1.00 73.75 358 ALA A CA 1
ATOM 2695 C C . ALA A 1 358 ? -1.650 -6.813 14.197 1.00 73.75 358 ALA A C 1
ATOM 2697 O O . ALA A 1 358 ? -1.404 -7.897 13.669 1.00 73.75 358 ALA A O 1
ATOM 2698 N N . ALA A 1 359 ? -2.695 -6.672 15.027 1.00 75.56 359 ALA A N 1
ATOM 2699 C CA . ALA A 1 359 ? -3.568 -7.803 15.361 1.00 75.56 359 ALA A CA 1
ATOM 2700 C C . ALA A 1 359 ? -4.934 -7.410 15.954 1.00 75.56 359 ALA A C 1
ATOM 2702 O O . ALA A 1 359 ? -5.090 -6.354 16.564 1.00 75.56 359 ALA A O 1
ATOM 2703 N N . TYR A 1 360 ? -5.892 -8.336 15.846 1.00 80.75 360 TYR A N 1
ATOM 2704 C CA . TYR A 1 360 ? -7.107 -8.393 16.664 1.00 80.75 360 TYR A CA 1
ATOM 2705 C C . TYR A 1 360 ? -7.006 -9.596 17.600 1.00 80.75 360 TYR A C 1
ATOM 2707 O O . TYR A 1 360 ? -6.711 -10.697 17.136 1.00 80.75 360 TYR A O 1
ATOM 2715 N N . ILE A 1 361 ? -7.203 -9.395 18.903 1.00 79.62 361 ILE A N 1
ATOM 2716 C CA . ILE A 1 361 ? -6.988 -10.436 19.914 1.00 79.62 361 ILE A CA 1
ATOM 2717 C C . ILE A 1 361 ? -8.108 -10.397 20.960 1.00 79.62 361 ILE A C 1
ATOM 2719 O O . ILE A 1 361 ? -8.244 -9.387 21.637 1.00 79.62 361 ILE A O 1
ATOM 2723 N N . PRO A 1 362 ? -8.867 -11.483 21.165 1.00 80.69 362 PRO A N 1
ATOM 2724 C CA . PRO A 1 362 ? -9.015 -12.614 20.250 1.00 80.69 362 PRO A CA 1
ATOM 2725 C C . PRO A 1 362 ? -9.709 -12.178 18.946 1.00 80.69 362 PRO A C 1
ATOM 2727 O O . PRO A 1 362 ? -10.367 -11.144 18.886 1.00 80.69 362 PRO A O 1
ATOM 2730 N N . ASN A 1 363 ? -9.565 -12.968 17.884 1.00 79.69 363 ASN A N 1
ATOM 2731 C CA . ASN A 1 363 ? -10.179 -12.694 16.580 1.00 79.69 363 ASN A CA 1
ATOM 2732 C C . ASN A 1 363 ? -11.302 -13.675 16.207 1.00 79.69 363 ASN A C 1
ATOM 2734 O O . ASN A 1 363 ? -11.800 -13.639 15.086 1.00 79.69 363 ASN A O 1
ATOM 2738 N N . SER A 1 364 ? -11.721 -14.554 17.114 1.00 80.62 364 SER A N 1
ATOM 2739 C CA . SER A 1 364 ? -12.811 -15.500 16.874 1.00 80.62 364 SER A CA 1
ATOM 2740 C C . SER A 1 364 ? -13.744 -15.556 18.069 1.00 80.62 364 SER A C 1
ATOM 2742 O O . SER A 1 364 ? -13.284 -15.715 19.199 1.00 80.62 364 SER A O 1
ATOM 2744 N N . PHE A 1 365 ? -15.044 -15.488 17.809 1.00 82.50 365 PHE A N 1
ATOM 2745 C CA . PHE A 1 365 ? -16.081 -15.457 18.837 1.00 82.50 365 PHE A CA 1
ATOM 2746 C C . PHE A 1 365 ? -17.199 -16.435 18.502 1.00 82.50 365 PHE A C 1
ATOM 2748 O O . PHE A 1 365 ? -17.449 -16.689 17.327 1.00 82.50 365 PHE A O 1
ATOM 2755 N N . THR A 1 366 ? -17.900 -16.943 19.515 1.00 81.50 366 THR A N 1
ATOM 2756 C CA . THR A 1 366 ? -19.105 -17.766 19.330 1.00 81.50 366 THR A CA 1
ATOM 2757 C C . THR A 1 366 ? -20.281 -17.084 20.014 1.00 81.50 366 THR A C 1
ATOM 2759 O O . THR A 1 366 ? -20.214 -16.798 21.209 1.00 81.50 366 THR A O 1
ATOM 2762 N N . VAL A 1 367 ? -21.344 -16.810 19.258 1.00 84.75 367 VAL A N 1
ATOM 2763 C CA . VAL A 1 367 ? -22.544 -16.095 19.721 1.00 84.75 367 VAL A CA 1
ATOM 2764 C C . VAL A 1 367 ? -23.808 -16.831 19.279 1.00 84.75 367 VAL A C 1
ATOM 2766 O O . VAL A 1 367 ? -23.796 -17.582 18.311 1.00 84.75 367 VAL A O 1
ATOM 2769 N N . ARG A 1 368 ? -24.913 -16.631 19.988 1.00 83.44 368 ARG A N 1
ATOM 2770 C CA . ARG A 1 368 ? -26.223 -17.220 19.707 1.00 83.44 368 ARG A CA 1
ATOM 2771 C C . ARG A 1 368 ? -27.033 -16.344 18.763 1.00 83.44 368 ARG A C 1
ATOM 2773 O O . ARG A 1 368 ? -26.995 -15.115 18.872 1.00 83.44 368 ARG A O 1
ATOM 2780 N N . VAL A 1 369 ? -27.781 -16.985 17.870 1.00 87.81 369 VAL A N 1
ATOM 2781 C CA . VAL A 1 369 ? -28.762 -16.313 17.010 1.00 87.81 369 VAL A CA 1
ATOM 2782 C C . VAL A 1 369 ? -29.859 -15.652 17.853 1.00 87.81 369 VAL A C 1
ATOM 2784 O O . VAL A 1 369 ? -30.247 -16.171 18.898 1.00 87.81 369 VAL A O 1
ATOM 2787 N N . GLY A 1 370 ? -30.342 -14.485 17.423 1.00 82.62 370 GLY A N 1
ATOM 2788 C CA . GLY A 1 370 ? -31.475 -13.791 18.044 1.00 82.62 370 GLY A CA 1
ATOM 2789 C C . GLY A 1 370 ? -31.192 -13.096 19.382 1.00 82.62 370 GLY A C 1
ATOM 2790 O O . GLY A 1 370 ? -32.052 -12.359 19.854 1.00 82.62 370 GLY A O 1
ATOM 2791 N N . VAL A 1 371 ? -30.006 -13.265 19.978 1.00 85.12 371 VAL A N 1
ATOM 2792 C CA . VAL A 1 371 ? -29.625 -12.592 21.232 1.00 85.12 371 VAL A CA 1
ATOM 2793 C C . VAL A 1 371 ? -28.690 -11.413 20.921 1.00 85.12 371 VAL A C 1
ATOM 2795 O O . VAL A 1 371 ? -27.692 -11.614 20.217 1.00 85.12 371 VAL A O 1
ATOM 2798 N N . PRO A 1 372 ? -28.961 -10.194 21.427 1.00 87.69 372 PRO A N 1
ATOM 2799 C CA . PRO A 1 372 ? -28.124 -9.026 21.161 1.00 87.69 372 PRO A CA 1
ATOM 2800 C C . PRO A 1 372 ? -26.686 -9.251 21.637 1.00 87.69 372 PRO A C 1
ATOM 2802 O O . PRO A 1 372 ? -26.447 -9.822 22.700 1.00 87.69 372 PRO A O 1
ATOM 2805 N N . VAL A 1 373 ? -25.723 -8.803 20.838 1.00 90.00 373 VAL A N 1
ATOM 2806 C CA . VAL A 1 373 ? -24.286 -8.870 21.112 1.00 90.00 373 VAL A CA 1
ATOM 2807 C C . VAL A 1 373 ? -23.786 -7.467 21.417 1.00 90.00 373 VAL A C 1
ATOM 2809 O O . VAL A 1 373 ? -23.960 -6.557 20.605 1.00 90.00 373 VAL A O 1
ATOM 2812 N N . ARG A 1 374 ? -23.116 -7.309 22.561 1.00 88.50 374 ARG A N 1
ATOM 2813 C CA . ARG A 1 374 ? -22.369 -6.105 22.925 1.00 88.50 374 ARG A CA 1
ATOM 2814 C C . ARG A 1 374 ? -20.884 -6.390 22.777 1.00 88.50 374 ARG A C 1
ATOM 2816 O O . ARG A 1 374 ? -20.283 -7.096 23.583 1.00 88.50 374 ARG A O 1
ATOM 2823 N N . TRP A 1 375 ? -20.297 -5.840 21.725 1.00 91.12 375 TRP A N 1
ATOM 2824 C CA . TRP A 1 375 ? -18.893 -6.009 21.394 1.00 91.12 375 TRP A CA 1
ATOM 2825 C C . TRP A 1 375 ? -18.079 -4.823 21.905 1.00 91.12 375 TRP A C 1
ATOM 2827 O O . TRP A 1 375 ? -18.195 -3.709 21.396 1.00 91.12 375 TRP A O 1
ATOM 2837 N N . VAL A 1 376 ? -17.267 -5.073 22.929 1.00 87.12 376 VAL A N 1
ATOM 2838 C CA . VAL A 1 376 ? -16.348 -4.104 23.527 1.00 87.12 376 VAL A CA 1
ATOM 2839 C C . VAL A 1 376 ? -14.962 -4.298 22.923 1.00 87.12 376 VAL A C 1
ATOM 2841 O O . VAL A 1 376 ? -14.379 -5.380 23.007 1.00 87.12 376 VAL A O 1
ATOM 2844 N N . ILE A 1 377 ? -14.442 -3.246 22.302 1.00 88.62 377 ILE A N 1
ATOM 2845 C CA . ILE A 1 377 ? -13.166 -3.240 21.596 1.00 88.62 377 ILE A CA 1
ATOM 2846 C C . ILE A 1 377 ? -12.232 -2.229 22.252 1.00 88.62 377 ILE A C 1
ATOM 2848 O O . ILE A 1 377 ? -12.466 -1.024 22.162 1.00 88.62 377 ILE A O 1
ATOM 2852 N N . THR A 1 378 ? -11.156 -2.709 22.861 1.00 88.38 378 THR A N 1
ATOM 2853 C CA . THR A 1 378 ? -10.088 -1.870 23.411 1.00 88.38 378 THR A CA 1
ATOM 2854 C C . THR A 1 378 ? -9.068 -1.577 22.315 1.00 88.38 378 THR A C 1
ATOM 2856 O O . THR A 1 378 ? -8.415 -2.492 21.820 1.00 88.38 378 THR A O 1
ATOM 2859 N N . SER A 1 379 ? -8.942 -0.318 21.901 1.00 85.31 379 SER A N 1
ATOM 2860 C CA . SER A 1 379 ? -7.972 0.121 20.891 1.00 85.31 379 SER A CA 1
ATOM 2861 C C . SER A 1 379 ? -6.703 0.643 21.562 1.00 85.31 379 SER A C 1
ATOM 2863 O O . SER A 1 379 ? -6.746 1.657 22.263 1.00 85.31 379 SER A O 1
ATOM 2865 N N . GLU A 1 380 ? -5.587 -0.060 21.351 1.00 83.12 380 GLU A N 1
ATOM 2866 C CA . GLU A 1 380 ? -4.265 0.287 21.902 1.00 83.12 380 GLU A CA 1
ATOM 2867 C C . GLU A 1 380 ? -3.450 1.146 20.916 1.00 83.12 380 GLU A C 1
ATOM 2869 O O . GLU A 1 380 ? -2.751 2.074 21.315 1.00 83.12 380 GLU A O 1
ATOM 2874 N N . SER A 1 381 ? -3.614 0.927 19.604 1.00 71.88 381 SER A N 1
ATOM 2875 C CA . SER A 1 381 ? -2.857 1.646 18.567 1.00 71.88 381 SER A CA 1
ATOM 2876 C C . SER A 1 381 ? -3.718 2.630 17.775 1.00 71.88 381 SER A C 1
ATOM 2878 O O . SER A 1 381 ? -4.782 2.242 17.305 1.00 71.88 381 SER A O 1
ATOM 2880 N N . SER A 1 382 ? -3.199 3.819 17.462 1.00 70.12 382 SER A N 1
ATOM 2881 C CA . SER A 1 382 ? -3.921 4.828 16.660 1.00 70.12 382 SER A CA 1
ATOM 2882 C C . SER A 1 382 ? -3.556 4.839 15.165 1.00 70.12 382 SER A C 1
ATOM 2884 O O . SER A 1 382 ? -4.324 5.338 14.344 1.00 70.12 382 SER A O 1
ATOM 2886 N N . PHE A 1 383 ? -2.395 4.287 14.784 1.00 69.06 383 PHE A N 1
ATOM 2887 C CA . PHE A 1 383 ? -1.809 4.449 13.438 1.00 69.06 383 PHE A CA 1
ATOM 2888 C C . PHE A 1 383 ? -1.646 3.137 12.685 1.00 69.06 383 PHE A C 1
ATOM 2890 O O . PHE A 1 383 ? -0.583 2.820 12.156 1.00 69.06 383 PHE A O 1
ATOM 2897 N N . SER A 1 384 ? -2.718 2.362 12.620 1.00 74.75 384 SER A N 1
ATOM 2898 C CA . SER A 1 384 ? -2.757 1.154 11.809 1.00 74.75 384 SER A CA 1
ATOM 2899 C C . SER A 1 384 ? -4.082 1.067 11.074 1.00 74.75 384 SER A C 1
ATOM 2901 O O . SER A 1 384 ? -5.087 1.610 11.520 1.00 74.75 384 SER A O 1
ATOM 2903 N N . CYS A 1 385 ? -4.119 0.327 9.967 1.00 74.31 385 CYS A N 1
ATOM 2904 C CA . CYS A 1 3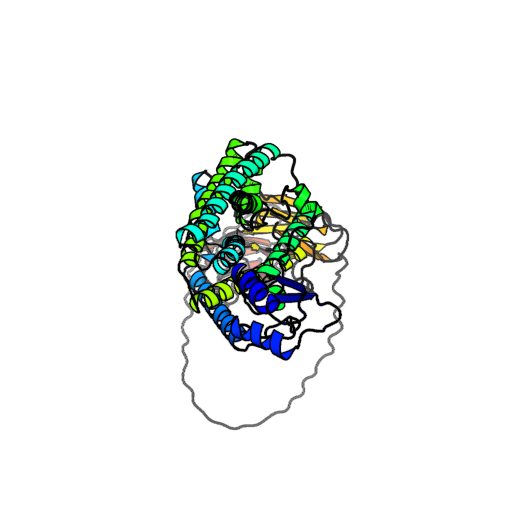85 ? -5.395 0.016 9.322 1.00 74.31 385 CYS A CA 1
ATOM 2905 C C . CYS A 1 385 ? -6.369 -0.705 10.269 1.00 74.31 385 CYS A C 1
ATOM 2907 O O . CYS A 1 385 ? -7.574 -0.631 10.054 1.00 74.31 385 CYS A O 1
ATOM 2909 N N . ALA A 1 386 ? -5.868 -1.378 11.317 1.00 81.19 386 ALA A N 1
ATOM 2910 C CA . ALA A 1 386 ? -6.679 -2.105 12.287 1.00 81.19 386 ALA A CA 1
ATOM 2911 C C . ALA A 1 386 ? -7.632 -1.205 13.092 1.00 81.19 386 ALA A C 1
ATOM 2913 O O . ALA A 1 386 ? -8.621 -1.724 13.610 1.00 81.19 386 ALA A O 1
ATOM 2914 N N . THR A 1 387 ? -7.400 0.112 13.149 1.00 80.62 387 THR A N 1
ATOM 2915 C CA . THR A 1 387 ? -8.324 1.062 13.792 1.00 80.62 387 THR A CA 1
ATOM 2916 C C . THR A 1 387 ? -9.616 1.255 13.007 1.00 80.62 387 THR A C 1
ATOM 2918 O O . THR A 1 387 ? -10.652 1.543 13.596 1.00 80.62 387 THR A O 1
ATOM 2921 N N . ALA A 1 388 ? -9.594 1.070 11.690 1.00 82.69 388 ALA A N 1
ATOM 2922 C CA . ALA A 1 388 ? -10.778 1.168 10.851 1.00 82.69 388 ALA A CA 1
ATOM 2923 C C . ALA A 1 388 ? -11.420 -0.218 10.714 1.00 82.69 388 ALA A C 1
ATOM 2925 O O . ALA A 1 388 ? -11.012 -1.031 9.888 1.00 82.69 388 ALA A O 1
ATOM 2926 N N . LEU A 1 389 ? -12.410 -0.502 11.553 1.00 88.62 389 LEU A N 1
ATOM 2927 C CA . LEU A 1 389 ? -13.093 -1.787 11.633 1.00 88.62 389 LEU A CA 1
ATOM 2928 C C . LEU A 1 389 ? -14.257 -1.871 10.642 1.00 88.62 389 LEU A C 1
ATOM 2930 O O . LEU A 1 389 ? -15.107 -0.981 10.578 1.00 88.62 389 LEU A O 1
ATOM 2934 N N . VAL A 1 390 ? -14.330 -2.987 9.924 1.00 86.69 390 VAL A N 1
ATOM 2935 C CA . VAL A 1 390 ? -15.317 -3.261 8.881 1.00 86.69 390 VAL A CA 1
ATOM 2936 C C . VAL A 1 390 ? -15.985 -4.619 9.125 1.00 86.69 390 VAL A C 1
ATOM 2938 O O . VAL A 1 390 ? -15.311 -5.642 9.229 1.00 86.69 390 VAL A O 1
ATOM 2941 N N . VAL A 1 391 ? -17.321 -4.639 9.171 1.00 90.31 391 VAL A N 1
ATOM 2942 C CA . VAL A 1 391 ? -18.151 -5.857 9.219 1.00 90.31 391 VAL A CA 1
ATOM 2943 C C . VAL A 1 391 ? -19.138 -5.823 8.044 1.00 90.31 391 VAL A C 1
ATOM 2945 O O . VAL A 1 391 ? -20.210 -5.219 8.164 1.00 90.31 391 VAL A O 1
ATOM 2948 N N . PRO A 1 392 ? -18.792 -6.418 6.885 1.00 84.19 392 PRO A N 1
ATOM 2949 C CA . PRO A 1 392 ? -19.557 -6.243 5.649 1.00 84.19 392 PRO A CA 1
ATOM 2950 C C . PRO A 1 392 ? -21.016 -6.703 5.745 1.00 84.19 392 PRO A C 1
ATOM 2952 O O . PRO A 1 392 ? -21.912 -5.955 5.365 1.00 84.19 392 PRO A O 1
ATOM 2955 N N . SER A 1 393 ? -21.268 -7.888 6.311 1.00 85.19 393 SER A N 1
ATOM 2956 C CA . SER A 1 393 ? -22.614 -8.478 6.404 1.00 85.19 393 SER A CA 1
ATOM 2957 C C . SER A 1 393 ? -23.569 -7.708 7.319 1.00 85.19 393 SER A C 1
ATOM 2959 O O . SER A 1 393 ? -24.782 -7.837 7.185 1.00 85.19 393 SER A O 1
ATOM 2961 N N . LEU A 1 394 ? -23.031 -6.890 8.228 1.00 86.19 394 LEU A N 1
ATOM 2962 C CA . LEU A 1 394 ? -23.807 -6.035 9.128 1.00 86.19 394 LEU A CA 1
ATOM 2963 C C . LEU A 1 394 ? -23.829 -4.565 8.679 1.00 86.19 394 LEU A C 1
ATOM 2965 O O . LEU A 1 394 ? -24.445 -3.738 9.344 1.00 86.19 394 LEU A O 1
ATOM 2969 N N . GLY A 1 395 ? -23.134 -4.213 7.589 1.00 83.56 395 GLY A N 1
ATOM 2970 C CA . GLY A 1 395 ? -22.997 -2.824 7.138 1.00 83.56 395 GLY A CA 1
ATOM 2971 C C . GLY A 1 395 ? -22.241 -1.920 8.121 1.00 83.56 395 GLY A C 1
ATOM 2972 O O . GLY A 1 395 ? -22.368 -0.698 8.061 1.00 83.56 395 GLY A O 1
ATOM 2973 N N . ILE A 1 396 ? -21.459 -2.496 9.040 1.00 85.56 396 ILE A N 1
ATOM 2974 C CA . ILE A 1 396 ? -20.734 -1.736 10.064 1.00 85.56 396 ILE A CA 1
ATOM 2975 C C . ILE A 1 396 ? -19.384 -1.300 9.487 1.00 85.56 396 ILE A C 1
ATOM 2977 O O . ILE A 1 396 ? -18.605 -2.118 9.000 1.00 85.56 396 ILE A O 1
ATOM 2981 N N . SER A 1 397 ? -19.102 -0.001 9.560 1.00 84.44 397 SER A N 1
ATOM 2982 C CA . SER A 1 397 ? -17.792 0.592 9.281 1.00 84.44 397 SER A CA 1
ATOM 2983 C C . SER A 1 397 ? -17.530 1.667 10.331 1.00 84.44 397 SER A C 1
ATOM 2985 O O . SER A 1 397 ? -18.284 2.642 10.432 1.00 84.44 397 SER A O 1
ATOM 2987 N N . ARG A 1 398 ? -16.547 1.436 11.205 1.00 82.25 398 ARG A N 1
ATOM 2988 C CA . ARG A 1 398 ? -16.285 2.266 12.389 1.00 82.25 398 ARG A CA 1
ATOM 2989 C C . ARG A 1 398 ? -14.790 2.487 12.568 1.00 82.25 398 ARG A C 1
ATOM 2991 O O . ARG A 1 398 ? -14.023 1.535 12.591 1.00 82.25 398 ARG A O 1
ATOM 2998 N N . ASN A 1 399 ? -14.403 3.743 12.765 1.00 82.56 399 ASN A N 1
ATOM 2999 C CA . ASN A 1 399 ? -13.074 4.077 13.266 1.00 82.56 399 ASN A CA 1
ATOM 3000 C C . ASN A 1 399 ? -13.073 3.955 14.789 1.00 82.56 399 ASN A C 1
ATOM 3002 O O . ASN A 1 399 ? -13.883 4.596 15.463 1.00 82.56 399 ASN A O 1
ATOM 3006 N N . LEU A 1 400 ? -12.176 3.123 15.302 1.00 83.75 400 LEU A N 1
ATOM 3007 C CA . LEU A 1 400 ? -11.938 2.929 16.720 1.00 83.75 400 LEU A CA 1
ATOM 3008 C C . LEU A 1 400 ? -11.199 4.147 17.273 1.00 83.75 400 LEU A C 1
ATOM 3010 O O . LEU A 1 400 ? -10.209 4.608 16.704 1.00 83.75 400 LEU A O 1
ATOM 3014 N N . LYS A 1 401 ? -11.712 4.680 18.378 1.00 81.75 401 LYS A N 1
ATOM 3015 C CA . LYS A 1 401 ? -11.035 5.697 19.180 1.00 81.75 401 LYS A CA 1
ATOM 3016 C C . LYS A 1 401 ? -10.080 5.003 20.153 1.00 81.75 401 LYS A C 1
ATOM 3018 O O . LYS A 1 401 ? -10.384 3.886 20.563 1.00 81.75 401 LYS A O 1
ATOM 3023 N N . PRO A 1 402 ? -8.980 5.644 20.572 1.00 80.56 402 PRO A N 1
ATOM 3024 C CA . PRO A 1 402 ? -8.148 5.097 21.637 1.00 80.56 402 PRO A CA 1
ATOM 3025 C C . PRO A 1 402 ? -8.972 4.773 22.893 1.00 80.56 402 PRO A C 1
ATOM 3027 O O . PRO A 1 402 ? -9.824 5.572 23.289 1.00 80.56 402 PRO A O 1
ATOM 3030 N N . GLY A 1 403 ? -8.729 3.610 23.503 1.00 84.00 403 GLY A N 1
ATOM 3031 C CA . GLY A 1 403 ? -9.513 3.109 24.639 1.00 84.00 403 GLY A CA 1
ATOM 3032 C C . GLY A 1 403 ? -10.702 2.227 24.235 1.00 84.00 403 GLY A C 1
ATOM 3033 O O . GLY A 1 403 ? -10.667 1.551 23.204 1.00 84.00 403 GLY A O 1
ATOM 3034 N N . GLU A 1 404 ? -11.740 2.174 25.074 1.00 86.12 404 GLU A N 1
ATOM 3035 C CA . GLU A 1 404 ? -12.897 1.297 24.853 1.00 86.12 404 GLU A CA 1
ATOM 3036 C C . GLU A 1 404 ? -13.875 1.858 23.807 1.00 86.12 404 GLU A C 1
ATOM 3038 O O . GLU A 1 404 ? -14.321 3.004 23.867 1.00 86.12 404 GLU A O 1
ATOM 3043 N N . ASN A 1 405 ? -14.263 1.006 22.861 1.00 88.00 405 ASN A N 1
ATOM 3044 C CA . ASN A 1 405 ? -15.285 1.263 21.853 1.00 88.00 405 ASN A CA 1
ATOM 3045 C C . ASN A 1 405 ? -16.364 0.191 21.967 1.00 88.00 405 ASN A C 1
ATOM 3047 O O . ASN A 1 405 ? -16.044 -0.986 22.108 1.00 88.00 405 ASN A O 1
ATOM 3051 N N . VAL A 1 406 ? -17.636 0.572 21.864 1.00 90.19 406 VAL A N 1
ATOM 3052 C CA . VAL A 1 406 ? -18.756 -0.371 21.971 1.00 90.19 406 VAL A CA 1
ATOM 3053 C C . VAL A 1 406 ? -19.528 -0.413 20.658 1.00 90.19 406 VAL A C 1
ATOM 3055 O O . VAL A 1 406 ? -19.903 0.625 20.112 1.00 90.19 406 VAL A O 1
ATOM 3058 N N . ILE A 1 407 ? -19.758 -1.622 20.151 1.00 90.81 407 ILE A N 1
ATOM 3059 C CA . ILE A 1 407 ? -20.574 -1.896 18.968 1.00 90.81 407 ILE A CA 1
ATOM 3060 C C . ILE A 1 407 ? -21.643 -2.910 19.356 1.00 90.81 407 ILE A C 1
ATOM 3062 O O . ILE A 1 407 ? -21.335 -3.956 19.922 1.00 90.81 407 ILE A O 1
ATOM 3066 N N . GLU A 1 408 ? -22.895 -2.618 19.021 1.00 91.62 408 GLU A N 1
ATOM 3067 C CA . GLU A 1 408 ? -24.026 -3.495 19.314 1.00 91.62 408 GLU A CA 1
ATOM 3068 C C . GLU A 1 408 ? -24.668 -3.987 18.020 1.00 91.62 408 GLU A C 1
ATOM 3070 O O . GLU A 1 408 ? -24.855 -3.224 17.069 1.00 91.62 408 GLU A O 1
ATOM 3075 N N . PHE A 1 409 ? -24.979 -5.280 17.966 1.00 91.69 409 PHE A N 1
ATOM 3076 C CA . PHE A 1 409 ? -25.683 -5.889 16.841 1.00 91.69 409 PHE A CA 1
ATOM 3077 C C . PHE A 1 409 ? -26.433 -7.146 17.281 1.00 91.69 409 PHE A C 1
ATOM 3079 O O . PHE A 1 409 ? -26.098 -7.757 18.289 1.00 91.69 409 PHE A O 1
ATOM 3086 N N . THR A 1 410 ? -27.439 -7.559 16.510 1.00 90.94 410 THR A N 1
ATOM 3087 C CA . THR A 1 410 ? -28.182 -8.802 16.768 1.00 90.94 410 THR A CA 1
ATOM 3088 C C . THR A 1 410 ? -28.031 -9.748 15.574 1.00 90.94 410 THR A C 1
ATOM 3090 O O . THR A 1 410 ? -28.452 -9.386 14.470 1.00 90.94 410 THR A O 1
ATOM 3093 N N . PRO A 1 411 ? -27.426 -10.939 15.746 1.00 88.81 411 PRO A N 1
ATOM 3094 C CA . PRO A 1 411 ? -27.315 -11.927 14.678 1.00 88.81 411 PRO A CA 1
ATOM 3095 C C . PRO A 1 411 ? -28.696 -12.462 14.273 1.00 88.81 411 PRO A C 1
ATOM 3097 O O . PRO A 1 411 ? -29.430 -12.973 15.118 1.00 88.81 411 PRO A O 1
ATOM 3100 N N . LYS A 1 412 ? -29.050 -12.362 12.985 1.00 86.69 412 LYS A N 1
ATOM 3101 C CA . LYS A 1 412 ? -30.370 -12.781 12.464 1.00 86.69 412 LYS A CA 1
ATOM 3102 C C . LYS A 1 412 ? -30.424 -14.227 11.967 1.00 86.69 412 LYS A C 1
ATOM 3104 O O . LYS A 1 412 ? -31.501 -14.801 11.899 1.00 86.69 412 LYS A O 1
ATOM 3109 N N . SER A 1 413 ? -29.283 -14.796 11.600 1.00 85.19 413 SER A N 1
ATOM 3110 C CA . SER A 1 413 ? -29.170 -16.147 11.055 1.00 85.19 413 SER A CA 1
ATOM 3111 C C . SER A 1 413 ? -27.905 -16.813 11.576 1.00 85.19 413 SER A C 1
ATOM 3113 O O . SER A 1 413 ? -26.939 -16.128 11.927 1.00 85.19 413 SER A O 1
ATOM 3115 N N . THR A 1 414 ? -27.896 -18.143 11.597 1.00 85.25 414 THR A N 1
ATOM 3116 C CA . THR A 1 414 ? -26.683 -18.920 11.851 1.00 85.25 414 THR A CA 1
ATOM 3117 C C . THR A 1 414 ? -25.656 -18.736 10.738 1.00 85.25 414 THR A C 1
ATOM 3119 O O . THR A 1 414 ? -25.976 -18.316 9.622 1.00 85.25 414 THR A O 1
ATOM 3122 N N . GLY A 1 415 ? -24.395 -19.020 11.059 1.00 82.38 415 GLY A N 1
ATOM 3123 C CA . GLY A 1 415 ? -23.274 -18.893 10.131 1.00 82.38 415 GLY A CA 1
ATOM 3124 C C . GLY A 1 415 ? -22.168 -17.978 10.645 1.00 82.38 415 GLY A C 1
ATOM 3125 O O . GLY A 1 415 ? -22.155 -17.558 11.799 1.00 82.38 415 GLY A O 1
ATOM 3126 N N . SER A 1 416 ? -21.193 -17.693 9.785 1.00 83.75 416 SER A N 1
ATOM 3127 C CA . SER A 1 416 ? -20.042 -16.858 10.133 1.00 83.75 416 SER A CA 1
ATOM 3128 C C . SER A 1 416 ? -20.282 -15.405 9.727 1.00 83.75 416 SER A C 1
ATOM 3130 O O . SER A 1 416 ? -20.551 -15.119 8.563 1.00 83.75 416 SER A O 1
ATOM 3132 N N . ILE A 1 417 ? -20.100 -14.479 10.664 1.00 88.00 417 ILE A N 1
ATOM 3133 C CA . ILE A 1 417 ? -20.057 -13.033 10.427 1.00 88.00 417 ILE A CA 1
ATOM 3134 C C . ILE A 1 417 ? -18.578 -12.614 10.452 1.00 88.00 417 ILE A C 1
ATOM 3136 O O . ILE A 1 417 ? -18.016 -12.431 11.538 1.00 88.00 417 ILE A O 1
ATOM 3140 N N . PRO A 1 418 ? -17.904 -12.508 9.291 1.00 88.12 418 PRO A N 1
ATOM 3141 C CA . PRO A 1 418 ? -16.516 -12.075 9.240 1.00 88.12 418 PRO A CA 1
ATOM 3142 C C . PRO A 1 418 ? -16.405 -10.569 9.493 1.00 88.12 418 PRO A C 1
ATOM 3144 O O . PRO A 1 418 ? -17.233 -9.779 9.036 1.00 88.12 418 PRO A O 1
ATOM 3147 N N . PHE A 1 419 ? -15.335 -10.170 10.170 1.00 89.38 419 PHE A N 1
ATOM 3148 C CA . PHE A 1 419 ? -14.929 -8.777 10.309 1.00 89.38 419 PHE A CA 1
ATOM 3149 C C . PHE A 1 419 ? -13.456 -8.617 9.942 1.00 89.38 419 PHE A C 1
ATOM 3151 O O . PHE A 1 419 ? -12.659 -9.555 10.045 1.00 89.38 419 PHE A O 1
ATOM 3158 N N . SER A 1 420 ? -13.078 -7.423 9.502 1.00 88.25 420 SER A N 1
ATOM 3159 C CA . SER A 1 420 ? -11.700 -7.104 9.155 1.00 88.25 420 SER A CA 1
ATOM 3160 C C . SER A 1 420 ? -11.372 -5.636 9.387 1.00 88.25 420 SER A C 1
ATOM 3162 O O . SER A 1 420 ? -12.251 -4.819 9.636 1.00 88.25 420 SER A O 1
ATOM 3164 N N . CYS A 1 421 ? -10.097 -5.287 9.258 1.00 87.25 421 CYS A N 1
ATOM 3165 C CA . CYS A 1 421 ? -9.683 -3.896 9.128 1.00 87.25 421 CYS A CA 1
ATOM 3166 C C . CYS A 1 421 ? -10.060 -3.310 7.748 1.00 87.25 421 CYS A C 1
ATOM 3168 O O . CYS A 1 421 ? -10.425 -4.062 6.839 1.00 87.25 421 CYS A O 1
ATOM 3170 N N . SER A 1 422 ? -9.909 -1.995 7.544 1.00 80.06 422 SER A N 1
ATOM 3171 C CA . SER A 1 422 ? -10.198 -1.291 6.274 1.00 80.06 422 SER A CA 1
ATOM 3172 C C . SER A 1 422 ? -9.366 -1.774 5.092 1.00 80.06 422 SER A C 1
ATOM 3174 O O . SER A 1 422 ? -9.748 -1.595 3.939 1.00 80.06 422 SER A O 1
ATOM 3176 N N . MET A 1 423 ? -8.219 -2.386 5.380 1.00 76.94 423 MET A N 1
ATOM 3177 C CA . MET A 1 423 ? -7.357 -3.023 4.394 1.00 76.94 423 MET A CA 1
ATOM 3178 C C . MET A 1 423 ? -7.648 -4.510 4.220 1.00 76.94 423 MET A C 1
ATOM 3180 O O . MET A 1 423 ? -6.912 -5.161 3.500 1.00 76.94 423 MET A O 1
ATOM 3184 N N . GLY A 1 424 ? -8.612 -5.101 4.927 1.00 77.06 424 GLY A N 1
ATOM 3185 C CA . GLY A 1 424 ? -8.890 -6.538 4.864 1.00 77.06 424 GLY A CA 1
ATOM 3186 C C . GLY A 1 424 ? -7.769 -7.447 5.388 1.00 77.06 424 GLY A C 1
ATOM 3187 O O . GLY A 1 424 ? -7.908 -8.660 5.307 1.00 77.06 424 GLY A O 1
ATOM 3188 N N . MET A 1 425 ? -6.667 -6.903 5.914 1.00 80.88 425 MET A N 1
ATOM 3189 C CA . MET A 1 425 ? -5.476 -7.653 6.332 1.00 80.88 425 MET A CA 1
ATOM 3190 C C . MET A 1 425 ? -5.687 -8.403 7.651 1.00 80.88 425 MET A C 1
ATOM 3192 O O . MET A 1 425 ? -5.512 -9.623 7.707 1.00 80.88 425 MET A O 1
ATOM 3196 N N . TYR A 1 426 ? -6.074 -7.678 8.701 1.00 84.62 426 TYR A N 1
ATOM 3197 C CA . TYR A 1 426 ? -6.395 -8.249 10.006 1.00 84.62 426 TYR A CA 1
ATOM 3198 C C . TYR A 1 426 ? -7.858 -8.645 10.009 1.00 84.62 426 TYR A C 1
ATOM 3200 O O . TYR A 1 426 ? -8.716 -7.844 9.639 1.00 84.62 426 TYR A O 1
ATOM 3208 N N . ARG A 1 427 ? -8.128 -9.900 10.363 1.00 85.69 427 ARG A N 1
ATOM 3209 C CA . ARG A 1 427 ? -9.430 -10.535 10.176 1.00 85.69 427 ARG A CA 1
ATOM 3210 C C . ARG A 1 427 ? -9.836 -11.302 11.422 1.00 85.69 427 ARG A C 1
ATOM 3212 O O . ARG A 1 427 ? -8.980 -11.849 12.120 1.00 85.69 427 ARG A O 1
ATOM 3219 N N . GLY A 1 428 ? -11.139 -11.398 11.616 1.00 85.81 428 GLY A N 1
ATOM 3220 C CA . GLY A 1 428 ? -11.764 -12.263 12.595 1.00 85.81 428 GLY A CA 1
ATOM 3221 C C . GLY A 1 428 ? -13.179 -12.655 12.191 1.00 85.81 428 GLY A C 1
ATOM 3222 O O . GLY A 1 428 ? -13.640 -12.316 11.098 1.00 85.81 428 GLY A O 1
ATOM 3223 N N . SER A 1 429 ? -13.863 -13.409 13.045 1.00 86.31 429 SER A N 1
ATOM 3224 C CA . SER A 1 429 ? -15.235 -13.845 12.780 1.00 86.31 429 SER A CA 1
ATOM 3225 C C . SER A 1 429 ? -16.039 -14.124 14.041 1.00 86.31 429 SER A C 1
ATOM 3227 O O . SER A 1 429 ? -15.524 -14.685 15.009 1.00 86.31 429 SER A O 1
ATOM 3229 N N . PHE A 1 430 ? -17.332 -13.819 13.983 1.00 86.56 430 PHE A N 1
ATOM 3230 C CA . PHE A 1 430 ? -18.320 -14.364 14.906 1.00 86.56 430 PHE A CA 1
ATOM 3231 C C . PHE A 1 430 ? -18.951 -15.611 14.290 1.00 86.56 430 PHE A C 1
ATOM 3233 O O . PHE A 1 430 ? -19.491 -15.554 13.189 1.00 86.56 430 PHE A O 1
ATOM 3240 N N . THR A 1 431 ? -18.901 -16.725 15.006 1.00 86.62 431 THR A N 1
ATOM 3241 C CA . THR A 1 431 ? -19.618 -17.957 14.685 1.00 86.62 431 THR A CA 1
ATOM 3242 C C . THR A 1 431 ? -20.972 -17.896 15.373 1.00 86.62 431 THR A C 1
ATOM 3244 O O . THR A 1 431 ? -21.043 -17.931 16.601 1.00 86.62 431 THR A O 1
ATOM 3247 N N . VAL A 1 432 ? -22.037 -17.761 14.589 1.00 86.00 432 VAL A N 1
ATOM 3248 C CA . VAL A 1 432 ? -23.410 -17.698 15.088 1.00 86.00 432 VAL A CA 1
ATOM 3249 C C . VAL A 1 432 ? -23.991 -19.107 15.126 1.00 86.00 432 VAL A C 1
ATOM 3251 O O . VAL A 1 432 ? -24.127 -19.747 14.080 1.00 86.00 432 VAL A O 1
ATOM 3254 N N . VAL A 1 433 ? -24.329 -19.576 16.324 1.00 85.06 433 VAL A N 1
ATOM 3255 C CA . VAL A 1 433 ? -24.907 -20.902 16.581 1.00 85.06 433 VAL A CA 1
ATOM 3256 C C . VAL A 1 433 ? -26.363 -20.794 17.025 1.00 85.06 433 VAL A C 1
ATOM 3258 O O . VAL A 1 433 ? -26.772 -19.793 17.621 1.00 85.06 433 VAL A O 1
ATOM 3261 N N . ASP A 1 434 ? -27.145 -21.838 16.763 1.00 78.94 434 ASP A N 1
ATOM 3262 C CA . ASP A 1 434 ? -28.494 -21.949 17.310 1.00 78.94 434 ASP A CA 1
ATOM 3263 C C . ASP A 1 434 ? -28.441 -22.252 18.813 1.00 78.94 434 ASP A C 1
ATOM 3265 O O . ASP A 1 434 ? -27.627 -23.044 19.292 1.00 78.94 434 ASP A O 1
ATOM 3269 N N . GLY A 1 435 ? -29.335 -21.621 19.577 1.00 60.59 435 GLY A N 1
ATOM 3270 C CA . GLY A 1 435 ? -29.486 -21.851 21.018 1.00 60.59 435 GLY A CA 1
ATOM 3271 C C . GLY A 1 435 ? -30.020 -23.243 21.387 1.00 60.59 435 GLY A C 1
ATOM 3272 O O . GLY A 1 435 ? -30.134 -23.541 22.570 1.00 60.59 435 GLY A O 1
ATOM 3273 N N . SER A 1 436 ? -30.323 -24.095 20.403 1.00 42.72 436 SER A N 1
ATOM 3274 C CA . SER A 1 436 ? -30.830 -25.465 20.563 1.00 42.72 436 SER A CA 1
ATOM 3275 C C . SER A 1 436 ? -29.733 -26.528 20.701 1.00 42.72 436 SER A C 1
ATOM 3277 O O . SER A 1 436 ? -30.007 -27.720 20.583 1.00 42.72 436 SER A O 1
ATOM 3279 N N . GLY A 1 437 ? -28.498 -26.127 21.013 1.00 37.88 437 GLY A N 1
ATOM 3280 C CA . GLY A 1 437 ? -27.420 -27.034 21.405 1.00 37.88 437 GLY A CA 1
ATOM 3281 C C . GLY A 1 437 ? -27.630 -27.658 22.789 1.00 37.88 437 GLY A C 1
ATOM 3282 O O . GLY A 1 437 ? -26.759 -27.542 23.648 1.00 37.88 437 GLY A O 1
ATOM 3283 N N . ALA A 1 438 ? -28.765 -28.326 23.016 1.00 30.06 438 ALA A N 1
ATOM 3284 C CA . ALA A 1 438 ? -28.786 -29.443 23.945 1.00 30.06 438 ALA A CA 1
ATOM 3285 C C . ALA A 1 438 ? -27.770 -30.458 23.414 1.00 30.06 438 ALA A C 1
ATOM 3287 O O . ALA A 1 438 ? -27.797 -30.817 22.234 1.00 30.06 438 ALA A O 1
ATOM 3288 N N . ALA A 1 439 ? -26.831 -30.860 24.269 1.00 31.06 439 ALA A N 1
ATOM 3289 C CA . ALA A 1 439 ? -25.918 -31.947 23.974 1.00 31.06 439 ALA A CA 1
ATOM 3290 C C . ALA A 1 439 ? -26.724 -33.116 23.390 1.00 31.06 439 ALA A C 1
ATOM 3292 O O . ALA A 1 439 ? -27.665 -33.596 24.024 1.00 31.06 439 ALA A O 1
ATOM 3293 N N . ALA A 1 440 ? -26.380 -33.545 22.173 1.00 27.36 440 ALA A N 1
ATOM 3294 C CA . ALA A 1 440 ? -26.891 -34.800 21.649 1.00 27.36 440 ALA A CA 1
ATOM 3295 C C . ALA A 1 440 ? -26.618 -35.883 22.711 1.00 27.36 440 ALA A C 1
ATOM 3297 O O . ALA A 1 440 ? -25.496 -35.922 23.235 1.00 27.36 440 ALA A O 1
ATOM 3298 N N . PRO A 1 441 ? -27.615 -36.706 23.085 1.00 29.72 441 PRO A N 1
ATOM 3299 C CA . PRO A 1 441 ? -27.433 -37.701 24.127 1.00 29.72 441 PRO A CA 1
ATOM 3300 C C . PRO A 1 441 ? -26.267 -38.600 23.733 1.00 29.72 441 PRO A C 1
ATOM 3302 O O . PRO A 1 441 ? -26.176 -39.050 22.588 1.00 29.72 441 PRO A O 1
ATOM 3305 N N . ALA A 1 442 ? -25.349 -38.799 24.679 1.00 30.38 442 ALA A N 1
ATOM 3306 C CA . ALA A 1 442 ? -24.224 -39.699 24.523 1.00 30.38 442 ALA A CA 1
ATOM 3307 C C . ALA A 1 442 ? -24.754 -41.052 24.036 1.00 30.38 442 ALA A C 1
ATOM 3309 O O . ALA A 1 442 ? -25.457 -41.751 24.767 1.00 30.38 442 ALA A O 1
ATOM 3310 N N . ALA A 1 443 ? -24.450 -41.394 22.783 1.00 29.12 443 ALA A N 1
ATOM 3311 C CA . ALA A 1 443 ? -24.663 -42.736 22.282 1.00 29.12 443 ALA A CA 1
ATOM 3312 C C . ALA A 1 443 ? -23.907 -43.685 23.217 1.00 29.12 443 ALA A C 1
ATOM 3314 O O . ALA A 1 443 ? -22.715 -43.498 23.474 1.00 29.12 443 ALA A O 1
ATOM 3315 N N . ALA A 1 444 ? -24.652 -44.631 23.781 1.00 27.66 444 ALA A N 1
ATOM 3316 C CA . ALA A 1 444 ? -24.203 -45.573 24.785 1.00 27.66 444 ALA A CA 1
ATOM 3317 C C . ALA A 1 444 ? -22.858 -46.206 24.402 1.00 27.66 444 ALA A C 1
ATOM 3319 O O . ALA A 1 444 ? -22.740 -46.888 23.383 1.00 27.66 444 ALA A O 1
ATOM 3320 N N . ALA A 1 445 ? -21.850 -45.998 25.247 1.00 28.62 445 ALA A N 1
ATOM 3321 C CA . ALA A 1 445 ? -20.638 -46.794 25.215 1.00 28.62 445 ALA A CA 1
ATOM 3322 C C . ALA A 1 445 ? -21.001 -48.224 25.642 1.00 28.62 445 ALA A C 1
ATOM 3324 O O . ALA A 1 445 ? -21.337 -48.469 26.801 1.00 28.62 445 ALA A O 1
ATOM 3325 N N . GLN A 1 446 ? -20.958 -49.163 24.696 1.00 27.20 446 GLN A N 1
ATOM 3326 C CA . GLN A 1 446 ? -20.928 -50.589 25.010 1.00 27.20 446 GLN A CA 1
ATOM 3327 C C . GLN A 1 446 ? -19.532 -50.971 25.542 1.00 27.20 446 GLN A C 1
ATOM 3329 O O . GLN A 1 446 ? -18.533 -50.381 25.120 1.00 27.20 446 GLN A O 1
ATOM 3334 N N . PRO A 1 447 ? -19.439 -51.928 26.482 1.00 28.84 447 PRO A N 1
ATOM 3335 C CA . PRO A 1 447 ? -18.236 -52.145 27.269 1.00 28.84 447 PRO A CA 1
ATOM 3336 C C . PRO A 1 447 ? -17.231 -53.013 26.505 1.00 28.84 447 PRO A C 1
ATOM 3338 O O . PRO A 1 447 ? -17.506 -54.168 26.180 1.00 28.84 447 PRO A O 1
ATOM 3341 N N . ALA A 1 448 ? -16.038 -52.471 26.253 1.00 28.66 448 ALA A N 1
ATOM 3342 C CA . ALA A 1 448 ? -14.904 -53.267 25.802 1.00 28.66 448 ALA A CA 1
ATOM 3343 C C . ALA A 1 448 ? -14.422 -54.145 26.966 1.00 28.66 448 ALA A C 1
ATOM 3345 O O . ALA A 1 448 ? -13.902 -53.659 27.971 1.00 28.66 448 ALA A O 1
ATOM 3346 N N . THR A 1 449 ? -14.642 -55.449 26.831 1.00 27.48 449 THR A N 1
ATOM 3347 C CA . THR A 1 449 ? -14.134 -56.478 27.733 1.00 27.48 449 THR A CA 1
ATOM 3348 C C . THR A 1 449 ? -12.681 -56.800 27.388 1.00 27.48 449 THR A C 1
ATOM 3350 O O . THR A 1 449 ? -12.313 -56.976 26.228 1.00 27.48 449 THR A O 1
ATOM 3353 N N . ASN A 1 450 ? -11.851 -56.870 28.428 1.00 36.28 450 ASN A N 1
ATOM 3354 C CA . ASN A 1 450 ? -10.476 -57.355 28.378 1.00 36.28 450 ASN A CA 1
ATOM 3355 C C . ASN A 1 450 ? -10.402 -58.778 27.807 1.00 36.28 450 ASN A C 1
ATOM 3357 O O . ASN A 1 450 ? -11.100 -59.666 28.296 1.00 36.28 450 ASN A O 1
ATOM 3361 N N . ARG A 1 451 ? -9.431 -59.037 26.923 1.00 26.41 451 ARG A N 1
ATOM 3362 C CA . ARG A 1 451 ? -8.655 -60.286 26.962 1.00 26.41 451 ARG A CA 1
ATOM 3363 C C . ARG A 1 451 ? -7.275 -60.122 26.328 1.00 26.41 451 ARG A C 1
ATOM 3365 O O . ARG A 1 451 ? -7.098 -59.438 25.329 1.00 26.41 451 ARG A O 1
ATOM 3372 N N . ALA A 1 452 ? -6.319 -60.729 27.014 1.00 31.72 452 ALA A N 1
ATOM 3373 C CA . ALA A 1 452 ? -4.881 -60.585 26.899 1.00 31.72 452 ALA A CA 1
ATOM 3374 C C . ALA A 1 452 ? -4.225 -61.665 26.025 1.00 31.72 452 ALA A C 1
ATOM 3376 O O . ALA A 1 452 ? -4.739 -62.775 25.936 1.00 31.72 452 ALA A O 1
ATOM 3377 N N . SER A 1 453 ? -3.034 -61.347 25.512 1.00 28.38 453 SER A N 1
ATOM 3378 C CA . SER A 1 453 ? -1.880 -62.239 25.271 1.00 28.38 453 SER A CA 1
ATOM 3379 C C . SER A 1 453 ? -0.744 -61.347 24.734 1.00 28.38 453 SER A C 1
ATOM 3381 O O . SER A 1 453 ? -0.975 -60.630 23.770 1.00 28.38 453 SER A O 1
ATOM 3383 N N . GLY A 1 454 ? 0.471 -61.226 25.272 1.00 26.19 454 GLY A N 1
ATOM 3384 C CA . GLY A 1 454 ? 1.237 -62.088 26.163 1.00 26.19 454 GLY A CA 1
ATOM 3385 C C . GLY A 1 454 ? 2.501 -62.588 25.444 1.00 26.19 454 GLY A C 1
ATOM 3386 O O . GLY A 1 454 ? 2.402 -63.556 24.704 1.00 26.19 454 GLY A O 1
ATOM 3387 N N . SER A 1 455 ? 3.663 -61.975 25.751 1.00 30.69 455 SER A N 1
ATOM 3388 C CA . SER A 1 455 ? 5.067 -62.456 25.570 1.00 30.69 455 SER A CA 1
ATOM 3389 C C . SER A 1 455 ? 5.643 -62.563 24.128 1.00 30.69 455 SER A C 1
ATOM 3391 O O . SER A 1 455 ? 4.886 -62.783 23.199 1.00 30.69 455 SER A O 1
ATOM 3393 N N . SER A 1 456 ? 6.946 -62.396 23.818 1.00 30.42 456 SER A N 1
ATOM 3394 C CA . SER A 1 456 ? 8.191 -62.394 24.618 1.00 30.42 456 SER A CA 1
ATOM 3395 C C . SER A 1 456 ? 9.410 -61.712 23.927 1.00 30.42 456 SER A C 1
ATOM 3397 O O . SER A 1 456 ? 9.580 -61.854 22.722 1.00 30.42 456 SER A O 1
ATOM 3399 N N . CYS A 1 457 ? 10.278 -61.102 24.755 1.00 29.59 457 CYS A N 1
ATOM 3400 C CA . CYS A 1 457 ? 11.761 -61.182 24.888 1.00 29.59 457 CYS A CA 1
ATOM 3401 C C . CYS A 1 457 ? 12.805 -60.851 23.782 1.00 29.59 457 CYS A C 1
ATOM 3403 O O . CYS A 1 457 ? 12.826 -61.446 22.712 1.00 29.59 457 CYS A O 1
ATOM 3405 N N . GLY A 1 458 ? 13.820 -60.064 24.213 1.00 29.84 458 GLY A N 1
ATOM 3406 C CA . GLY A 1 458 ? 15.237 -60.066 23.772 1.00 29.84 458 GLY A CA 1
ATOM 3407 C C . GLY A 1 458 ? 15.814 -58.650 23.548 1.00 29.84 458 GLY A C 1
ATOM 3408 O O . GLY A 1 458 ? 15.559 -58.082 22.500 1.00 29.84 458 GLY A O 1
ATOM 3409 N N . SER A 1 459 ? 16.390 -57.930 24.527 1.00 32.84 459 SER A N 1
ATOM 3410 C CA . SER A 1 459 ? 17.716 -58.027 25.201 1.00 32.84 459 SER A CA 1
ATOM 3411 C C . SER A 1 459 ? 18.757 -57.001 24.691 1.00 32.84 459 SER A C 1
ATOM 3413 O O . SER A 1 459 ? 19.020 -56.929 23.496 1.00 32.84 459 SER A O 1
ATOM 3415 N N . GLY A 1 460 ? 19.384 -56.287 25.645 1.00 28.84 460 GLY A N 1
ATOM 3416 C CA . GLY A 1 460 ? 20.581 -55.431 25.518 1.00 28.84 460 GLY A CA 1
ATOM 3417 C C . GLY A 1 460 ? 20.263 -53.928 25.453 1.00 28.84 460 GLY A C 1
ATOM 3418 O O . GLY A 1 460 ? 19.648 -53.484 24.499 1.00 28.84 460 GLY A O 1
ATOM 3419 N N . GLY A 1 461 ? 20.608 -53.042 26.390 1.00 29.06 461 GLY A N 1
ATOM 3420 C CA . GLY A 1 461 ? 21.553 -53.062 27.508 1.00 29.06 461 GLY A CA 1
ATOM 3421 C C . GLY A 1 461 ? 22.272 -51.700 27.537 1.00 29.06 461 GLY A C 1
ATOM 3422 O O . GLY A 1 461 ? 22.885 -51.333 26.542 1.00 29.06 461 GLY A O 1
ATOM 3423 N N . GLY A 1 462 ? 22.186 -50.949 28.644 1.00 28.23 462 GLY A N 1
ATOM 3424 C CA . GLY A 1 462 ? 22.939 -49.698 28.856 1.00 28.23 462 GLY A CA 1
ATOM 3425 C C . GLY A 1 462 ? 22.154 -48.625 29.619 1.00 28.23 462 GLY A C 1
ATOM 3426 O O . GLY A 1 462 ? 21.409 -47.860 29.018 1.00 28.23 462 GLY A O 1
ATOM 3427 N N . GLY A 1 463 ? 22.300 -48.599 30.948 1.00 31.39 463 GLY A N 1
ATOM 3428 C CA . GLY A 1 463 ? 21.674 -47.620 31.844 1.00 31.39 463 GLY A CA 1
ATOM 3429 C C . GLY A 1 463 ? 22.596 -46.472 32.283 1.00 31.39 463 GLY A C 1
ATOM 3430 O O . GLY A 1 463 ? 23.646 -46.246 31.688 1.00 31.39 463 GLY A O 1
ATOM 3431 N N . CYS A 1 464 ? 22.177 -45.847 33.396 1.00 31.67 464 CYS A N 1
ATOM 3432 C CA . CYS A 1 464 ? 22.722 -44.696 34.149 1.00 31.67 464 CYS A CA 1
ATOM 3433 C C . CYS A 1 464 ? 22.165 -43.324 33.701 1.00 31.67 464 CYS A C 1
ATOM 3435 O O . CYS A 1 464 ? 22.281 -42.953 32.546 1.00 31.67 464 CYS A O 1
ATOM 3437 N N . GLY A 1 465 ? 21.559 -42.488 34.551 1.00 30.67 465 GLY A N 1
ATOM 3438 C CA . GLY A 1 465 ? 21.373 -42.549 35.999 1.00 30.67 465 GLY A CA 1
ATOM 3439 C C . GLY A 1 465 ? 20.474 -41.405 36.500 1.00 30.67 465 GLY A C 1
ATOM 3440 O O . GLY A 1 465 ? 20.243 -40.415 35.810 1.00 30.67 465 GLY A O 1
ATOM 3441 N N . CYS A 1 466 ? 19.938 -41.612 37.701 1.00 34.34 466 CYS A N 1
ATOM 3442 C CA . CYS A 1 466 ? 18.963 -40.793 38.414 1.00 34.34 466 CYS A CA 1
ATOM 3443 C C . CYS A 1 466 ? 19.484 -39.418 38.863 1.00 34.34 466 CYS A C 1
ATOM 3445 O O . CYS A 1 466 ? 20.643 -39.274 39.242 1.00 34.34 466 CYS A O 1
ATOM 3447 N N . GLY A 1 467 ? 18.563 -38.457 38.975 1.00 29.45 467 GLY A N 1
ATOM 3448 C CA . GLY A 1 467 ? 18.744 -37.210 39.718 1.00 29.45 467 GLY A CA 1
ATOM 3449 C C . GLY A 1 467 ? 17.416 -36.743 40.311 1.00 29.45 467 GLY A C 1
ATOM 3450 O O . GLY A 1 467 ? 16.705 -35.952 39.703 1.00 29.45 467 GLY A O 1
ATOM 3451 N N . GLY A 1 468 ? 17.062 -37.287 41.477 1.00 33.59 468 GLY A N 1
ATOM 3452 C CA . GLY A 1 468 ? 15.994 -36.774 42.331 1.00 33.59 468 GLY A CA 1
ATOM 3453 C C . GLY A 1 468 ? 16.530 -35.745 43.330 1.00 33.59 468 GLY A C 1
ATOM 3454 O O . GLY A 1 468 ? 17.660 -35.858 43.795 1.00 33.59 468 GLY A O 1
ATOM 3455 N N . GLY A 1 469 ? 15.692 -34.769 43.680 1.00 25.77 469 GLY A N 1
ATOM 3456 C CA . GLY A 1 469 ? 15.916 -33.788 44.748 1.00 25.77 469 GLY A CA 1
ATOM 3457 C C . GLY A 1 469 ? 15.232 -32.460 44.400 1.00 25.77 469 GLY A C 1
ATOM 3458 O O . GLY A 1 469 ? 15.400 -31.969 43.296 1.00 25.77 469 GLY A O 1
ATOM 3459 N N . ALA A 1 470 ? 14.423 -31.812 45.236 1.00 26.95 470 ALA A N 1
ATOM 3460 C CA . ALA A 1 470 ? 14.084 -32.044 46.630 1.00 26.95 470 ALA A CA 1
ATOM 3461 C C . ALA A 1 470 ? 12.716 -31.396 46.932 1.00 26.95 470 ALA A C 1
ATOM 3463 O O . ALA A 1 470 ? 12.397 -30.325 46.414 1.00 26.95 470 ALA A O 1
ATOM 3464 N N . LYS A 1 471 ? 11.924 -32.029 47.808 1.00 33.62 471 LYS A N 1
ATOM 3465 C CA . LYS A 1 471 ? 10.786 -31.390 48.485 1.00 33.62 471 LYS A CA 1
ATOM 3466 C C . LYS A 1 471 ? 11.332 -30.244 49.345 1.00 33.62 471 LYS A C 1
ATOM 3468 O O . LYS A 1 471 ? 12.134 -30.496 50.241 1.00 33.62 471 LYS A O 1
ATOM 3473 N N . ARG A 1 472 ? 10.912 -29.005 49.081 1.00 27.61 472 ARG A N 1
ATOM 3474 C CA . ARG A 1 472 ? 11.166 -27.861 49.973 1.00 27.61 472 ARG A CA 1
ATOM 3475 C C . ARG A 1 472 ? 10.068 -27.771 51.047 1.00 27.61 472 ARG A C 1
ATOM 3477 O O . ARG A 1 472 ? 8.930 -28.137 50.751 1.00 27.61 472 ARG A O 1
ATOM 3484 N N . PRO A 1 473 ? 10.387 -27.330 52.278 1.00 29.31 473 PRO A N 1
ATOM 3485 C CA . PRO A 1 473 ? 9.456 -27.344 53.402 1.00 29.31 473 PRO A CA 1
ATOM 3486 C C . PRO A 1 473 ? 8.408 -26.234 53.277 1.00 29.31 473 PRO A C 1
ATOM 3488 O O . PRO A 1 473 ? 8.709 -25.136 52.813 1.00 29.31 473 PRO A O 1
ATOM 3491 N N . VAL A 1 474 ? 7.194 -26.535 53.736 1.00 30.81 474 VAL A N 1
ATOM 3492 C CA . VAL A 1 474 ? 6.077 -25.595 53.904 1.00 30.81 474 VAL A CA 1
ATOM 3493 C C . VAL A 1 474 ? 6.425 -24.594 55.020 1.00 30.81 474 VAL A C 1
ATOM 3495 O O . VAL A 1 474 ? 6.708 -25.045 56.134 1.00 30.81 474 VAL A O 1
ATOM 3498 N N . PRO A 1 475 ? 6.410 -23.267 54.786 1.00 29.91 475 PRO A N 1
ATOM 3499 C CA . PRO A 1 475 ? 6.477 -22.293 55.868 1.00 29.91 475 PRO A CA 1
ATOM 3500 C C . PRO A 1 475 ? 5.151 -22.269 56.636 1.00 29.91 475 PRO A C 1
ATOM 3502 O O . PRO A 1 475 ? 4.072 -22.356 56.053 1.00 29.91 475 PRO A O 1
ATOM 3505 N N . ALA A 1 476 ? 5.247 -22.170 57.959 1.00 27.09 476 ALA A N 1
ATOM 3506 C CA . ALA A 1 476 ? 4.115 -22.162 58.871 1.00 27.09 476 ALA A CA 1
ATOM 3507 C C . ALA A 1 476 ? 3.235 -20.901 58.738 1.00 27.09 476 ALA A C 1
ATOM 3509 O O . ALA A 1 476 ? 3.727 -19.793 58.540 1.00 27.09 476 ALA A O 1
ATOM 3510 N N . ALA A 1 477 ? 1.931 -21.143 58.898 1.00 37.53 477 ALA A N 1
ATOM 3511 C CA . ALA A 1 477 ? 0.787 -20.247 59.072 1.00 37.53 477 ALA A CA 1
ATOM 3512 C C . ALA A 1 477 ? 1.038 -18.733 59.235 1.00 37.53 477 ALA A C 1
ATOM 3514 O O . ALA A 1 477 ? 1.625 -18.293 60.222 1.00 37.53 477 ALA A O 1
ATOM 3515 N N . SER A 1 478 ? 0.377 -17.926 58.393 1.00 27.78 478 SER A N 1
ATOM 3516 C CA . SER A 1 478 ? -0.214 -16.653 58.837 1.00 27.78 478 SER A CA 1
ATOM 3517 C C . SER A 1 478 ? -1.379 -16.175 57.945 1.00 27.78 478 SER A C 1
ATOM 3519 O O . SER A 1 478 ? -1.301 -16.189 56.724 1.00 27.78 478 SER A O 1
ATOM 3521 N N . ALA A 1 479 ? -2.448 -15.731 58.623 1.00 28.47 479 ALA A N 1
ATOM 3522 C CA . ALA A 1 479 ? -3.632 -14.988 58.159 1.00 28.47 479 ALA A CA 1
ATOM 3523 C C . ALA A 1 479 ? -4.690 -15.712 57.288 1.00 28.47 479 ALA A C 1
ATOM 3525 O O . ALA A 1 479 ? -4.760 -15.558 56.073 1.00 28.47 479 ALA A O 1
ATOM 3526 N N . SER A 1 480 ? -5.645 -16.383 57.949 1.00 31.75 480 SER A N 1
ATOM 3527 C CA . SER A 1 480 ? -6.989 -16.608 57.389 1.00 31.75 480 SER A CA 1
ATOM 3528 C C . SER A 1 480 ? -7.834 -15.340 57.551 1.00 31.75 480 SER A C 1
ATOM 3530 O O . SER A 1 480 ? -8.241 -15.018 58.667 1.00 31.75 480 SER A O 1
ATOM 3532 N N . SER A 1 481 ? -8.126 -14.626 56.463 1.00 32.59 481 SER A N 1
ATOM 3533 C CA . SER A 1 481 ? -9.123 -13.550 56.457 1.00 32.59 481 SER A CA 1
ATOM 3534 C C . SER A 1 481 ? -10.467 -14.079 55.946 1.00 32.59 481 SER A C 1
ATOM 3536 O O . SER A 1 481 ? -10.589 -14.593 54.837 1.00 32.59 481 SER A O 1
ATOM 3538 N N . ILE A 1 482 ? -11.498 -13.978 56.787 1.00 35.44 482 ILE A N 1
ATOM 3539 C CA . ILE A 1 482 ? -12.890 -14.245 56.409 1.00 35.44 482 ILE A CA 1
ATOM 3540 C C . ILE A 1 482 ? -13.428 -12.960 55.776 1.00 35.44 482 ILE A C 1
ATOM 3542 O O . ILE A 1 482 ? -13.650 -11.976 56.479 1.00 35.44 482 ILE A O 1
ATOM 3546 N N . VAL A 1 483 ? -13.646 -12.955 54.461 1.00 33.91 483 VAL A N 1
ATOM 3547 C CA . VAL A 1 483 ? -14.339 -11.854 53.775 1.00 33.91 483 VAL A CA 1
ATOM 3548 C C . VAL A 1 483 ? -15.838 -12.165 53.772 1.00 33.91 483 VAL A C 1
ATOM 3550 O O . VAL A 1 483 ? -16.274 -13.155 53.186 1.00 33.91 483 VAL A O 1
ATOM 3553 N N . LYS A 1 484 ? -16.634 -11.351 54.478 1.00 32.72 484 LYS A N 1
ATOM 3554 C CA . LYS A 1 484 ? -18.094 -11.502 54.600 1.00 32.72 484 LYS A CA 1
ATOM 3555 C C . LYS A 1 484 ? -18.847 -10.581 53.622 1.00 32.72 484 LYS A C 1
ATOM 3557 O O . LYS A 1 484 ? -18.742 -9.368 53.725 1.00 32.72 484 LYS A O 1
ATOM 3562 N N . GLN A 1 485 ? -19.649 -11.235 52.774 1.00 30.47 485 GLN A N 1
ATOM 3563 C CA . GLN A 1 485 ? -20.972 -10.903 52.199 1.00 30.47 485 GLN A CA 1
ATOM 3564 C C . GLN A 1 485 ? -21.234 -9.614 51.391 1.00 30.47 485 GLN A C 1
ATOM 3566 O O . GLN A 1 485 ? -21.291 -8.523 51.945 1.00 30.47 485 GLN A O 1
ATOM 3571 N N . ALA A 1 486 ? -21.690 -9.818 50.141 1.00 25.02 486 ALA A N 1
ATOM 3572 C CA . ALA A 1 486 ? -23.092 -9.624 49.720 1.00 25.02 486 ALA A CA 1
ATOM 3573 C C . ALA A 1 486 ? -23.350 -10.329 48.365 1.00 25.02 486 ALA A C 1
ATOM 3575 O O . ALA A 1 486 ? -22.822 -9.872 47.363 1.00 25.02 486 ALA A O 1
ATOM 3576 N N . GLY A 1 487 ? -24.160 -11.404 48.342 1.00 41.78 487 GLY A N 1
ATOM 3577 C CA . GLY A 1 487 ? -24.590 -12.111 47.116 1.00 41.78 487 GLY A CA 1
ATOM 3578 C C . GLY A 1 487 ? -23.449 -12.773 46.328 1.00 41.78 487 GLY A C 1
ATOM 3579 O O . GLY A 1 487 ? -22.635 -12.088 45.729 1.00 41.78 487 GLY A O 1
ATOM 3580 N N . ASP A 1 488 ? -23.412 -14.107 46.317 1.00 46.94 488 ASP A N 1
ATOM 3581 C CA . ASP A 1 488 ? -22.277 -14.929 45.867 1.00 46.94 488 ASP A CA 1
ATOM 3582 C C . ASP A 1 488 ? -20.986 -14.752 46.706 1.00 46.94 488 ASP A C 1
ATOM 3584 O O . ASP A 1 488 ? -20.661 -13.674 47.203 1.00 46.94 488 ASP A O 1
ATOM 3588 N N . VAL A 1 489 ? -20.245 -15.840 46.962 1.00 56.44 489 VAL A N 1
ATOM 3589 C CA . VAL A 1 489 ? -19.060 -15.790 47.842 1.00 56.44 489 VAL A CA 1
ATOM 3590 C C . VAL A 1 489 ? -17.867 -15.270 47.039 1.00 56.44 489 VAL A C 1
ATOM 3592 O O . VAL A 1 489 ? -17.215 -16.029 46.323 1.00 56.44 489 VAL A O 1
ATOM 3595 N N . ALA A 1 490 ? -17.585 -13.970 47.133 1.00 59.06 490 ALA A N 1
ATOM 3596 C CA . ALA A 1 490 ? -16.408 -13.359 46.519 1.00 59.06 490 ALA A CA 1
ATOM 3597 C C . ALA A 1 490 ? -15.157 -13.583 47.389 1.00 59.06 490 ALA A C 1
ATOM 3599 O O . ALA A 1 490 ? -15.095 -13.132 48.533 1.00 59.06 490 ALA A O 1
ATOM 3600 N N . ALA A 1 491 ? -14.155 -14.265 46.835 1.00 68.94 491 ALA A N 1
ATOM 3601 C CA . ALA A 1 491 ? -12.839 -14.441 47.436 1.00 68.94 491 ALA A CA 1
ATOM 3602 C C . ALA A 1 491 ? -11.793 -13.680 46.612 1.00 68.94 491 ALA A C 1
ATOM 3604 O O . ALA A 1 491 ? -11.856 -13.663 45.383 1.00 68.94 491 ALA A O 1
ATOM 3605 N N . PHE A 1 492 ? -10.821 -13.063 47.277 1.00 71.25 492 PHE A N 1
ATOM 3606 C CA . PHE A 1 492 ? -9.759 -12.301 46.623 1.00 71.25 492 PHE A CA 1
ATOM 3607 C C . PHE A 1 492 ? -8.408 -12.872 47.009 1.00 71.25 492 PHE A C 1
ATOM 3609 O O . PHE A 1 492 ? -8.155 -13.135 48.185 1.00 71.25 492 PHE A O 1
ATOM 3616 N N . ALA A 1 493 ? -7.549 -13.048 46.014 1.00 72.56 493 ALA A N 1
ATOM 3617 C CA . ALA A 1 493 ? -6.189 -13.491 46.218 1.00 72.56 493 ALA A CA 1
ATOM 3618 C C . ALA A 1 493 ? -5.235 -12.795 45.247 1.00 72.56 493 ALA A C 1
ATOM 3620 O O . ALA A 1 493 ? -5.616 -12.338 44.171 1.00 72.56 493 ALA A O 1
ATOM 3621 N N . LYS A 1 494 ? -3.972 -12.710 45.633 1.00 76.31 494 LYS A N 1
ATOM 3622 C CA . LYS A 1 494 ? -2.918 -12.073 44.854 1.00 76.31 494 LYS A CA 1
ATOM 3623 C C . LYS A 1 494 ? -1.769 -13.044 44.654 1.00 76.31 494 LYS A C 1
ATOM 3625 O O . LYS A 1 494 ? -1.453 -13.798 45.564 1.00 76.31 494 LYS A O 1
ATOM 3630 N N . VAL A 1 495 ? -1.142 -13.026 43.484 1.00 72.44 495 VAL A N 1
ATOM 3631 C CA . VAL A 1 495 ? 0.074 -13.803 43.227 1.00 72.44 495 VAL A CA 1
ATOM 3632 C C . VAL A 1 495 ? 1.295 -12.932 43.497 1.00 72.44 495 VAL A C 1
ATOM 3634 O O . VAL A 1 495 ? 1.424 -11.863 42.905 1.00 72.44 495 VAL A O 1
ATOM 3637 N N . VAL A 1 496 ? 2.183 -13.394 44.377 1.00 69.75 496 VAL A N 1
ATOM 3638 C CA . VAL A 1 496 ? 3.486 -12.775 44.674 1.00 69.75 496 VAL A CA 1
ATOM 3639 C C . VAL A 1 496 ? 4.541 -13.878 44.636 1.00 69.75 496 VAL A C 1
ATOM 3641 O O . VAL A 1 496 ? 4.348 -14.916 45.265 1.00 69.75 496 VAL A O 1
ATOM 3644 N N . ASP A 1 497 ? 5.598 -13.714 43.834 1.00 68.62 497 ASP A N 1
ATOM 3645 C CA . ASP A 1 497 ? 6.645 -14.733 43.607 1.00 68.62 497 ASP A CA 1
ATOM 3646 C C . ASP A 1 497 ? 6.101 -16.121 43.225 1.00 68.62 497 ASP A C 1
ATOM 3648 O O . ASP A 1 497 ? 6.662 -17.177 43.526 1.00 68.62 497 ASP A O 1
ATOM 3652 N N . GLY A 1 498 ? 4.950 -16.132 42.555 1.00 67.19 498 GLY A N 1
ATOM 3653 C CA . GLY A 1 498 ? 4.273 -17.353 42.161 1.00 67.19 498 GLY A CA 1
ATOM 3654 C C . GLY A 1 498 ? 3.494 -18.068 43.269 1.00 67.19 498 GLY A C 1
ATOM 3655 O O . GLY A 1 498 ? 2.958 -19.138 42.992 1.00 67.19 498 GLY A O 1
ATOM 3656 N N . ILE A 1 499 ? 3.367 -17.498 44.463 1.00 70.75 499 ILE A N 1
ATOM 3657 C CA . ILE A 1 499 ? 2.549 -18.026 45.561 1.00 70.75 499 ILE A CA 1
ATOM 3658 C C . ILE A 1 499 ? 1.280 -17.178 45.696 1.00 70.75 499 ILE A C 1
ATOM 3660 O O . ILE A 1 499 ? 1.299 -15.964 45.495 1.00 70.75 499 ILE A O 1
ATOM 3664 N N . LEU A 1 500 ? 0.159 -17.829 45.998 1.00 75.31 500 LEU A N 1
ATOM 3665 C CA . LEU A 1 500 ? -1.124 -17.190 46.250 1.00 75.31 500 LEU A CA 1
ATOM 3666 C C . LEU A 1 500 ? -1.150 -16.600 47.670 1.00 75.31 500 LEU A C 1
ATOM 3668 O O . LEU A 1 500 ? -0.771 -17.269 48.626 1.00 75.31 500 LEU A O 1
ATOM 3672 N N . ILE A 1 501 ? -1.608 -15.359 47.809 1.00 75.88 501 ILE A N 1
ATOM 3673 C CA . ILE A 1 501 ? -1.769 -14.649 49.080 1.00 75.88 501 ILE A CA 1
ATOM 3674 C C . ILE A 1 501 ? -3.226 -14.161 49.179 1.00 75.88 501 ILE A C 1
ATOM 3676 O O . ILE A 1 501 ? -3.635 -13.342 48.352 1.00 75.88 501 ILE A O 1
ATOM 3680 N N . PRO A 1 502 ? -4.020 -14.616 50.165 1.00 75.38 502 PRO A N 1
ATOM 3681 C CA . PRO A 1 502 ? -3.674 -15.636 51.156 1.00 75.38 502 PRO A CA 1
ATOM 3682 C C . PRO A 1 502 ? -3.418 -17.007 50.508 1.00 75.38 502 PRO A C 1
ATOM 3684 O O . PRO A 1 502 ? -3.971 -17.325 49.453 1.00 75.38 502 PRO A O 1
ATOM 3687 N N . ASP A 1 503 ? -2.585 -17.818 51.159 1.00 76.44 503 ASP A N 1
ATOM 3688 C CA . ASP A 1 503 ? -2.203 -19.158 50.693 1.00 76.44 503 ASP A CA 1
ATOM 3689 C C . ASP A 1 503 ? -3.334 -20.183 50.853 1.00 76.44 503 ASP A C 1
ATOM 3691 O O . ASP A 1 503 ? -3.380 -21.185 50.139 1.00 76.44 503 ASP A O 1
ATOM 3695 N N . THR A 1 504 ? -4.276 -19.903 51.755 1.00 80.06 504 THR A N 1
ATOM 3696 C CA . THR A 1 504 ? -5.484 -20.687 51.994 1.00 80.06 504 THR A CA 1
ATOM 3697 C C . THR A 1 504 ? -6.728 -19.812 51.876 1.00 80.06 504 THR A C 1
ATOM 3699 O O . THR A 1 504 ? -6.935 -18.886 52.659 1.00 80.06 504 THR A O 1
ATOM 3702 N N . ILE A 1 505 ? -7.611 -20.162 50.945 1.00 84.00 505 ILE A N 1
ATOM 3703 C CA . ILE A 1 505 ? -8.914 -19.523 50.746 1.00 84.00 505 ILE A CA 1
ATOM 3704 C C . ILE A 1 505 ? -9.993 -20.412 51.361 1.00 84.00 505 ILE A C 1
ATOM 3706 O O . ILE A 1 505 ? -10.103 -21.582 51.006 1.00 84.00 505 ILE A O 1
ATOM 3710 N N . VAL A 1 506 ? -10.805 -19.874 52.271 1.00 81.25 506 VAL A N 1
ATOM 3711 C CA . VAL A 1 506 ? -11.892 -20.625 52.920 1.00 81.25 506 VAL A CA 1
ATOM 3712 C C . VAL A 1 506 ? -13.223 -20.305 52.243 1.00 81.25 506 VAL A C 1
ATOM 3714 O O . VAL A 1 506 ? -13.584 -19.138 52.117 1.00 81.25 506 VAL A O 1
ATOM 3717 N N . VAL A 1 507 ? -13.955 -21.337 51.822 1.00 83.25 507 VAL A N 1
ATOM 3718 C CA . VAL A 1 507 ? -15.246 -21.222 51.122 1.00 83.25 507 VAL A CA 1
ATOM 3719 C C . VAL A 1 507 ? -16.266 -22.202 51.704 1.00 83.25 507 VAL A C 1
ATOM 3721 O O . VAL A 1 507 ? -15.887 -23.165 52.367 1.00 83.25 507 VAL A O 1
ATOM 3724 N N . GLU A 1 508 ? -17.556 -21.976 51.465 1.00 79.25 508 GLU A N 1
ATOM 3725 C CA . GLU A 1 508 ? -18.632 -22.842 51.968 1.00 79.25 508 GLU A CA 1
ATOM 3726 C C . GLU A 1 508 ? -19.101 -23.844 50.908 1.00 79.25 508 GLU A C 1
ATOM 3728 O O . GLU A 1 508 ? -19.239 -23.510 49.726 1.00 79.25 508 GLU A O 1
ATOM 3733 N N . LYS A 1 509 ? -19.386 -25.074 51.343 1.00 85.00 509 LYS A N 1
ATOM 3734 C CA . LYS A 1 509 ? -19.947 -26.137 50.507 1.00 85.00 509 LYS A CA 1
ATOM 3735 C C . LYS A 1 509 ? -21.274 -25.707 49.872 1.00 85.00 509 LYS A C 1
ATOM 3737 O O . LYS A 1 509 ? -22.158 -25.166 50.531 1.00 85.00 509 LYS A O 1
ATOM 3742 N N . GLY A 1 510 ? -21.434 -26.006 48.584 1.00 76.50 510 GLY A N 1
ATOM 3743 C CA . GLY A 1 510 ? -22.684 -25.810 47.847 1.00 76.50 510 GLY A CA 1
ATOM 3744 C C . GLY A 1 510 ? -23.007 -24.359 47.480 1.00 76.50 510 GLY A C 1
ATOM 3745 O O . GLY A 1 510 ? -24.066 -24.118 46.904 1.00 76.50 510 GLY A O 1
ATOM 3746 N N . LYS A 1 511 ? -22.122 -23.395 47.772 1.00 78.88 511 LYS A N 1
ATOM 3747 C CA . LYS A 1 511 ? -22.289 -21.991 47.368 1.00 78.88 511 LYS A CA 1
ATOM 3748 C C . LYS A 1 511 ? -21.394 -21.644 46.176 1.00 78.88 511 LYS A C 1
ATOM 3750 O O . LYS A 1 511 ? -20.244 -22.083 46.146 1.00 78.88 511 LYS A O 1
ATOM 3755 N N . PRO A 1 512 ? -21.877 -20.860 45.198 1.00 78.44 512 PRO A N 1
ATOM 3756 C CA . PRO A 1 512 ? -21.035 -20.389 44.107 1.00 78.44 512 PRO A CA 1
ATOM 3757 C C . PRO A 1 512 ? -19.948 -19.451 44.647 1.00 78.44 512 PRO A C 1
ATOM 3759 O O . PRO A 1 512 ? -20.226 -18.500 45.385 1.00 78.44 512 PRO A O 1
ATOM 3762 N N . VAL A 1 513 ? -18.702 -19.742 44.278 1.00 81.12 513 VAL A N 1
ATOM 3763 C CA . VAL A 1 513 ? -17.511 -18.982 44.659 1.00 81.12 513 VAL A CA 1
ATOM 3764 C C . VAL A 1 513 ? -16.980 -18.232 43.445 1.00 81.12 513 VAL A C 1
ATOM 3766 O O . VAL A 1 513 ? -16.793 -18.808 42.371 1.00 81.12 513 VAL A O 1
ATOM 3769 N N . PHE A 1 514 ? -16.685 -16.951 43.649 1.00 79.00 514 PHE A N 1
ATOM 3770 C CA . PHE A 1 514 ? -16.060 -16.055 42.685 1.00 79.00 514 PHE A CA 1
ATOM 3771 C C . PHE A 1 514 ? -14.681 -15.671 43.216 1.00 79.00 514 PHE A C 1
ATOM 3773 O O . PHE A 1 514 ? -14.548 -14.749 44.017 1.00 79.00 514 PHE A O 1
ATOM 3780 N N . LEU A 1 515 ? -13.651 -16.403 42.800 1.00 80.00 515 LEU A N 1
ATOM 3781 C CA . LEU A 1 515 ? -12.274 -16.158 43.205 1.00 80.00 515 LEU A CA 1
ATOM 3782 C C . LEU A 1 515 ? -11.597 -15.216 42.207 1.00 80.00 515 LEU A C 1
ATOM 3784 O O . LEU A 1 515 ? -11.338 -15.595 41.069 1.00 80.00 515 LEU A O 1
ATOM 3788 N N . THR A 1 516 ? -11.294 -13.994 42.633 1.00 76.81 516 THR A N 1
ATOM 3789 C CA . THR A 1 516 ? -10.533 -13.027 41.835 1.00 76.81 516 THR A CA 1
ATOM 3790 C C . THR A 1 516 ? -9.058 -13.108 42.203 1.00 76.81 516 THR A C 1
ATOM 3792 O O . THR A 1 516 ? -8.701 -12.885 43.359 1.00 76.81 516 THR A O 1
ATOM 3795 N N . ILE A 1 517 ? -8.210 -13.408 41.220 1.00 74.56 517 ILE A N 1
ATOM 3796 C CA . ILE A 1 517 ? -6.758 -13.489 41.365 1.00 74.56 517 ILE A CA 1
ATOM 3797 C C . ILE A 1 517 ? -6.098 -12.348 40.592 1.00 74.56 517 ILE A C 1
ATOM 3799 O O . ILE A 1 517 ? -6.292 -12.224 39.385 1.00 74.56 517 ILE A O 1
ATOM 3803 N N . THR A 1 518 ? -5.294 -11.528 41.259 1.00 71.94 518 THR A N 1
ATOM 3804 C CA . THR A 1 518 ? -4.516 -10.449 40.623 1.00 71.94 518 THR A CA 1
ATOM 3805 C C . THR A 1 518 ? -3.019 -10.764 40.623 1.00 71.94 518 THR A C 1
ATOM 3807 O O . THR A 1 518 ? -2.528 -11.399 41.555 1.00 71.94 518 THR A O 1
ATOM 3810 N N . SER A 1 519 ? -2.285 -10.297 39.609 1.00 69.19 519 SER A N 1
ATOM 3811 C CA . SER A 1 519 ? -0.818 -10.395 39.525 1.00 69.19 519 SER A CA 1
ATOM 3812 C C . SER A 1 519 ? -0.234 -9.024 39.204 1.00 69.19 519 SER A C 1
ATOM 3814 O O . SER A 1 519 ? -0.695 -8.386 38.259 1.00 69.19 519 SER A O 1
ATOM 3816 N N . ASP A 1 520 ? 0.773 -8.590 39.963 1.00 59.47 520 ASP A N 1
ATOM 3817 C CA . ASP A 1 520 ? 1.487 -7.327 39.711 1.00 59.47 520 ASP A CA 1
ATOM 3818 C C . ASP A 1 520 ? 2.632 -7.506 38.701 1.00 59.47 520 ASP A C 1
ATOM 3820 O O . ASP A 1 520 ? 3.145 -6.534 38.151 1.00 59.47 520 ASP A O 1
ATOM 3824 N N . GLU A 1 521 ? 3.017 -8.754 38.432 1.00 58.09 521 GLU A N 1
ATOM 3825 C CA . GLU A 1 521 ? 4.107 -9.098 37.525 1.00 58.09 521 GLU A CA 1
ATOM 3826 C C . GLU A 1 521 ? 3.576 -9.820 36.280 1.00 58.09 521 GLU A C 1
ATOM 3828 O O . GLU A 1 521 ? 2.639 -10.622 36.390 1.00 58.09 521 GLU A O 1
ATOM 3833 N N . PRO A 1 522 ? 4.156 -9.577 35.089 1.00 54.16 522 PRO A N 1
ATOM 3834 C CA . PRO A 1 522 ? 3.876 -10.374 33.902 1.00 54.16 522 PRO A CA 1
ATOM 3835 C C . PRO A 1 522 ? 4.454 -11.787 34.104 1.00 54.16 522 PRO A C 1
ATOM 3837 O O . PRO A 1 522 ? 5.676 -11.927 34.181 1.00 54.16 522 PRO A O 1
ATOM 3840 N N . PRO A 1 523 ? 3.634 -12.853 34.198 1.00 53.31 523 PRO A N 1
ATOM 3841 C CA . PRO A 1 523 ? 4.171 -14.168 34.524 1.00 53.31 523 PRO A CA 1
ATOM 3842 C C . PRO A 1 523 ? 5.124 -14.683 33.438 1.00 53.31 523 PRO A C 1
ATOM 3844 O O . PRO A 1 523 ? 4.852 -14.596 32.240 1.00 53.31 523 PRO A O 1
ATOM 3847 N N . LEU A 1 524 ? 6.251 -15.258 33.854 1.00 45.91 524 LEU A N 1
ATOM 3848 C CA . LEU A 1 524 ? 7.211 -15.924 32.972 1.00 45.91 524 LEU A CA 1
ATOM 3849 C C . LEU A 1 524 ? 6.854 -17.416 32.811 1.00 45.91 524 LEU A C 1
ATOM 3851 O O . LEU A 1 524 ? 6.799 -18.161 33.786 1.00 45.91 524 LEU A O 1
ATOM 3855 N N . GLY A 1 525 ? 6.663 -17.881 31.572 1.00 52.22 525 GLY A N 1
ATOM 3856 C CA . GLY A 1 525 ? 6.603 -19.314 31.226 1.00 52.22 525 GLY A CA 1
ATOM 3857 C C . GLY A 1 525 ? 5.284 -20.035 31.545 1.00 52.22 525 GLY A C 1
ATOM 3858 O O . GLY A 1 525 ? 4.241 -19.407 31.649 1.00 52.22 525 GLY A O 1
ATOM 3859 N N . CYS A 1 526 ? 5.314 -21.370 31.691 1.00 47.69 526 CYS A N 1
ATOM 3860 C CA . CYS A 1 526 ? 4.163 -22.289 31.865 1.00 47.69 526 CYS A CA 1
ATOM 3861 C C . CYS A 1 526 ? 3.349 -22.108 33.174 1.00 47.69 526 CYS A C 1
ATOM 3863 O O . CYS A 1 526 ? 2.666 -23.023 33.636 1.00 47.69 526 CY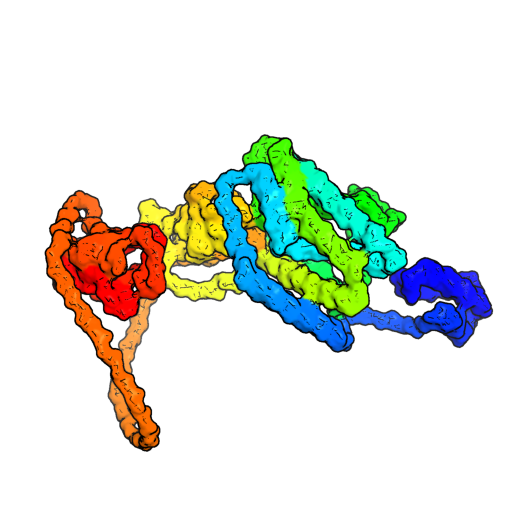S A O 1
ATOM 3865 N N . MET A 1 527 ? 3.461 -20.945 33.810 1.00 52.47 527 MET A N 1
ATOM 3866 C CA . MET A 1 527 ? 3.004 -20.617 35.161 1.00 52.47 527 MET A CA 1
ATOM 3867 C C . MET A 1 527 ? 1.680 -19.827 35.187 1.00 52.47 527 MET A C 1
ATOM 3869 O O . MET A 1 527 ? 1.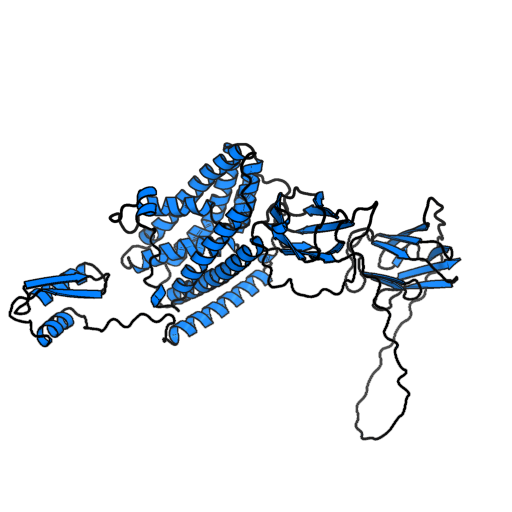303 -19.298 36.225 1.00 52.47 527 MET A O 1
ATOM 3873 N N . VAL A 1 528 ? 0.980 -19.756 34.052 1.00 59.41 528 VAL A N 1
ATOM 3874 C CA . VAL A 1 528 ? -0.111 -18.802 33.745 1.00 59.41 528 VAL A CA 1
ATOM 3875 C C . VAL A 1 528 ? -1.507 -19.296 34.153 1.00 59.41 528 VAL A C 1
ATOM 3877 O O . VAL A 1 528 ? -2.501 -18.596 33.963 1.00 59.41 528 VAL A O 1
ATOM 3880 N N . ALA A 1 529 ? -1.609 -20.516 34.676 1.00 66.88 529 ALA A N 1
ATOM 3881 C CA . ALA A 1 529 ? -2.894 -21.168 34.884 1.00 66.88 529 ALA A CA 1
ATOM 3882 C C . ALA A 1 529 ? -3.047 -21.744 36.288 1.00 66.88 529 ALA A C 1
ATOM 3884 O O . ALA A 1 529 ? -2.087 -22.248 36.876 1.00 66.88 529 ALA A O 1
ATOM 3885 N N . PHE A 1 530 ? -4.281 -21.690 36.785 1.00 74.50 530 PHE A N 1
ATOM 3886 C CA . PHE A 1 530 ? -4.704 -22.342 38.018 1.00 74.50 530 PHE A CA 1
ATOM 3887 C C . PHE A 1 530 ? -5.565 -23.543 37.662 1.00 74.50 530 PHE A C 1
ATOM 3889 O O . PHE A 1 530 ? -6.580 -23.411 36.974 1.00 74.50 530 PHE A O 1
ATOM 3896 N N . VAL A 1 531 ? -5.154 -24.710 38.147 1.00 74.31 531 VAL A N 1
ATOM 3897 C CA . VAL A 1 531 ? -5.802 -25.985 37.871 1.00 74.31 531 VAL A CA 1
ATOM 3898 C C . VAL A 1 531 ? -6.094 -26.704 39.183 1.00 74.31 531 VAL A C 1
ATOM 3900 O O . VAL A 1 531 ? -5.202 -26.934 40.004 1.00 74.31 531 VAL A O 1
ATOM 3903 N N . ASN A 1 532 ? -7.353 -27.100 39.347 1.00 82.94 532 ASN A N 1
ATOM 3904 C CA . ASN A 1 532 ? -7.791 -28.105 40.304 1.00 82.94 532 ASN A CA 1
ATOM 3905 C C . ASN A 1 532 ? -8.959 -28.888 39.685 1.00 82.94 532 ASN A C 1
ATOM 3907 O O . ASN A 1 532 ? -10.038 -28.343 39.454 1.00 82.94 532 ASN A O 1
ATOM 3911 N N . ARG A 1 533 ? -8.736 -30.176 39.401 1.00 77.50 533 ARG A N 1
ATOM 3912 C CA . ARG A 1 533 ? -9.723 -31.020 38.706 1.00 77.50 533 ARG A CA 1
ATOM 3913 C C . ARG A 1 533 ? -10.955 -31.329 39.553 1.00 77.50 533 ARG A C 1
ATOM 3915 O O . ARG A 1 533 ? -12.031 -31.491 38.993 1.00 77.50 533 ARG A O 1
ATOM 3922 N N . GLU A 1 534 ? -10.807 -31.397 40.871 1.00 77.62 534 GLU A N 1
ATOM 3923 C CA . GLU A 1 534 ? -11.886 -31.769 41.794 1.00 77.62 534 GLU A CA 1
ATOM 3924 C C . GLU A 1 534 ? -12.890 -30.628 42.000 1.00 77.62 534 GLU A C 1
ATOM 3926 O O . GLU A 1 534 ? -14.089 -30.864 42.118 1.00 77.62 534 GLU A O 1
ATOM 3931 N N . LEU A 1 535 ? -12.415 -29.381 41.956 1.00 79.19 535 LEU A N 1
ATOM 3932 C CA . LEU A 1 535 ? -13.240 -28.173 41.994 1.00 79.19 535 LEU A CA 1
ATOM 3933 C C . LEU A 1 535 ? -13.668 -27.685 40.600 1.00 79.19 535 LEU A C 1
ATOM 3935 O O . LEU A 1 535 ? -14.371 -26.681 40.499 1.00 79.19 535 LEU A O 1
ATOM 3939 N N . GLY A 1 536 ? -13.249 -28.362 39.524 1.00 73.50 536 GLY A N 1
ATOM 3940 C CA . GLY A 1 536 ? -13.535 -27.946 38.145 1.00 73.50 536 GLY A CA 1
ATOM 3941 C C . GLY A 1 536 ? -12.834 -26.645 37.732 1.00 73.50 536 GLY A C 1
ATOM 3942 O O . GLY A 1 536 ? -13.277 -25.967 36.809 1.00 73.50 536 GLY A O 1
ATOM 3943 N N . ILE A 1 537 ? -11.747 -26.284 38.414 1.00 78.19 537 ILE A N 1
ATOM 3944 C CA . ILE A 1 537 ? -10.969 -25.076 38.146 1.00 78.19 537 ILE A CA 1
ATOM 3945 C C . ILE A 1 537 ? -9.966 -25.387 37.034 1.00 78.19 537 ILE A C 1
ATOM 3947 O O . ILE A 1 537 ? -9.070 -26.214 37.210 1.00 78.19 537 ILE A O 1
ATOM 3951 N N . ASN A 1 538 ? -10.112 -24.718 35.892 1.00 71.44 538 ASN A N 1
ATOM 3952 C CA . ASN A 1 538 ? -9.149 -24.752 34.794 1.00 71.44 538 ASN A CA 1
ATOM 3953 C C . ASN A 1 538 ? -9.080 -23.364 34.141 1.00 71.44 538 ASN A C 1
ATOM 3955 O O . ASN A 1 538 ? -9.739 -23.099 33.136 1.00 71.44 538 ASN A O 1
ATOM 3959 N N . ALA A 1 539 ? -8.382 -22.440 34.802 1.00 66.56 539 ALA A N 1
ATOM 3960 C CA . ALA A 1 539 ? -8.309 -21.042 34.396 1.00 66.56 539 ALA A CA 1
ATOM 3961 C C . ALA A 1 539 ? -6.974 -20.757 33.700 1.00 66.56 539 ALA A C 1
ATOM 3963 O O . ALA A 1 539 ? -5.955 -20.594 34.369 1.00 66.56 539 ALA A O 1
ATOM 3964 N N . ASP A 1 540 ? -7.002 -20.657 32.370 1.00 61.00 540 ASP A N 1
ATOM 3965 C CA . ASP A 1 540 ? -5.848 -20.342 31.518 1.00 61.00 540 ASP A CA 1
ATOM 3966 C C . ASP A 1 540 ? -5.829 -18.845 31.175 1.00 61.00 540 ASP A C 1
ATOM 3968 O O . ASP A 1 540 ? -6.174 -18.464 30.054 1.00 61.00 540 ASP A O 1
ATOM 3972 N N . GLN A 1 541 ? -5.534 -17.962 32.142 1.00 57.34 541 GLN A N 1
ATOM 3973 C CA . GLN A 1 541 ? -5.657 -16.518 31.879 1.00 57.34 541 GLN A CA 1
ATOM 3974 C C . GLN A 1 541 ? -4.946 -15.549 32.841 1.00 57.34 541 GLN A C 1
ATOM 3976 O O . GLN A 1 541 ? -5.418 -14.433 33.026 1.00 57.34 541 GLN A O 1
ATOM 3981 N N . ALA A 1 542 ? -3.790 -15.882 33.416 1.00 52.38 542 ALA A N 1
ATOM 3982 C CA . ALA A 1 542 ? -3.027 -14.883 34.173 1.00 52.38 542 ALA A CA 1
ATOM 3983 C C . ALA A 1 542 ? -2.163 -13.978 33.260 1.00 52.38 542 ALA A C 1
ATOM 3985 O O . ALA A 1 542 ? -0.967 -14.191 33.152 1.00 52.38 542 ALA A O 1
ATOM 3986 N N . TYR A 1 543 ? -2.728 -12.959 32.602 1.00 50.22 543 TYR A N 1
ATOM 3987 C CA . TYR A 1 543 ? -1.952 -11.841 32.017 1.00 50.22 543 TYR A CA 1
ATOM 3988 C C . TYR A 1 543 ? -2.810 -10.571 31.882 1.00 50.22 543 TYR A C 1
ATOM 3990 O O . TYR A 1 543 ? -3.982 -10.653 31.518 1.00 50.22 543 TYR A O 1
ATOM 3998 N N . PRO A 1 544 ? -2.217 -9.372 32.004 1.00 49.97 544 PRO A N 1
ATOM 3999 C CA . PRO A 1 544 ? -1.906 -8.678 33.260 1.00 49.97 544 PRO A CA 1
ATOM 4000 C C . PRO A 1 544 ? -3.159 -8.166 34.024 1.00 49.97 544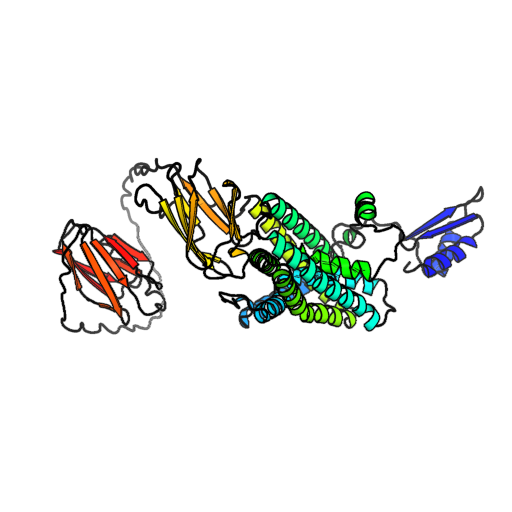 PRO A C 1
ATOM 4002 O O . PRO A 1 544 ? -3.061 -7.265 34.849 1.00 49.97 544 PRO A O 1
ATOM 4005 N N . GLY A 1 545 ? -4.354 -8.688 33.724 1.00 56.44 545 GLY A N 1
ATOM 4006 C CA . GLY A 1 545 ? -5.603 -8.332 34.403 1.00 56.44 545 GLY A CA 1
ATOM 4007 C C . GLY A 1 545 ? -5.973 -9.263 35.563 1.00 56.44 545 GLY A C 1
ATOM 4008 O O . GLY A 1 545 ? -5.390 -10.332 35.748 1.00 56.44 545 GLY A O 1
ATOM 4009 N N . ALA A 1 546 ? -6.994 -8.871 36.329 1.00 60.81 546 ALA A N 1
ATOM 4010 C CA . ALA A 1 546 ? -7.607 -9.724 37.344 1.00 60.81 546 ALA A CA 1
ATOM 4011 C C . ALA A 1 546 ? -8.253 -10.963 36.690 1.00 60.81 546 ALA A C 1
ATOM 4013 O O . ALA A 1 546 ? -9.144 -10.838 35.850 1.00 60.81 546 ALA A O 1
ATOM 4014 N N . THR A 1 547 ? -7.813 -12.160 37.077 1.00 70.38 547 THR A N 1
ATOM 4015 C CA . THR A 1 547 ? -8.381 -13.441 36.639 1.00 70.38 547 THR A CA 1
ATOM 4016 C C . THR A 1 547 ? -9.546 -13.813 37.547 1.00 70.38 547 THR A C 1
ATOM 4018 O O . THR A 1 547 ? -9.357 -13.982 38.748 1.00 70.38 547 THR A O 1
ATOM 4021 N N . LEU A 1 548 ? -10.749 -13.965 36.994 1.00 70.19 548 LEU A N 1
ATOM 4022 C CA . LEU A 1 548 ? -11.925 -14.398 37.749 1.00 70.19 548 LEU A CA 1
ATOM 4023 C C . LEU A 1 548 ? -12.161 -15.899 37.542 1.00 70.19 548 LEU A C 1
ATOM 4025 O O . LEU A 1 548 ? -12.499 -16.336 36.446 1.00 70.19 548 LEU A O 1
ATOM 4029 N N . ILE A 1 549 ? -12.028 -16.678 38.609 1.00 79.88 549 ILE A N 1
ATOM 4030 C CA . ILE A 1 549 ? -12.290 -18.116 38.638 1.00 79.88 549 ILE A CA 1
ATOM 4031 C C . ILE A 1 549 ? -13.644 -18.348 39.303 1.00 79.88 549 ILE A C 1
ATOM 4033 O O . ILE A 1 549 ? -13.881 -17.894 40.421 1.00 79.88 549 ILE A O 1
ATOM 4037 N N . ARG A 1 550 ? -14.531 -19.081 38.626 1.00 79.25 550 ARG A N 1
ATOM 4038 C CA . ARG A 1 550 ? -15.841 -19.461 39.166 1.00 79.25 550 ARG A CA 1
ATOM 4039 C C . ARG A 1 550 ? -15.889 -20.960 39.398 1.00 79.25 550 ARG A C 1
ATOM 4041 O O . ARG A 1 550 ? -15.641 -21.728 38.474 1.00 79.25 550 ARG A O 1
ATOM 4048 N N . PHE A 1 551 ? -16.227 -21.368 40.614 1.00 83.06 551 PHE A N 1
ATOM 4049 C CA . PHE A 1 551 ? -16.426 -22.773 40.957 1.00 83.06 551 PHE A CA 1
ATOM 4050 C C . PHE A 1 551 ? -17.488 -22.917 42.048 1.00 83.06 551 PHE A C 1
ATOM 4052 O O . PHE A 1 551 ? -17.775 -21.979 42.784 1.00 83.06 551 PHE A O 1
ATOM 4059 N N . THR A 1 552 ? -18.116 -24.088 42.135 1.00 85.75 552 THR A N 1
ATOM 4060 C CA . THR A 1 552 ? -19.086 -24.414 43.192 1.00 85.75 552 THR A CA 1
ATOM 4061 C C . THR A 1 552 ? -18.643 -25.716 43.852 1.00 85.75 552 THR A C 1
ATOM 4063 O O . THR A 1 552 ? -18.790 -26.779 43.244 1.00 85.75 552 THR A O 1
ATOM 4066 N N . PRO A 1 553 ? -18.050 -25.666 45.056 1.00 84.50 553 PRO A N 1
ATOM 4067 C CA . PRO A 1 553 ? -17.514 -26.851 45.703 1.00 84.50 553 PRO A CA 1
ATOM 4068 C C . PRO A 1 553 ? -18.646 -27.765 46.187 1.00 84.50 553 PRO A C 1
ATOM 4070 O O . PRO A 1 553 ? -19.501 -27.355 46.971 1.00 84.50 553 PRO A O 1
ATOM 4073 N N . GLN A 1 554 ? -18.642 -29.018 45.731 1.00 83.88 554 GLN A N 1
ATOM 4074 C CA . GLN A 1 554 ? -19.684 -30.000 46.063 1.00 83.88 554 GLN A CA 1
ATOM 4075 C C . GLN A 1 554 ? -19.360 -30.833 47.307 1.00 83.88 554 GLN A C 1
ATOM 4077 O O . GLN A 1 554 ? -20.274 -31.337 47.951 1.00 83.88 554 GLN A O 1
ATOM 4082 N N . ASN A 1 555 ? -18.082 -30.960 47.675 1.00 85.88 555 ASN A N 1
ATOM 4083 C CA . ASN A 1 555 ? -17.620 -31.777 48.799 1.00 85.88 555 ASN A CA 1
ATOM 4084 C C . ASN A 1 555 ? -16.761 -30.939 49.756 1.00 85.88 555 ASN A C 1
ATOM 4086 O O . ASN A 1 555 ? -15.960 -30.115 49.311 1.00 85.88 555 ASN A O 1
ATOM 4090 N N . ALA A 1 556 ? -16.917 -31.160 51.064 1.00 86.25 556 ALA A N 1
ATOM 4091 C CA . ALA A 1 556 ? -16.044 -30.555 52.070 1.00 86.25 556 ALA A CA 1
ATOM 4092 C C . ALA A 1 556 ? -14.652 -31.200 51.999 1.00 86.25 556 ALA A C 1
ATOM 4094 O O . ALA A 1 556 ? -14.545 -32.405 51.771 1.00 86.25 556 ALA A O 1
ATOM 4095 N N . GLY A 1 557 ? -13.598 -30.405 52.170 1.00 86.62 557 GLY A N 1
ATOM 4096 C CA . GLY A 1 557 ? -12.228 -30.882 52.001 1.00 86.62 557 GLY A CA 1
ATOM 4097 C C . GLY A 1 557 ? -11.221 -29.772 51.724 1.00 86.62 557 GLY A C 1
ATOM 4098 O O . GLY A 1 557 ? -11.566 -28.590 51.645 1.00 86.62 557 GLY A O 1
ATOM 4099 N N . GLU A 1 558 ? -9.959 -30.168 51.586 1.00 85.94 558 GLU A N 1
ATOM 4100 C CA . GLU A 1 558 ? -8.858 -29.291 51.197 1.00 85.94 558 GLU A CA 1
ATOM 4101 C C . GLU A 1 558 ? -8.405 -29.613 49.777 1.00 85.94 558 GLU A C 1
ATOM 4103 O O . GLU A 1 558 ? -8.071 -30.754 49.474 1.00 85.94 558 GLU A O 1
ATOM 4108 N N . TYR A 1 559 ? -8.375 -28.592 48.925 1.00 86.50 559 TYR A N 1
ATOM 4109 C CA . TYR A 1 559 ? -8.092 -28.722 47.502 1.00 86.50 559 TYR A CA 1
ATOM 4110 C C . TYR A 1 559 ? -6.897 -27.850 47.130 1.00 86.50 559 TYR A C 1
ATOM 4112 O O . TYR A 1 559 ? -6.945 -26.627 47.280 1.00 86.50 559 TYR A O 1
ATOM 4120 N N . ASP A 1 560 ? -5.825 -28.458 46.630 1.00 85.75 560 ASP A N 1
ATOM 4121 C CA . ASP A 1 560 ? -4.631 -27.718 46.224 1.00 85.75 560 ASP A CA 1
ATOM 4122 C C . ASP A 1 560 ? -4.829 -27.049 44.853 1.00 85.75 560 ASP A C 1
ATOM 4124 O O . ASP A 1 560 ? -5.273 -27.670 43.885 1.00 85.75 560 ASP A O 1
ATOM 4128 N N . LEU A 1 561 ? -4.473 -25.770 44.753 1.00 83.56 561 LEU A N 1
ATOM 4129 C CA . LEU A 1 561 ? -4.382 -25.042 43.492 1.00 83.56 561 LEU A CA 1
ATOM 4130 C C . LEU A 1 561 ? -2.968 -25.207 42.938 1.00 83.56 561 LEU A C 1
ATOM 4132 O O . LEU A 1 561 ? -1.985 -24.854 43.594 1.00 83.56 561 LEU A O 1
ATOM 4136 N N . THR A 1 562 ? -2.866 -25.737 41.721 1.00 81.00 562 THR A N 1
ATOM 4137 C CA . THR A 1 562 ? -1.580 -26.013 41.063 1.00 81.00 562 THR A CA 1
ATOM 4138 C C . THR A 1 562 ? -1.515 -25.379 39.679 1.00 81.00 562 THR A C 1
ATOM 4140 O O . THR A 1 562 ? -2.542 -25.008 39.112 1.00 81.00 562 THR A O 1
ATOM 4143 N N . CYS A 1 563 ? -0.313 -25.245 39.118 1.00 75.06 563 CYS A N 1
ATOM 4144 C CA . CYS A 1 563 ? -0.164 -24.950 37.691 1.00 75.06 563 CYS A CA 1
ATOM 4145 C C . CYS A 1 563 ? -0.284 -26.231 36.837 1.00 75.06 563 CYS A C 1
ATOM 4147 O O . CYS A 1 563 ? -0.197 -27.333 37.380 1.00 75.06 563 CYS A O 1
ATOM 4149 N N . PRO A 1 564 ? -0.391 -26.136 35.495 1.00 69.94 564 PRO A N 1
ATOM 4150 C CA . PRO A 1 564 ? -0.444 -27.306 34.608 1.00 69.94 564 PRO A CA 1
ATOM 4151 C C . PRO A 1 564 ? 0.764 -28.252 34.720 1.00 69.94 564 PRO A C 1
ATOM 4153 O O . PRO A 1 564 ? 0.664 -29.421 34.362 1.00 69.94 564 PRO A O 1
ATOM 4156 N N . MET A 1 565 ? 1.897 -27.762 35.237 1.00 68.69 565 MET A N 1
ATOM 4157 C CA . MET A 1 565 ? 3.092 -28.563 35.537 1.00 68.69 565 MET A CA 1
ATOM 4158 C C . MET A 1 565 ? 3.083 -29.185 36.948 1.00 68.69 565 MET A C 1
ATOM 4160 O O . MET A 1 565 ? 4.084 -29.758 37.367 1.00 68.69 565 MET A O 1
ATOM 4164 N N . GLY A 1 566 ? 1.986 -29.061 37.702 1.00 68.56 566 GLY A N 1
ATOM 4165 C CA . GLY A 1 566 ? 1.815 -29.663 39.027 1.00 68.56 566 GLY A CA 1
ATOM 4166 C C . GLY A 1 566 ? 2.520 -28.935 40.175 1.00 68.56 566 GLY A C 1
ATOM 4167 O O . GLY A 1 566 ? 2.595 -29.476 41.275 1.00 68.56 566 GLY A O 1
ATOM 4168 N N . MET A 1 567 ? 3.039 -27.720 39.962 1.00 75.88 567 MET A N 1
ATOM 4169 C CA . MET A 1 567 ? 3.636 -26.933 41.049 1.00 75.88 567 MET A CA 1
ATOM 4170 C C . MET A 1 567 ? 2.551 -26.281 41.909 1.00 75.88 567 MET A C 1
ATOM 4172 O O . MET A 1 567 ? 1.612 -25.688 41.373 1.00 75.88 567 MET A O 1
ATOM 4176 N N . TRP A 1 568 ? 2.711 -26.372 43.231 1.00 76.31 568 TRP A N 1
ATOM 4177 C CA . TRP A 1 568 ? 1.790 -25.819 44.225 1.00 76.31 568 TRP A CA 1
ATOM 4178 C C . TRP A 1 568 ? 1.758 -24.286 44.194 1.00 76.31 568 TRP A C 1
ATOM 4180 O O . TRP A 1 568 ? 2.799 -23.644 44.055 1.00 76.31 568 TRP A O 1
ATOM 4190 N N . ARG A 1 569 ? 0.556 -23.710 44.313 1.00 77.00 569 ARG A N 1
ATOM 4191 C CA . ARG A 1 569 ? 0.319 -22.257 44.288 1.00 77.00 569 ARG A CA 1
ATOM 4192 C C . ARG A 1 569 ? -0.454 -21.752 45.499 1.00 77.00 569 ARG A C 1
ATOM 4194 O O . ARG A 1 569 ? -0.234 -20.622 45.906 1.00 77.00 569 ARG A O 1
ATOM 4201 N N . GLY A 1 570 ? -1.354 -22.560 46.044 1.00 84.69 570 GLY A N 1
ATOM 4202 C CA . GLY A 1 570 ? -2.213 -22.211 47.172 1.00 84.69 570 GLY A CA 1
ATOM 4203 C C . GLY A 1 570 ? -3.239 -23.312 47.415 1.00 84.69 570 GLY A C 1
ATOM 4204 O O . GLY A 1 570 ? -3.166 -24.380 46.805 1.00 84.69 570 GLY A O 1
ATOM 4205 N N . ARG A 1 571 ? -4.217 -23.064 48.282 1.00 85.62 571 ARG A N 1
ATOM 4206 C CA . ARG A 1 571 ? -5.225 -24.050 48.679 1.00 85.62 571 ARG A CA 1
ATOM 4207 C C . ARG A 1 571 ? -6.601 -23.424 48.851 1.00 85.62 571 ARG A C 1
ATOM 4209 O O . ARG A 1 571 ? -6.733 -22.304 49.333 1.00 85.62 571 ARG A O 1
ATOM 4216 N N . VAL A 1 572 ? -7.637 -24.187 48.523 1.00 86.25 572 VAL A N 1
ATOM 4217 C CA . VAL A 1 572 ? -9.030 -23.876 48.847 1.00 86.25 572 VAL A CA 1
ATOM 4218 C C . VAL A 1 572 ? -9.514 -24.860 49.910 1.00 86.25 572 VAL A C 1
ATOM 4220 O O . VAL A 1 572 ? -9.494 -26.070 49.699 1.00 86.25 572 VAL A O 1
ATOM 4223 N N . ARG A 1 573 ? -9.955 -24.352 51.062 1.00 85.44 573 ARG A N 1
ATOM 4224 C CA . ARG A 1 573 ? -10.577 -25.134 52.135 1.00 85.44 573 ARG A CA 1
ATOM 4225 C C . ARG A 1 573 ? -12.088 -24.942 52.079 1.00 85.44 573 ARG A C 1
ATOM 4227 O O . ARG A 1 573 ? -12.581 -23.847 52.338 1.00 85.44 573 ARG A O 1
ATOM 4234 N N . VAL A 1 574 ? -12.812 -26.010 51.770 1.00 85.50 574 VAL A N 1
ATOM 4235 C CA . VAL A 1 574 ? -14.278 -26.022 51.723 1.00 85.50 574 VAL A CA 1
ATOM 4236 C C . VAL A 1 574 ? -14.813 -26.497 53.072 1.00 85.50 574 VAL A C 1
ATOM 4238 O O . VAL A 1 574 ? -14.502 -27.617 53.484 1.00 85.50 574 VAL A O 1
ATOM 4241 N N . ARG A 1 575 ? -15.596 -25.650 53.746 1.00 81.56 575 ARG A N 1
ATOM 4242 C CA . ARG A 1 575 ? -16.290 -25.954 55.007 1.00 81.56 575 ARG A CA 1
ATOM 4243 C C . ARG A 1 575 ? -17.742 -26.352 54.797 1.00 81.56 575 ARG A C 1
ATOM 4245 O O . ARG A 1 575 ? -18.378 -25.802 53.867 1.00 81.56 575 ARG A O 1
#

InterPro domains:
  IPR006121 Heavy metal-associated domain, HMA [PF00403] (1-56)
  IPR006121 Heavy metal-associated domain, HMA [PS50846] (1-58)
  IPR006121 Heavy metal-associated domain, HMA [cd00371] (1-56)
  IPR008972 Cupredoxin [G3DSA:2.60.40.420] (336-434)
  IPR008972 Cupredoxin [G3DSA:2.60.40.420] (481-575)
  IPR008972 Cupredoxin [SSF49503] (344-432)
  IPR008972 Cupredoxin [SSF49503] (487-574)
  IPR028096 EfeO-type cupredoxin-like domain [PF13473] (348-432)
  IPR028096 EfeO-type cupredoxin-like domain [PF13473] (493-572)
  IPR036163 Heavy metal-associated domain superfamily [SSF55008] (1-58)
  IPR039447 Urease accessory protein UreH-like, transmembrane domain [PF13386] (110-316)

Secondary structure (DSSP, 8-state):
--SHHHHHHHHHHHHTSTTEEEEEEETTTTEEEEEE-SSPPPHHHHHHHHHHTT----------SS---HHHHHHHHHHHHHHHHHHHHHHHTTGGG-----SS--HHHHHHHHHHHHHSHHHHHHHHHHHHHHHHHHHH-TTS-HHHHHHHHHHHHHHHHHHHHHHHHHHHHTTTT----HHHHHHHHHHHHHHHHHHHHHHTS--HHHHT---PPPHHHHHHTT--TTS-S--HHHHHHHHHHGGGS--HHHHHHHHHHHHT--HHHHHHHHHHHHHHHHHHHHHHHHHHHH--HHHHHHHHHHHHHHHHHHHHHHHHHHHHHTT--TT-------S-PPEEETTEEEEEEEEETTEEES-EEEEETTS-EEEEEEE--SSSGGGEEEEGGGTEEEEPPSEEEEEEE---SSEEEEEEETTS-SEEEEEEE-TT----------------------------------PPPPPP---------SSSEEEEEEEETTEEESSEEEE-TTS-EEEEEEESS---SS--EEEETTTTEEEE--SSSPEEEEE---S-EEEEEE-TT--EEEEEEE-

Sequence (575 aa):
MHCRSCELLLEDGISKVQGVQNVCVSYQKGEATIGYGQDVPSRLEVERAIREAGYEIGVKQLATWFSRNPHDYRELGLAFVILLALYFAARGLGILDLSLETQKVTYPMALIVGLVAGISTCMALVGGLILGVSARHAERHPEATSWQKFRPHLYFNVGRILGYAALGGLLGILGGFLKLSNTMLMFLTLAVGVVMVVLGLKLTGVSPRLKDASFTLPASLARLFGISRHQKEYSHRSAMMTGALTFFLPCGFTQAMQIYAISTGSFVQGALVMGLFALGTAPALLSIGGLTSVIKGAVARRFYATVGLAVFLFGMFNVGNAMALAGFNPKTVRTVRATNVADLVNGVQLVRMTQKAAAYIPNSFTVRVGVPVRWVITSESSFSCATALVVPSLGISRNLKPGENVIEFTPKSTGSIPFSCSMGMYRGSFTVVDGSGAAAPAAAAQPATNRASGSSCGSGGGGCGCGGGAKRPVPAASASSIVKQAGDVAAFAKVVDGILIPDTIVVEKGKPVFLTITSDEPPLGCMVAFVNRELGINADQAYPGATLIRFTPQNAGEYDLTCPMGMWRGRVRVR

Foldseek 3Di:
DQDPVLQVQLQVLQCPFPQFDGWGDDPLVRDIDTDGDPDDTDPVSSQVSQVVSVHGDDDPDQFDQFDPDVVLVVLLVVLVVVVVVVVVVCVVVCLVVDAPQDQDDDLVNLLVLLQSCLVDLVCLQVLLVLCLLLVVVCVSCVVDALVRSLLLLVLLLVLQLQLQLQVQLVLLQCLPPDDDALVNLLVLLQVSLVVLLLSLVCLSVGGRNSVSDDPDDDPVVCVVVVNDPPDPPDDSVVSSVNSSCCLSRDDWQSVLLSNVSSVNSGSNSRSSSRSSSSVSSSVSSSVSSSVQSPDDDPRSSSVSSSSSNSSNVVSVVSNQLSVVSVVDDPPPPDPPPDPDAADQDPQEREAEWEQDQQEIPPQEHEYEAQTKYKYKYAYRHSRGLSQFKDFPVQSDTDRHRHGIDIDMDGHHDADWRKMAGSSSNYIGIYGYDHPPPPPDPPDDDDDDDDDDDDDDDDDDDDDDDDDDDDDDDDDDDDDDDDDDDDDFAEAEWEADPLAIVVQEAEEEAQTKYKYKYAYPDADDPQSQWWDWVQQPGTFRHPPHDIGITIGHHHDADKTFIATPVRHTHGIYGYD